Protein AF-A0AAD1XV86-F1 (afdb_monomer)

Nearest PDB structures (foldseek):
  5d2d-assembly1_A  TM=2.779E-01  e=3.987E-01  Homo sapiens
  8qdv-assembly2_E  TM=3.583E-01  e=7.492E-01  Homo sapiens
  8qdv-assembly1_A  TM=3.188E-01  e=6.256E-01  Homo sapiens
  2wh0-assembly2_D  TM=3.745E-01  e=2.896E+00  Homo sapiens
  2wh0-assembly1_A  TM=3.201E-01  e=2.768E+00  Homo sapiens

InterPro domains:
  IPR002035 von Willebrand factor, type A [PF00092] (269-422)
  IPR011990 Tetratricopeptide-like helical domain superfamily [SSF48452] (27-250)
  IPR036465 von Willebrand factor A-like domain superfamily [SSF53300] (264-425)

Organism: Euplotes crassus (NCBI:txid5936)

Foldseek 3Di:
DPPPVLVVLLVVLVVQLVVCPPVLQSVLVSLQVNLVSCVVVLVLVSSLVSLQSSLVSLVVQLPDPPHDPVCSLVSLLSSLVSLLSSLVSLLSCQVPDDDHRDLVSLVVSLVSLVVSLVSNVVNDDQLCLLSLLVSLLSNLVSCVSVVVLVSSVVSLVVSVVSLVVVVVVVVVDPDDDRPDPSLASVLSSLQSVLSSCVSVVVLVVSLVSLLVSLPPPDDYDLVSNLSSLVVNVCSQVPDPPDRVCVVDVSCVLSVVVSQLSPPPFAAAEEELFEQADDPCNVVSLVVVVVLLVLHDQQHFYWYWYWAVDIDTLDARHRCNVCVPVVNVSSVPRHRDNGPDTQVLVSLLVLLVSLVVVCPDPVNLRHAAEYEYEDEDRDDHPDDLVSLVVSLVSCVVSVYAYEYEYEEDDDCVVVVVVCVSRVDPPRYYYAYDYPVLVVVVVVVPDDDDDDDDDDDDDDDDDPNPCRVVVVVVVSVCNSPDDDDDDDDDDDDD

Structure (mmCIF, N/CA/C/O backbone):
data_AF-A0AAD1XV86-F1
#
_entry.id   AF-A0AAD1XV86-F1
#
loop_
_atom_site.group_PDB
_atom_site.id
_atom_site.type_symbol
_atom_site.label_atom_id
_atom_site.label_alt_id
_atom_site.label_comp_id
_atom_site.label_asym_id
_atom_site.label_entity_id
_atom_site.label_seq_id
_atom_site.pdbx_PDB_ins_code
_atom_site.Cartn_x
_atom_site.Cartn_y
_atom_site.Cartn_z
_atom_site.occupancy
_atom_site.B_iso_or_equiv
_atom_site.auth_seq_id
_atom_site.auth_comp_id
_atom_site.auth_asym_id
_atom_site.auth_atom_id
_atom_site.pdbx_PDB_model_num
ATOM 1 N N . MET A 1 1 ? -12.230 -11.981 -7.978 1.00 44.72 1 MET A N 1
ATOM 2 C CA . MET A 1 1 ? -12.146 -12.081 -9.452 1.00 44.72 1 MET A CA 1
ATOM 3 C C . MET A 1 1 ? -10.923 -11.302 -9.915 1.00 44.72 1 MET A C 1
ATOM 5 O O . MET A 1 1 ? -10.728 -10.194 -9.431 1.00 44.72 1 MET A O 1
ATOM 9 N N . LYS A 1 2 ? -10.055 -11.878 -10.761 1.00 52.34 2 LYS A N 1
ATOM 10 C CA . LYS A 1 2 ? -8.989 -11.109 -11.434 1.00 52.34 2 LYS A CA 1
ATOM 11 C C . LYS A 1 2 ? -9.678 -10.052 -12.309 1.00 52.34 2 LYS A C 1
ATOM 13 O O . LYS A 1 2 ? -10.632 -10.402 -12.995 1.00 52.34 2 LYS A O 1
ATOM 18 N N . ASN A 1 3 ? -9.249 -8.790 -12.250 1.00 66.44 3 ASN A N 1
ATOM 19 C CA . ASN A 1 3 ? -9.840 -7.718 -13.059 1.00 66.44 3 ASN A CA 1
ATOM 20 C C . ASN A 1 3 ? -9.735 -8.087 -14.544 1.00 66.44 3 ASN A C 1
ATOM 22 O O . ASN A 1 3 ? -8.631 -8.126 -15.087 1.00 66.44 3 ASN A O 1
ATOM 26 N N . THR A 1 4 ? -10.865 -8.337 -15.200 1.00 79.12 4 THR A N 1
ATOM 27 C CA . THR A 1 4 ? -10.937 -8.636 -16.640 1.00 79.12 4 THR A CA 1
ATOM 28 C C . THR A 1 4 ? -10.277 -7.535 -17.475 1.00 79.12 4 THR A C 1
ATOM 30 O O . THR A 1 4 ? -9.581 -7.829 -18.440 1.00 79.12 4 THR A O 1
ATOM 33 N N . THR A 1 5 ? -10.362 -6.281 -17.025 1.00 87.56 5 THR A N 1
ATOM 34 C CA . THR A 1 5 ? -9.712 -5.113 -17.640 1.00 87.56 5 THR A CA 1
ATOM 35 C C . THR A 1 5 ? -8.183 -5.203 -17.685 1.00 87.56 5 THR A C 1
ATOM 37 O O . THR A 1 5 ? -7.575 -4.807 -18.677 1.00 87.56 5 THR A O 1
ATOM 40 N N . ASP A 1 6 ? -7.545 -5.740 -16.637 1.00 86.25 6 ASP A N 1
ATOM 41 C CA . ASP A 1 6 ? -6.081 -5.853 -16.586 1.00 86.25 6 ASP A CA 1
ATOM 42 C C . ASP A 1 6 ? -5.588 -6.955 -17.552 1.00 86.25 6 ASP A C 1
ATOM 44 O O . ASP A 1 6 ? -4.532 -6.812 -18.162 1.00 86.25 6 ASP A O 1
ATOM 48 N N . ALA A 1 7 ? -6.364 -8.030 -17.741 1.00 88.75 7 ALA A N 1
ATOM 49 C CA . ALA A 1 7 ? -6.046 -9.091 -18.701 1.00 88.75 7 ALA A CA 1
ATOM 50 C C . ALA A 1 7 ? -6.192 -8.620 -20.157 1.00 88.75 7 ALA A C 1
ATOM 52 O O . ALA A 1 7 ? -5.298 -8.870 -20.963 1.00 88.75 7 ALA A O 1
ATOM 53 N N . VAL A 1 8 ? -7.270 -7.890 -20.469 1.00 91.12 8 VAL A N 1
ATOM 54 C CA . VAL A 1 8 ? -7.481 -7.286 -21.797 1.00 91.12 8 VAL A CA 1
ATOM 55 C C . VAL A 1 8 ? -6.343 -6.323 -22.135 1.00 91.12 8 VAL A C 1
ATOM 57 O O . VAL A 1 8 ? -5.738 -6.448 -23.193 1.00 91.12 8 VAL A O 1
ATOM 60 N N . SER A 1 9 ? -5.949 -5.461 -21.192 1.00 91.38 9 SER A N 1
ATOM 61 C CA . SER A 1 9 ? -4.830 -4.527 -21.397 1.00 91.38 9 SER A CA 1
ATOM 62 C C . SER A 1 9 ? -3.510 -5.246 -21.724 1.00 91.38 9 SER A C 1
ATOM 64 O O . SER A 1 9 ? -2.718 -4.758 -22.526 1.00 91.38 9 SER A O 1
ATOM 66 N N . ILE A 1 10 ? -3.237 -6.404 -21.104 1.00 91.31 10 ILE A N 1
ATOM 67 C CA . ILE A 1 10 ? -2.032 -7.194 -21.419 1.00 91.31 10 ILE A CA 1
ATOM 68 C C . ILE A 1 10 ? -2.080 -7.693 -22.865 1.00 91.31 10 ILE A C 1
ATOM 70 O O . ILE A 1 10 ? -1.059 -7.617 -23.548 1.00 91.31 10 ILE A O 1
ATOM 74 N N . LEU A 1 11 ? -3.235 -8.186 -23.322 1.00 92.69 11 LEU A N 1
ATOM 75 C CA . LEU A 1 11 ? -3.411 -8.667 -24.694 1.00 92.69 11 LEU A CA 1
ATOM 76 C C . LEU A 1 11 ? -3.223 -7.532 -25.706 1.00 92.69 11 LEU A C 1
ATOM 78 O O . LEU A 1 11 ? -2.450 -7.699 -26.642 1.00 92.69 11 LEU A O 1
ATOM 82 N N . GLU A 1 12 ? -3.814 -6.362 -25.459 1.00 92.31 12 GLU A N 1
ATOM 83 C CA . GLU A 1 12 ? -3.668 -5.180 -26.323 1.00 92.31 12 GLU A CA 1
ATOM 84 C C . GLU A 1 12 ? -2.200 -4.739 -26.459 1.00 92.31 12 GLU A C 1
ATOM 86 O O . GLU A 1 12 ? -1.707 -4.491 -27.561 1.00 92.31 12 GLU A O 1
ATOM 91 N N . TYR A 1 13 ? -1.448 -4.678 -25.351 1.00 92.44 13 TYR A N 1
ATOM 92 C CA . TYR A 1 13 ? -0.024 -4.333 -25.419 1.00 92.44 13 TYR A CA 1
ATOM 93 C C . TYR A 1 13 ? 0.827 -5.429 -26.069 1.00 92.44 13 TYR A C 1
ATOM 95 O O . TYR A 1 13 ? 1.839 -5.108 -26.700 1.00 92.44 13 TYR A O 1
ATOM 103 N N . ALA A 1 14 ? 0.459 -6.702 -25.908 1.00 91.69 14 ALA A N 1
ATOM 104 C CA . ALA A 1 14 ? 1.142 -7.817 -26.558 1.00 91.69 14 ALA A CA 1
ATOM 105 C C . ALA A 1 14 ? 0.909 -7.798 -28.076 1.00 91.69 14 ALA A C 1
ATOM 107 O O . ALA A 1 14 ? 1.861 -7.946 -28.841 1.00 91.69 14 ALA A O 1
ATOM 108 N N . GLU A 1 15 ? -0.315 -7.522 -28.517 1.00 93.06 15 GLU A N 1
ATOM 109 C CA . GLU A 1 15 ? -0.644 -7.328 -29.927 1.00 93.06 15 GLU A CA 1
ATOM 110 C C . GLU A 1 15 ? 0.125 -6.134 -30.505 1.00 93.06 15 GLU A C 1
ATOM 112 O O . GLU A 1 15 ? 0.859 -6.290 -31.483 1.00 93.06 15 GLU A O 1
ATOM 117 N N . ALA A 1 16 ? 0.103 -4.976 -29.836 1.00 90.81 16 ALA A N 1
ATOM 118 C CA . ALA A 1 16 ? 0.890 -3.814 -30.251 1.00 90.81 16 ALA A CA 1
ATOM 119 C C . ALA A 1 16 ? 2.396 -4.131 -30.344 1.00 90.81 16 ALA A C 1
ATOM 121 O O . ALA A 1 16 ? 3.070 -3.711 -31.284 1.00 90.81 16 ALA A O 1
ATOM 122 N N . TYR A 1 17 ? 2.942 -4.912 -29.407 1.00 93.06 17 TYR A N 1
ATOM 123 C CA . TYR A 1 17 ? 4.337 -5.360 -29.470 1.00 93.06 17 TYR A CA 1
ATOM 124 C C . TYR A 1 17 ? 4.643 -6.159 -30.750 1.00 93.06 17 TYR A C 1
ATOM 126 O O . TYR A 1 17 ? 5.732 -6.004 -31.314 1.00 93.06 17 TYR A O 1
ATOM 134 N N . THR A 1 18 ? 3.699 -6.985 -31.217 1.00 94.56 18 THR A N 1
ATOM 135 C CA . THR A 1 18 ? 3.842 -7.761 -32.461 1.00 94.56 18 THR A CA 1
ATOM 136 C C . THR A 1 18 ? 3.681 -6.909 -33.718 1.00 94.56 18 THR A C 1
ATOM 138 O O . THR A 1 18 ? 4.495 -7.041 -34.630 1.00 94.56 18 THR A O 1
ATOM 141 N N . VAL A 1 19 ? 2.710 -5.991 -33.745 1.00 95.06 19 VAL A N 1
ATOM 142 C CA . VAL A 1 19 ? 2.463 -5.083 -34.881 1.00 95.06 19 VAL A CA 1
ATOM 143 C C . VAL A 1 19 ? 3.667 -4.173 -35.125 1.00 95.06 19 VAL A C 1
ATOM 145 O O . VAL A 1 19 ? 4.092 -3.983 -36.260 1.00 95.06 19 VAL A O 1
ATOM 148 N N . PHE A 1 20 ? 4.280 -3.656 -34.058 1.00 93.06 20 PHE A N 1
ATOM 149 C CA . PHE A 1 20 ? 5.440 -2.765 -34.140 1.00 93.06 20 PHE A CA 1
ATOM 150 C C . PHE A 1 20 ? 6.786 -3.510 -34.096 1.00 93.06 20 PHE A C 1
ATOM 152 O O . PHE A 1 20 ? 7.785 -2.973 -33.600 1.00 93.06 20 PHE A O 1
ATOM 159 N N . LYS A 1 21 ? 6.846 -4.748 -34.605 1.00 92.56 21 LYS A N 1
ATOM 160 C CA . LYS A 1 21 ? 8.096 -5.515 -34.693 1.00 92.56 21 LYS A CA 1
ATOM 161 C C . LYS A 1 21 ? 9.140 -4.739 -35.507 1.00 92.56 21 LYS A C 1
ATOM 163 O O . LYS A 1 21 ? 8.876 -4.299 -36.616 1.00 92.56 21 LYS A O 1
ATOM 168 N N . GLY A 1 22 ? 10.327 -4.551 -34.928 1.00 91.12 22 GLY A N 1
ATOM 169 C CA . GLY A 1 22 ? 11.404 -3.730 -35.503 1.00 91.12 22 GLY A CA 1
ATOM 170 C C . GLY A 1 22 ? 11.465 -2.303 -34.946 1.00 91.12 22 GLY A C 1
ATOM 171 O O . GLY A 1 22 ? 12.538 -1.705 -34.918 1.00 91.12 22 GLY A O 1
ATOM 172 N N . ASN A 1 23 ? 10.373 -1.779 -34.378 1.00 95.50 23 ASN A N 1
ATOM 173 C CA . ASN A 1 23 ? 10.399 -0.509 -33.654 1.00 95.50 23 ASN A CA 1
ATOM 174 C C . ASN A 1 23 ? 10.750 -0.733 -32.173 1.00 95.50 23 ASN A C 1
ATOM 176 O O . ASN A 1 23 ? 9.885 -0.825 -31.297 1.00 95.50 23 ASN A O 1
ATOM 180 N N . ILE A 1 24 ? 12.053 -0.780 -31.886 1.00 96.00 24 ILE A N 1
ATOM 181 C CA . ILE A 1 24 ? 12.610 -1.075 -30.552 1.00 96.00 24 ILE A CA 1
ATOM 182 C C . ILE A 1 24 ? 12.055 -0.134 -29.465 1.00 96.00 24 ILE A C 1
ATOM 184 O O . ILE A 1 24 ? 11.845 -0.544 -28.317 1.00 96.00 24 ILE A O 1
ATOM 188 N N . LYS A 1 25 ? 11.789 1.133 -29.808 1.00 95.31 25 LYS A N 1
ATOM 189 C CA . LYS A 1 25 ? 11.239 2.124 -28.874 1.00 95.31 25 LYS A CA 1
ATOM 190 C C . LYS A 1 25 ? 9.826 1.755 -28.441 1.00 95.31 25 LYS A C 1
ATOM 192 O O . LYS A 1 25 ? 9.571 1.704 -27.234 1.00 95.31 25 LYS A O 1
ATOM 197 N N . VAL A 1 26 ? 8.940 1.478 -29.397 1.00 95.69 26 VAL A N 1
ATOM 198 C CA . VAL A 1 26 ? 7.548 1.094 -29.119 1.00 95.69 26 VAL A CA 1
ATOM 199 C C . VAL A 1 26 ? 7.502 -0.238 -28.376 1.00 95.69 26 VAL A C 1
ATOM 201 O O . VAL A 1 26 ? 6.862 -0.327 -27.330 1.00 95.69 26 VAL A O 1
ATOM 204 N N . GLN A 1 27 ? 8.289 -1.223 -28.813 1.00 96.69 27 GLN A N 1
ATOM 205 C CA . GLN A 1 27 ? 8.409 -2.514 -28.133 1.00 96.69 27 GLN A CA 1
ATOM 206 C C . GLN A 1 27 ? 8.806 -2.364 -26.659 1.00 96.69 27 GLN A C 1
ATOM 208 O O . GLN A 1 27 ? 8.177 -2.944 -25.772 1.00 96.69 27 GLN A O 1
ATOM 213 N N . GLY A 1 28 ? 9.801 -1.521 -26.367 1.00 96.75 28 GLY A N 1
ATOM 214 C CA . GLY A 1 28 ? 10.197 -1.240 -24.992 1.00 96.75 28 GLY A CA 1
ATOM 215 C C . GLY A 1 28 ? 9.086 -0.582 -24.162 1.00 96.75 28 GLY A C 1
ATOM 216 O O . GLY A 1 28 ? 9.021 -0.812 -22.954 1.00 96.75 28 GLY A O 1
ATOM 217 N N . ILE A 1 29 ? 8.240 0.263 -24.760 1.00 95.75 29 ILE A N 1
ATOM 218 C CA . ILE A 1 29 ? 7.097 0.890 -24.071 1.00 95.75 29 ILE A CA 1
ATOM 219 C C . ILE A 1 29 ? 6.040 -0.165 -23.731 1.00 95.75 29 ILE A C 1
ATOM 221 O O . ILE A 1 29 ? 5.641 -0.241 -22.567 1.00 95.75 29 ILE A O 1
ATOM 225 N N . CYS A 1 30 ? 5.656 -1.011 -24.692 1.00 94.81 30 CYS A N 1
ATOM 226 C CA . CYS A 1 30 ? 4.703 -2.101 -24.464 1.00 94.81 30 CYS A CA 1
ATOM 227 C C . CYS A 1 30 ? 5.172 -3.018 -23.329 1.00 94.81 30 CYS A C 1
ATOM 229 O O . CYS A 1 30 ? 4.435 -3.232 -22.368 1.00 94.81 30 CYS A O 1
ATOM 231 N N . LEU A 1 31 ? 6.434 -3.459 -23.365 1.00 97.50 31 LEU A N 1
ATOM 232 C CA . LEU A 1 31 ? 7.019 -4.304 -22.319 1.00 97.50 31 LEU A CA 1
ATOM 233 C C . LEU A 1 31 ? 7.013 -3.624 -20.939 1.00 97.50 31 LEU A C 1
ATOM 235 O O . LEU A 1 31 ? 6.686 -4.260 -19.938 1.00 97.50 31 LEU A O 1
ATOM 239 N N . THR A 1 32 ? 7.313 -2.320 -20.856 1.00 97.19 32 THR A N 1
ATOM 240 C CA . THR A 1 32 ? 7.184 -1.572 -19.590 1.00 97.19 32 THR A CA 1
ATOM 241 C C . THR A 1 32 ? 5.748 -1.629 -19.057 1.00 97.19 32 THR A C 1
ATOM 243 O O . THR A 1 32 ? 5.547 -1.839 -17.861 1.00 97.19 32 THR A O 1
ATOM 246 N N . ASN A 1 33 ? 4.752 -1.423 -19.920 1.00 95.81 33 ASN A N 1
ATOM 247 C CA . ASN A 1 33 ? 3.348 -1.367 -19.514 1.00 95.81 33 ASN A CA 1
ATOM 248 C C . ASN A 1 33 ? 2.826 -2.740 -19.084 1.00 95.81 33 ASN A C 1
ATOM 250 O O . ASN A 1 33 ? 2.214 -2.847 -18.022 1.00 95.81 33 ASN A O 1
ATOM 254 N N . ILE A 1 34 ? 3.159 -3.794 -19.831 1.00 95.62 34 ILE A N 1
ATOM 255 C CA . ILE A 1 34 ? 2.877 -5.184 -19.449 1.00 95.62 34 ILE A CA 1
ATOM 256 C C . ILE A 1 34 ? 3.519 -5.494 -18.087 1.00 95.62 34 ILE A C 1
ATOM 258 O O . ILE A 1 34 ? 2.867 -6.044 -17.195 1.00 95.62 34 ILE A O 1
ATOM 262 N N . GLY A 1 35 ? 4.768 -5.060 -17.874 1.00 96.56 35 GLY A N 1
ATOM 263 C CA . GLY A 1 35 ? 5.455 -5.168 -16.587 1.00 96.56 35 GLY A CA 1
ATOM 264 C C . GLY A 1 35 ? 4.712 -4.475 -15.436 1.00 96.56 35 GLY A C 1
ATOM 265 O O . GLY A 1 35 ? 4.594 -5.047 -14.349 1.00 96.56 35 GLY A O 1
ATOM 266 N N . HIS A 1 36 ? 4.163 -3.274 -15.658 1.00 94.44 36 HIS A N 1
ATOM 267 C CA . HIS A 1 36 ? 3.366 -2.562 -14.648 1.00 94.44 36 HIS A CA 1
ATOM 268 C C . HIS A 1 36 ? 2.069 -3.305 -14.310 1.00 94.44 36 HIS A C 1
ATOM 270 O O . HIS A 1 36 ? 1.718 -3.407 -13.131 1.00 94.44 36 HIS A O 1
ATOM 276 N N . ILE A 1 37 ? 1.375 -3.849 -15.313 1.00 91.94 37 ILE A N 1
ATOM 277 C CA . ILE A 1 37 ? 0.127 -4.589 -15.094 1.00 91.94 37 ILE A CA 1
ATOM 278 C C . ILE A 1 37 ? 0.409 -5.876 -14.311 1.00 91.94 37 ILE A C 1
ATOM 280 O O . ILE A 1 37 ? -0.235 -6.125 -13.292 1.00 91.94 37 ILE A O 1
ATOM 284 N N . HIS A 1 38 ? 1.428 -6.652 -14.696 1.00 95.81 38 HIS A N 1
ATOM 285 C CA . HIS A 1 38 ? 1.829 -7.837 -13.931 1.00 95.81 38 HIS A CA 1
ATOM 286 C C . HIS A 1 38 ? 2.228 -7.500 -12.491 1.00 95.81 38 HIS A C 1
ATOM 288 O O . HIS A 1 38 ? 1.824 -8.206 -11.567 1.00 95.81 38 HIS A O 1
ATOM 294 N N . TYR A 1 39 ? 2.946 -6.394 -12.274 1.00 94.00 39 TYR A N 1
ATOM 295 C CA . TYR A 1 39 ? 3.291 -5.935 -10.928 1.00 94.00 39 TYR A CA 1
ATOM 296 C C . TYR A 1 39 ? 2.040 -5.640 -10.084 1.00 94.00 39 TYR A C 1
ATOM 298 O O . TYR A 1 39 ? 1.964 -6.058 -8.927 1.00 94.00 39 TYR A O 1
ATOM 306 N N . LYS A 1 40 ? 1.034 -4.968 -10.662 1.00 90.12 40 LYS A N 1
ATOM 307 C CA . LYS A 1 40 ? -0.260 -4.691 -10.014 1.00 90.12 40 LYS A CA 1
ATOM 308 C C . LYS A 1 40 ? -1.013 -5.982 -9.673 1.00 90.12 40 LYS A C 1
ATOM 310 O O . LYS A 1 40 ? -1.583 -6.087 -8.589 1.00 90.12 40 LYS A O 1
ATOM 315 N N . LEU A 1 41 ? -0.956 -6.974 -10.561 1.00 91.50 41 LEU A N 1
ATOM 316 C CA . LEU A 1 41 ? -1.527 -8.310 -10.362 1.00 91.50 41 LEU A CA 1
ATOM 317 C C . LEU A 1 41 ? -0.705 -9.200 -9.410 1.00 91.50 41 LEU A C 1
ATOM 319 O O . LEU A 1 41 ? -1.089 -10.344 -9.178 1.00 91.50 41 LEU A O 1
ATOM 323 N N . LYS A 1 42 ? 0.400 -8.686 -8.848 1.00 94.12 42 LYS A N 1
ATOM 324 C CA . LYS A 1 42 ? 1.359 -9.413 -7.997 1.00 94.12 42 LYS A CA 1
ATOM 325 C C . LYS A 1 42 ? 2.045 -10.602 -8.686 1.00 94.12 42 LYS A C 1
ATOM 327 O O . LYS A 1 42 ? 2.656 -11.428 -8.017 1.00 94.12 42 LYS A O 1
ATOM 332 N N . ASP A 1 43 ? 2.012 -10.663 -10.018 1.00 95.25 43 ASP A N 1
ATOM 333 C CA . ASP A 1 43 ? 2.790 -11.618 -10.815 1.00 95.25 43 ASP A CA 1
ATOM 334 C C . ASP A 1 43 ? 4.206 -11.056 -11.022 1.00 95.25 43 ASP A C 1
ATOM 336 O O . ASP A 1 43 ? 4.602 -10.592 -12.096 1.00 95.25 43 ASP A O 1
ATOM 340 N N . TYR A 1 44 ? 4.955 -10.996 -9.920 1.00 95.81 44 TYR A N 1
ATOM 341 C CA . TYR A 1 44 ? 6.240 -10.306 -9.870 1.00 95.81 44 TYR A CA 1
ATOM 342 C C . TYR A 1 44 ? 7.304 -10.955 -10.763 1.00 95.81 44 TYR A C 1
ATOM 344 O O . TYR A 1 44 ? 8.176 -10.255 -11.278 1.00 95.81 44 TYR A O 1
ATOM 352 N N . GLN A 1 45 ? 7.219 -12.265 -10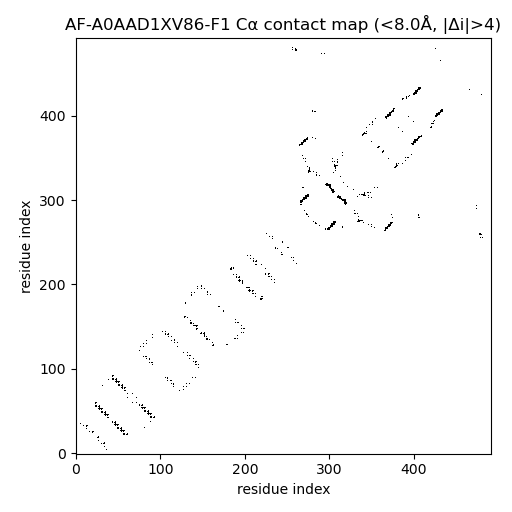.998 1.00 95.81 45 GLN A N 1
ATOM 353 C CA . GLN A 1 45 ? 8.146 -12.973 -11.877 1.00 95.81 45 GLN A CA 1
ATOM 354 C C . GLN A 1 45 ? 7.974 -12.526 -13.336 1.00 95.81 45 GLN A C 1
ATOM 356 O O . GLN A 1 45 ? 8.952 -12.132 -13.979 1.00 95.81 45 GLN A O 1
ATOM 361 N N . LYS A 1 46 ? 6.735 -12.492 -13.851 1.00 96.44 46 LYS A N 1
ATOM 362 C CA . LYS A 1 46 ? 6.476 -11.981 -15.209 1.00 96.44 46 LYS A CA 1
ATOM 363 C C . LYS A 1 46 ? 6.751 -10.492 -15.324 1.00 96.44 46 LYS A C 1
ATOM 365 O O . LYS A 1 46 ? 7.280 -10.055 -16.346 1.00 96.44 46 LYS A O 1
ATOM 370 N N . ALA A 1 47 ? 6.446 -9.714 -14.285 1.00 96.81 47 ALA A N 1
ATOM 371 C CA . ALA A 1 47 ? 6.786 -8.295 -14.255 1.00 96.81 47 ALA A CA 1
ATOM 372 C C . ALA A 1 47 ? 8.300 -8.085 -14.417 1.00 96.81 47 ALA A C 1
ATOM 374 O O . ALA A 1 47 ? 8.723 -7.311 -15.276 1.00 96.81 47 ALA A O 1
ATOM 375 N N . ALA A 1 48 ? 9.117 -8.824 -13.653 1.00 96.31 48 ALA A N 1
ATOM 376 C CA . ALA A 1 48 ? 10.573 -8.759 -13.741 1.00 96.31 48 ALA A CA 1
ATOM 377 C C . ALA A 1 48 ? 11.072 -9.062 -15.160 1.00 96.31 48 ALA A C 1
ATOM 379 O O . ALA A 1 48 ? 11.815 -8.252 -15.714 1.00 96.31 48 ALA A O 1
ATOM 380 N N . LYS A 1 49 ? 10.607 -10.163 -15.768 1.00 97.25 49 LYS A N 1
ATOM 381 C CA . LYS A 1 49 ? 10.989 -10.561 -17.133 1.00 97.25 49 LYS A CA 1
ATOM 382 C C . LYS A 1 49 ? 10.689 -9.461 -18.159 1.00 97.25 49 LYS A C 1
ATOM 384 O O . LYS A 1 49 ? 11.563 -9.084 -18.935 1.00 97.25 49 LYS A O 1
ATOM 389 N N . ASN A 1 50 ? 9.487 -8.885 -18.108 1.00 97.94 50 ASN A N 1
ATOM 390 C CA . ASN A 1 50 ? 9.090 -7.801 -19.010 1.00 97.94 50 ASN A CA 1
ATOM 391 C C . ASN A 1 50 ? 9.967 -6.549 -18.842 1.00 97.94 50 ASN A C 1
ATOM 393 O O . ASN A 1 50 ? 10.394 -5.951 -19.829 1.00 97.94 50 ASN A O 1
ATOM 397 N N . TYR A 1 51 ? 10.300 -6.157 -17.607 1.00 97.31 51 TYR A N 1
ATOM 398 C CA . TYR A 1 51 ? 11.206 -5.025 -17.387 1.00 97.31 51 TYR A CA 1
ATOM 399 C C . TYR A 1 51 ? 12.634 -5.299 -17.861 1.00 97.31 51 TYR A C 1
ATOM 401 O O . TYR A 1 51 ? 13.300 -4.379 -18.345 1.00 97.31 51 TYR A O 1
ATOM 409 N N . GLU A 1 52 ? 13.119 -6.535 -17.745 1.00 96.12 52 GLU A N 1
ATOM 410 C CA . GLU A 1 52 ? 14.431 -6.924 -18.263 1.00 96.12 52 GLU A CA 1
ATOM 411 C C . GLU A 1 52 ? 14.481 -6.816 -19.781 1.00 96.12 52 GLU A C 1
ATOM 413 O O . GLU A 1 52 ? 15.395 -6.179 -20.311 1.00 96.12 52 GLU A O 1
ATOM 418 N N . GLU A 1 53 ? 13.485 -7.356 -20.478 1.00 97.00 53 GLU A N 1
ATOM 419 C CA . GLU A 1 53 ? 13.360 -7.229 -21.931 1.00 97.00 53 GLU A CA 1
ATOM 420 C C . GLU A 1 53 ? 13.230 -5.759 -22.347 1.00 97.00 53 GLU A C 1
ATOM 422 O O . GLU A 1 53 ? 13.984 -5.286 -23.200 1.00 97.00 53 GLU A O 1
ATOM 427 N N . ALA A 1 54 ? 12.400 -4.977 -21.653 1.00 96.88 54 ALA A N 1
ATOM 428 C CA . ALA A 1 54 ? 12.285 -3.543 -21.899 1.00 96.88 54 ALA A CA 1
ATOM 429 C C . ALA A 1 54 ? 13.629 -2.815 -21.692 1.00 96.88 54 ALA A C 1
ATOM 431 O O . ALA A 1 54 ? 13.933 -1.827 -22.374 1.00 96.88 54 ALA A O 1
ATOM 432 N N . SER A 1 55 ? 14.441 -3.254 -20.723 1.00 95.25 55 SER A N 1
ATOM 433 C CA . SER A 1 55 ? 15.763 -2.673 -20.465 1.00 95.25 55 SER A CA 1
ATOM 434 C C . SER A 1 55 ? 16.748 -2.979 -21.593 1.00 95.25 55 SER A C 1
ATOM 436 O O . SER A 1 55 ? 17.548 -2.106 -21.933 1.00 95.25 55 SER A O 1
ATOM 438 N N . LYS A 1 56 ? 16.643 -4.157 -22.227 1.00 95.88 56 LYS A N 1
ATOM 439 C CA . LYS A 1 56 ? 17.413 -4.514 -23.429 1.00 95.88 56 LYS A CA 1
ATOM 440 C C . LYS A 1 56 ? 17.030 -3.616 -24.607 1.00 95.88 56 LYS A C 1
ATOM 442 O O . LYS A 1 56 ? 17.925 -3.111 -25.273 1.00 95.88 56 LYS A O 1
ATOM 447 N N . CYS A 1 57 ? 15.742 -3.311 -24.795 1.00 96.31 57 CYS A N 1
ATOM 448 C CA . CYS A 1 57 ? 15.304 -2.345 -25.812 1.00 96.31 57 CYS A CA 1
ATOM 449 C C . CYS A 1 57 ? 15.909 -0.950 -25.579 1.00 96.31 57 CYS A C 1
ATOM 451 O O . CYS A 1 57 ? 16.452 -0.347 -26.497 1.00 96.31 57 CYS A O 1
ATOM 453 N N . ALA A 1 58 ? 15.872 -0.442 -24.339 1.00 94.69 58 ALA A N 1
ATOM 454 C CA . ALA A 1 58 ? 16.517 0.837 -24.015 1.00 94.69 58 ALA A CA 1
ATOM 455 C C . ALA A 1 58 ? 18.035 0.788 -24.236 1.00 94.69 58 ALA A C 1
ATOM 457 O O . ALA A 1 58 ? 18.617 1.781 -24.662 1.00 94.69 58 ALA A O 1
ATOM 458 N N . TYR A 1 59 ? 18.661 -0.360 -23.956 1.00 93.56 59 TYR A N 1
ATOM 459 C CA . TYR A 1 59 ? 20.084 -0.570 -24.190 1.00 93.56 59 TYR A CA 1
ATOM 460 C C . TYR A 1 59 ? 20.451 -0.487 -25.671 1.00 93.56 59 TYR A C 1
ATOM 462 O O . TYR A 1 59 ? 21.383 0.226 -26.030 1.00 93.56 59 TYR A O 1
ATOM 470 N N . ALA A 1 60 ? 19.689 -1.174 -26.521 1.00 95.25 60 ALA A N 1
ATOM 471 C CA . ALA A 1 60 ? 19.876 -1.133 -27.965 1.00 95.25 60 ALA A CA 1
ATOM 472 C C . ALA A 1 60 ? 19.716 0.292 -28.517 1.00 95.25 60 ALA A C 1
ATOM 474 O O . ALA A 1 60 ? 20.539 0.725 -29.313 1.00 95.25 60 ALA A O 1
ATOM 475 N N . LEU A 1 61 ? 18.725 1.052 -28.030 1.00 94.56 61 LEU A N 1
ATOM 476 C CA . LEU A 1 61 ? 18.514 2.438 -28.462 1.00 94.56 61 LEU A CA 1
ATOM 477 C C . LEU A 1 61 ? 19.712 3.333 -28.148 1.00 94.56 61 LEU A C 1
ATOM 479 O O . LEU A 1 61 ? 20.181 4.030 -29.034 1.00 94.56 61 LEU A O 1
ATOM 483 N N . PHE A 1 62 ? 20.251 3.306 -26.926 1.00 91.31 62 PHE A N 1
ATOM 484 C CA . PHE A 1 62 ? 21.375 4.197 -26.608 1.00 91.31 62 PHE A CA 1
ATOM 485 C C . PHE A 1 62 ? 22.696 3.777 -27.271 1.00 91.31 62 PHE A C 1
ATOM 487 O O . PHE A 1 62 ? 23.626 4.575 -27.321 1.00 91.31 62 PHE A O 1
ATOM 494 N N . ARG A 1 63 ? 22.806 2.525 -27.735 1.00 92.31 63 ARG A N 1
ATOM 495 C CA . ARG A 1 63 ? 23.952 2.021 -28.507 1.00 92.31 63 ARG A CA 1
ATOM 496 C C . ARG A 1 63 ? 23.810 2.240 -30.010 1.00 92.31 63 ARG A C 1
ATOM 498 O O . ARG A 1 63 ? 24.785 2.012 -30.719 1.00 92.31 63 ARG A O 1
ATOM 505 N N . SER A 1 64 ? 22.626 2.623 -30.481 1.00 93.62 64 SER A N 1
ATOM 506 C CA . SER A 1 64 ? 22.389 2.850 -31.900 1.00 93.62 64 SER A CA 1
ATOM 507 C C . SER A 1 64 ? 23.139 4.102 -32.365 1.00 93.62 64 SER A C 1
ATOM 509 O O . SER A 1 64 ? 23.000 5.139 -31.711 1.00 93.62 64 SER A O 1
ATOM 511 N N . PRO A 1 65 ? 23.892 4.041 -33.478 1.00 94.88 65 PRO A N 1
ATOM 512 C CA . PRO A 1 65 ? 24.561 5.215 -34.039 1.00 94.88 65 PRO A CA 1
ATOM 513 C C . PRO A 1 65 ? 23.565 6.283 -34.518 1.00 94.88 65 PRO A C 1
ATOM 515 O O . PRO A 1 65 ? 23.902 7.461 -34.537 1.00 94.88 65 PRO A O 1
ATOM 518 N N . ASP A 1 66 ? 22.326 5.890 -34.832 1.00 94.56 66 ASP A N 1
ATOM 519 C CA . ASP A 1 66 ? 21.286 6.788 -35.353 1.00 94.56 66 ASP A CA 1
ATOM 520 C C . ASP A 1 66 ? 20.610 7.639 -34.268 1.00 94.56 66 ASP A C 1
ATOM 522 O O . ASP A 1 66 ? 19.773 8.494 -34.563 1.00 94.56 66 ASP A O 1
ATOM 526 N N . VAL A 1 67 ? 20.900 7.379 -32.989 1.00 92.38 67 VAL A N 1
ATOM 527 C CA . VAL A 1 67 ? 20.292 8.123 -31.887 1.00 92.38 67 VAL A CA 1
ATOM 528 C C . VAL A 1 67 ? 21.099 9.392 -31.607 1.00 92.38 67 VAL A C 1
ATOM 530 O O . VAL A 1 67 ? 22.279 9.296 -31.273 1.00 92.38 67 VAL A O 1
ATOM 533 N N . PRO A 1 68 ? 20.463 10.580 -31.646 1.00 93.88 68 PRO A N 1
ATOM 534 C CA . PRO A 1 68 ? 21.119 11.835 -31.303 1.00 93.88 68 PRO A CA 1
ATOM 535 C C . PRO A 1 68 ? 21.792 11.794 -29.924 1.00 93.88 68 PRO A C 1
ATOM 537 O O . PRO A 1 68 ? 21.227 11.278 -28.953 1.00 93.88 68 PRO A O 1
A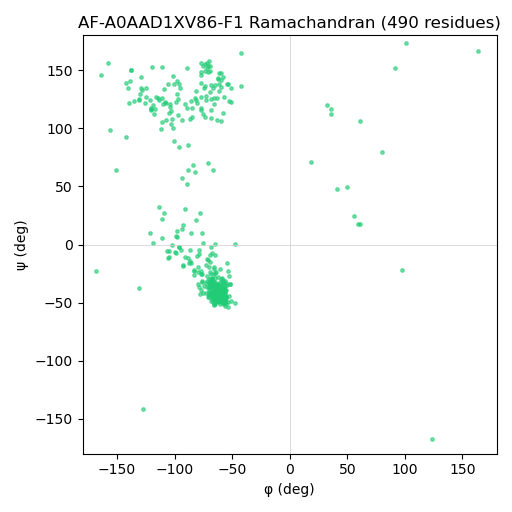TOM 540 N N . GLN A 1 69 ? 22.997 12.361 -29.823 1.00 88.62 69 GLN A N 1
ATOM 541 C CA . GLN A 1 69 ? 23.826 12.297 -28.613 1.00 88.62 69 GLN A CA 1
ATOM 542 C C . GLN A 1 69 ? 23.142 12.913 -27.376 1.00 88.62 69 GLN A C 1
ATOM 544 O O . GLN A 1 69 ? 23.353 12.459 -26.250 1.00 88.62 69 GLN A O 1
ATOM 549 N N . ASP A 1 70 ? 22.276 13.907 -27.571 1.00 87.38 70 ASP A N 1
ATOM 550 C CA . ASP A 1 70 ? 21.455 14.529 -26.525 1.00 87.38 70 ASP A CA 1
ATOM 551 C C . ASP A 1 70 ? 20.365 13.581 -25.982 1.00 87.38 70 ASP A C 1
ATOM 553 O O . ASP A 1 70 ? 20.033 13.620 -24.794 1.00 87.38 70 ASP A O 1
ATOM 557 N N . ARG A 1 71 ? 19.862 12.656 -26.812 1.00 90.50 71 ARG A N 1
ATOM 558 C CA . ARG A 1 71 ? 18.867 11.631 -26.441 1.00 90.50 71 ARG A CA 1
ATOM 559 C C . ARG A 1 71 ? 19.475 10.402 -25.776 1.00 90.50 71 ARG A C 1
ATOM 561 O O . ARG A 1 71 ? 18.773 9.702 -25.040 1.00 90.50 71 ARG A O 1
ATOM 568 N N . VAL A 1 72 ? 20.766 10.135 -25.978 1.00 88.56 72 VAL A N 1
ATOM 569 C CA . VAL A 1 72 ? 21.471 8.991 -25.368 1.00 88.56 72 VAL A CA 1
ATOM 570 C C . VAL A 1 72 ? 21.269 8.975 -23.850 1.00 88.56 72 VAL A C 1
ATOM 572 O O . VAL A 1 72 ? 20.908 7.942 -23.282 1.00 88.56 72 VAL A O 1
ATOM 575 N N . GLN A 1 73 ? 21.390 10.128 -23.186 1.00 84.44 73 GLN A N 1
ATOM 576 C CA . GLN A 1 73 ? 21.204 10.241 -21.734 1.00 84.44 73 GLN A CA 1
ATOM 577 C C . GLN A 1 73 ? 19.786 9.859 -21.274 1.00 84.44 73 GLN A C 1
ATOM 579 O O . GLN A 1 73 ? 19.619 9.228 -20.223 1.00 84.44 73 GLN A O 1
ATOM 584 N N . GLU A 1 74 ? 18.757 10.171 -22.067 1.00 87.75 74 GLU A N 1
ATOM 585 C CA . GLU A 1 74 ? 17.373 9.778 -21.776 1.00 87.75 74 GLU A CA 1
ATOM 586 C C . GLU A 1 74 ? 17.201 8.255 -21.827 1.00 87.75 74 GLU A C 1
ATOM 588 O O . GLU A 1 74 ? 16.579 7.663 -20.937 1.00 87.75 74 GLU A O 1
ATOM 593 N N . TYR A 1 75 ? 17.784 7.599 -22.832 1.00 90.50 75 TYR A N 1
ATOM 594 C CA . TYR A 1 75 ? 17.693 6.147 -22.985 1.00 90.50 75 TYR A CA 1
ATOM 595 C C . TYR A 1 75 ? 18.509 5.390 -21.946 1.00 90.50 75 TYR A C 1
ATOM 597 O O . TYR A 1 75 ? 18.035 4.372 -21.428 1.00 90.50 75 TYR A O 1
ATOM 605 N N . ILE A 1 76 ? 19.678 5.904 -21.558 1.00 84.75 76 ILE A N 1
ATOM 606 C CA . ILE A 1 76 ? 20.412 5.355 -20.417 1.00 84.75 76 ILE A CA 1
ATOM 607 C C . ILE A 1 76 ? 19.521 5.476 -19.170 1.00 84.75 76 ILE A C 1
ATOM 609 O O . ILE A 1 76 ? 19.328 4.478 -18.465 1.00 84.75 76 ILE A O 1
ATOM 613 N N . LYS A 1 77 ? 18.911 6.646 -18.895 1.00 84.00 77 LYS A N 1
ATOM 614 C CA . LYS A 1 77 ? 18.013 6.844 -17.731 1.00 84.00 77 LYS A CA 1
ATOM 615 C C . LYS A 1 77 ? 16.863 5.840 -17.736 1.00 84.00 77 LYS A C 1
ATOM 617 O O . LYS A 1 77 ? 16.552 5.234 -16.706 1.00 84.00 77 LYS A O 1
ATOM 622 N N . LEU A 1 78 ? 16.246 5.643 -18.897 1.00 89.94 78 LEU A N 1
ATOM 623 C CA . LEU A 1 78 ? 15.161 4.689 -19.092 1.00 89.94 78 LEU A CA 1
ATOM 624 C C . LEU A 1 78 ? 15.619 3.243 -18.841 1.00 89.94 78 LEU A C 1
ATOM 626 O O . LEU A 1 78 ? 14.922 2.498 -18.149 1.00 89.94 78 LEU A O 1
ATOM 630 N N . CYS A 1 79 ? 16.798 2.861 -19.339 1.00 89.75 79 CYS A N 1
ATOM 631 C CA . CYS A 1 79 ? 17.410 1.553 -19.097 1.00 89.75 79 CYS A CA 1
ATOM 632 C C . CYS A 1 79 ? 17.604 1.303 -17.594 1.00 89.75 79 CYS A C 1
ATOM 634 O O . CYS A 1 79 ? 17.165 0.278 -17.070 1.00 89.75 79 CYS A O 1
ATOM 636 N N . SER A 1 80 ? 18.169 2.273 -16.875 1.00 83.38 80 SER A N 1
ATOM 637 C CA . SER A 1 80 ? 18.388 2.202 -15.424 1.00 83.38 80 SER A CA 1
ATOM 638 C C . SER A 1 80 ? 17.093 2.077 -14.636 1.00 83.38 80 SER A C 1
ATOM 640 O O . SER A 1 80 ? 16.998 1.251 -13.729 1.00 83.38 80 SER A O 1
ATOM 642 N N . LYS A 1 81 ? 16.068 2.849 -15.012 1.00 86.69 81 LYS A N 1
ATOM 643 C CA . LYS A 1 81 ? 14.738 2.781 -14.398 1.00 86.69 81 LYS A CA 1
ATOM 644 C C . LYS A 1 81 ? 14.105 1.397 -14.579 1.00 86.69 81 LYS A C 1
ATOM 646 O O . LYS A 1 81 ? 13.560 0.844 -13.628 1.00 86.69 81 LYS A O 1
ATOM 651 N N . ARG A 1 82 ? 14.216 0.812 -15.773 1.00 92.62 82 ARG A N 1
ATOM 652 C CA . ARG A 1 82 ? 13.696 -0.533 -16.068 1.00 92.62 82 ARG A CA 1
ATOM 653 C C . ARG A 1 82 ? 14.457 -1.624 -15.312 1.00 92.62 82 ARG A C 1
ATOM 655 O O . ARG A 1 82 ? 13.825 -2.485 -14.711 1.00 92.62 82 ARG A O 1
ATOM 662 N N . LYS A 1 83 ? 15.791 -1.544 -15.234 1.00 88.25 83 LYS A N 1
ATOM 663 C CA . LYS A 1 83 ? 16.596 -2.462 -14.402 1.00 88.25 83 LYS A CA 1
ATOM 664 C C . LYS A 1 83 ? 16.253 -2.361 -12.920 1.00 88.25 83 LYS A C 1
ATOM 666 O O . LYS A 1 83 ? 16.184 -3.374 -12.233 1.00 88.25 83 LYS A O 1
ATOM 671 N N . TYR A 1 84 ? 16.000 -1.150 -12.431 1.00 88.06 84 TYR A N 1
ATOM 672 C CA . TYR A 1 84 ? 15.494 -0.947 -11.081 1.00 88.06 84 TYR A CA 1
ATOM 673 C C . TYR A 1 84 ? 14.158 -1.663 -10.862 1.00 88.06 84 TYR A C 1
ATOM 675 O O . TYR A 1 84 ? 14.037 -2.422 -9.903 1.00 88.06 84 TYR A O 1
ATOM 683 N N . TYR A 1 85 ? 13.183 -1.487 -11.758 1.00 91.38 85 TYR A N 1
ATOM 684 C CA . TYR A 1 85 ? 11.899 -2.178 -11.639 1.00 91.38 85 TYR A CA 1
ATOM 685 C C . TYR A 1 85 ? 12.033 -3.698 -11.700 1.00 91.38 85 TYR A C 1
ATOM 687 O O . TYR A 1 85 ? 11.398 -4.379 -10.896 1.00 91.38 85 TYR A O 1
ATOM 695 N N . ALA A 1 86 ? 12.892 -4.230 -12.571 1.00 92.50 86 ALA A N 1
ATOM 696 C CA . ALA A 1 86 ? 13.194 -5.658 -12.603 1.00 92.50 86 ALA A CA 1
ATOM 697 C C . ALA A 1 86 ? 13.717 -6.152 -11.243 1.00 92.50 86 ALA A C 1
ATOM 699 O O . ALA A 1 86 ? 13.164 -7.094 -10.677 1.00 92.50 86 ALA A O 1
ATOM 700 N N . SER A 1 87 ? 14.709 -5.464 -10.671 1.00 88.06 87 SER A N 1
ATOM 701 C CA . SER A 1 87 ? 15.273 -5.788 -9.354 1.00 88.06 87 SER A CA 1
ATOM 702 C C . SER A 1 87 ? 14.240 -5.716 -8.223 1.00 88.06 87 SER A C 1
ATOM 704 O O . SER A 1 87 ? 14.188 -6.607 -7.377 1.00 88.06 87 SER A O 1
ATOM 706 N N . VAL A 1 88 ? 13.377 -4.692 -8.224 1.00 88.25 88 VAL A N 1
ATOM 707 C CA . VAL A 1 88 ? 12.261 -4.577 -7.267 1.00 88.25 88 VAL A CA 1
ATOM 708 C C . VAL A 1 88 ? 11.322 -5.769 -7.399 1.00 88.25 88 VAL A C 1
ATOM 710 O O . VAL A 1 88 ? 10.945 -6.356 -6.390 1.00 88.25 88 VAL A O 1
ATOM 713 N N . CYS A 1 89 ? 10.950 -6.145 -8.623 1.00 92.75 89 CYS A N 1
ATOM 714 C CA . CYS A 1 89 ? 10.045 -7.264 -8.860 1.00 92.75 89 CYS A CA 1
ATOM 715 C C . CYS A 1 89 ? 10.644 -8.587 -8.378 1.00 92.75 89 CYS A C 1
ATOM 717 O O . CYS A 1 89 ? 9.954 -9.342 -7.704 1.00 92.75 89 CYS A O 1
ATOM 719 N N . LYS A 1 90 ? 11.933 -8.840 -8.625 1.00 92.31 90 LYS A N 1
ATOM 720 C CA . LYS A 1 90 ? 12.611 -10.042 -8.112 1.00 92.31 90 LYS A CA 1
ATOM 721 C C . LYS A 1 90 ? 12.614 -10.100 -6.586 1.00 92.31 90 LYS A C 1
ATOM 723 O O . LYS A 1 90 ? 12.262 -11.125 -6.013 1.00 92.31 90 LYS A O 1
ATOM 728 N N . TYR A 1 91 ? 12.916 -8.982 -5.927 1.00 90.00 91 TYR A N 1
ATOM 729 C CA . TYR A 1 91 ? 12.817 -8.884 -4.470 1.00 90.00 91 TYR A CA 1
ATOM 730 C C . TYR A 1 91 ? 11.380 -9.103 -3.961 1.00 90.00 91 TYR A C 1
ATOM 732 O O . TYR A 1 91 ? 11.162 -9.811 -2.980 1.00 90.00 91 TYR A O 1
ATOM 740 N N . MET A 1 92 ? 10.380 -8.524 -4.628 1.00 90.50 92 MET A N 1
ATOM 741 C CA . MET A 1 92 ? 8.976 -8.692 -4.241 1.00 90.50 92 MET A CA 1
ATOM 742 C C . MET A 1 92 ? 8.489 -10.128 -4.450 1.00 90.50 92 MET A C 1
ATOM 744 O O . MET A 1 92 ? 7.772 -10.637 -3.594 1.00 90.50 92 MET A O 1
ATOM 748 N N . HIS A 1 93 ? 8.919 -10.791 -5.528 1.00 93.50 93 HIS A N 1
ATOM 749 C CA . HIS A 1 93 ? 8.657 -12.207 -5.775 1.00 93.50 93 HIS A CA 1
ATOM 750 C C . HIS A 1 93 ? 9.183 -13.066 -4.622 1.00 93.50 93 HIS A C 1
ATOM 752 O O . HIS A 1 93 ? 8.415 -13.814 -4.019 1.00 93.50 93 HIS A O 1
ATOM 758 N N . LEU A 1 94 ? 10.448 -12.856 -4.248 1.00 91.38 94 LEU A N 1
ATOM 759 C CA . LEU A 1 94 ? 11.106 -13.521 -3.126 1.00 91.38 94 LEU A CA 1
ATOM 760 C C . LEU A 1 94 ? 10.349 -13.320 -1.804 1.00 91.38 94 LEU A C 1
ATOM 762 O O . LEU A 1 94 ? 10.125 -14.270 -1.063 1.00 91.38 94 LEU A O 1
ATOM 766 N N . LYS A 1 95 ? 9.906 -12.086 -1.529 1.00 87.94 95 LYS A N 1
ATOM 767 C CA . LYS A 1 95 ? 9.125 -11.744 -0.329 1.00 87.94 95 LYS A CA 1
ATOM 768 C C . LYS A 1 95 ? 7.724 -12.371 -0.326 1.00 87.94 95 LYS A C 1
ATOM 770 O O . LYS A 1 95 ? 7.158 -12.567 0.745 1.00 87.94 95 LYS A O 1
ATOM 775 N N . SER A 1 96 ? 7.145 -12.614 -1.502 1.00 89.62 96 SER A N 1
ATOM 776 C CA . SER A 1 96 ? 5.788 -13.154 -1.660 1.00 89.62 96 SER A CA 1
ATOM 777 C C . SER A 1 96 ? 5.712 -14.677 -1.745 1.00 89.62 96 SER A C 1
ATOM 779 O O . SER A 1 96 ? 4.606 -15.209 -1.720 1.00 89.62 96 SER A O 1
ATOM 781 N N . LYS A 1 97 ? 6.854 -15.360 -1.892 1.00 89.12 97 LYS A N 1
ATOM 782 C CA . LYS A 1 97 ? 6.918 -16.816 -2.020 1.00 89.12 97 LYS A CA 1
ATOM 783 C C . LYS A 1 97 ? 6.312 -17.467 -0.772 1.00 89.12 97 LYS A C 1
ATOM 785 O O . LYS A 1 97 ? 6.568 -17.020 0.344 1.00 89.12 97 LYS A O 1
ATOM 790 N N . GLU A 1 98 ? 5.490 -18.496 -0.961 1.00 84.62 98 GLU A N 1
ATOM 791 C CA . GLU A 1 98 ? 4.993 -19.299 0.156 1.00 84.62 98 GLU A CA 1
ATOM 792 C C . GLU A 1 98 ? 6.179 -20.044 0.786 1.00 84.62 98 GLU A C 1
ATOM 794 O O . GLU A 1 98 ? 6.908 -20.764 0.105 1.00 84.62 98 GLU A O 1
ATOM 799 N N . GLY A 1 99 ? 6.418 -19.803 2.077 1.00 83.81 99 GLY A N 1
ATOM 800 C CA . GLY A 1 99 ? 7.613 -20.270 2.784 1.00 83.81 99 GLY A CA 1
ATOM 801 C C . GLY A 1 99 ? 8.688 -19.192 2.960 1.00 83.81 99 GLY A C 1
ATOM 802 O O . GLY A 1 99 ? 8.572 -18.061 2.490 1.00 83.81 99 GLY A O 1
ATOM 803 N N . LYS A 1 100 ? 9.744 -19.522 3.711 1.00 84.12 100 LYS A N 1
ATOM 804 C CA . LYS A 1 100 ? 10.899 -18.627 3.861 1.00 84.12 100 LYS A CA 1
ATOM 805 C C . LYS A 1 100 ? 11.817 -18.817 2.646 1.00 84.12 100 LYS A C 1
ATOM 807 O O . LYS A 1 100 ? 12.195 -19.959 2.393 1.00 84.12 100 LYS A O 1
ATOM 812 N N . PRO A 1 101 ? 12.180 -17.753 1.909 1.00 88.00 101 PRO A N 1
ATOM 813 C CA . PRO A 1 101 ? 13.149 -17.863 0.822 1.00 88.00 101 PRO A CA 1
ATOM 814 C C . PRO A 1 101 ? 14.490 -18.383 1.343 1.00 88.00 101 PRO A C 1
ATOM 816 O O . PRO A 1 101 ? 14.864 -18.091 2.486 1.00 88.00 101 PRO A O 1
ATOM 819 N N . THR A 1 102 ? 15.211 -19.139 0.517 1.00 90.38 102 THR A N 1
ATOM 820 C CA . THR A 1 102 ? 16.530 -19.654 0.909 1.00 90.38 102 THR A CA 1
ATOM 821 C C . THR A 1 102 ? 17.559 -18.521 0.931 1.00 90.38 102 THR A C 1
ATOM 823 O O . THR A 1 102 ? 17.398 -17.494 0.263 1.00 90.38 102 THR A O 1
ATOM 826 N N . GLU A 1 103 ? 18.638 -18.683 1.705 1.00 88.19 103 GLU A N 1
ATOM 827 C CA . GLU A 1 103 ? 19.726 -17.695 1.719 1.00 88.19 103 GLU A CA 1
ATOM 828 C C . GLU A 1 103 ? 20.317 -17.496 0.314 1.00 88.19 103 GLU A C 1
ATOM 830 O O . GLU A 1 103 ? 20.572 -16.362 -0.091 1.00 88.19 103 GLU A O 1
ATOM 835 N N . GLU A 1 104 ? 20.469 -18.573 -0.457 1.00 91.38 104 GLU A N 1
ATOM 836 C CA . GLU A 1 104 ? 20.996 -18.537 -1.824 1.00 91.38 104 GLU A CA 1
ATOM 837 C C . GLU A 1 104 ? 20.131 -17.691 -2.765 1.00 91.38 104 GLU A C 1
ATOM 839 O O . GLU A 1 104 ? 20.663 -16.831 -3.471 1.00 91.38 104 GLU A O 1
ATOM 844 N N . GLU A 1 105 ? 18.804 -17.857 -2.715 1.00 89.19 105 GLU A N 1
ATOM 845 C CA . GLU A 1 105 ? 17.860 -17.059 -3.507 1.00 89.19 105 GLU A CA 1
ATOM 846 C C . GLU A 1 105 ? 17.966 -15.565 -3.159 1.00 89.19 105 GLU A C 1
ATOM 848 O O . GLU A 1 105 ? 17.988 -14.701 -4.042 1.00 89.19 105 GLU A O 1
ATOM 853 N N . ILE A 1 106 ? 18.082 -15.241 -1.864 1.00 87.88 106 ILE A N 1
ATOM 854 C CA . ILE A 1 106 ? 18.254 -13.855 -1.406 1.00 87.88 106 ILE A CA 1
ATOM 855 C C . ILE A 1 106 ? 19.580 -13.275 -1.917 1.00 87.88 106 ILE A C 1
ATOM 857 O O . ILE A 1 106 ? 19.618 -12.133 -2.397 1.00 87.88 106 ILE A O 1
ATOM 861 N N . LEU A 1 107 ? 20.667 -14.047 -1.844 1.00 85.62 107 LEU A N 1
ATOM 862 C CA . LEU A 1 107 ? 21.992 -13.622 -2.296 1.00 85.62 107 LEU A CA 1
ATOM 863 C C . LEU A 1 107 ? 22.071 -13.456 -3.813 1.00 85.62 107 LEU A C 1
ATOM 865 O O . LEU A 1 107 ? 22.792 -12.574 -4.287 1.00 85.62 107 LEU A O 1
ATOM 869 N N . GLU A 1 108 ? 21.339 -14.253 -4.585 1.00 90.38 108 GLU A N 1
ATOM 870 C CA . GLU A 1 108 ? 21.261 -14.081 -6.033 1.00 90.38 108 GLU A CA 1
ATOM 871 C C . GLU A 1 108 ? 20.610 -12.739 -6.392 1.00 90.38 108 GLU A C 1
ATOM 873 O O . GLU A 1 108 ? 21.184 -11.945 -7.149 1.00 90.38 108 GLU A O 1
ATOM 878 N N . VAL A 1 109 ? 19.458 -12.432 -5.786 1.00 87.12 109 VAL A N 1
ATOM 879 C CA . VAL A 1 109 ? 18.769 -11.146 -5.978 1.00 87.12 109 VAL A CA 1
ATOM 880 C C . VAL A 1 109 ? 19.669 -9.984 -5.545 1.00 87.12 109 VAL A C 1
ATOM 882 O O . VAL A 1 109 ? 19.783 -8.988 -6.266 1.00 87.12 109 VAL A O 1
ATOM 885 N N . TYR A 1 110 ? 20.371 -10.124 -4.418 1.00 84.81 110 TYR A N 1
ATOM 886 C CA . TYR A 1 110 ? 21.359 -9.149 -3.950 1.00 84.81 110 TYR A CA 1
ATOM 887 C C . TYR A 1 110 ? 22.476 -8.902 -4.979 1.00 84.81 110 TYR A C 1
ATOM 889 O O . TYR A 1 110 ? 22.723 -7.753 -5.353 1.00 84.81 110 TYR A O 1
ATOM 897 N N . LYS A 1 111 ? 23.114 -9.958 -5.505 1.00 88.62 111 LYS A N 1
ATOM 898 C CA . LYS A 1 111 ? 24.189 -9.845 -6.513 1.00 88.62 111 LYS A CA 1
ATOM 899 C C . LYS A 1 111 ? 23.709 -9.127 -7.777 1.00 88.62 111 LYS A C 1
ATOM 901 O O . LYS A 1 111 ? 24.433 -8.308 -8.352 1.00 88.62 111 LYS A O 1
ATOM 906 N N . GLN A 1 112 ? 22.480 -9.397 -8.212 1.00 86.44 112 GLN A N 1
ATOM 907 C CA . GLN A 1 112 ? 21.881 -8.731 -9.372 1.00 86.44 112 GLN A CA 1
ATOM 908 C C . GLN A 1 112 ? 21.606 -7.240 -9.110 1.00 86.44 112 GLN A C 1
ATOM 910 O O . GLN A 1 112 ? 21.877 -6.396 -9.977 1.00 86.44 112 GLN A O 1
ATOM 915 N N . ILE A 1 113 ? 21.126 -6.896 -7.910 1.00 81.94 113 ILE A N 1
ATOM 916 C CA . ILE A 1 113 ? 20.965 -5.505 -7.460 1.00 81.94 113 ILE A CA 1
ATOM 917 C C . ILE A 1 113 ? 22.316 -4.793 -7.452 1.00 81.94 113 ILE A C 1
ATOM 919 O O . ILE A 1 113 ? 22.433 -3.704 -8.014 1.00 81.94 113 ILE A O 1
ATOM 923 N N . GLU A 1 114 ? 23.352 -5.414 -6.895 1.00 83.75 114 GLU A N 1
ATOM 924 C CA . GLU A 1 114 ? 24.690 -4.831 -6.814 1.00 83.75 114 GLU A CA 1
ATOM 925 C C . GLU A 1 114 ? 25.282 -4.576 -8.209 1.00 83.75 114 GLU A C 1
ATOM 927 O O . GLU A 1 114 ? 25.777 -3.480 -8.495 1.00 83.75 114 GLU A O 1
ATOM 932 N N . LYS A 1 115 ? 25.152 -5.544 -9.126 1.00 88.12 115 LYS A N 1
ATOM 933 C CA . LYS A 1 115 ? 25.530 -5.373 -10.538 1.00 88.12 115 LYS A CA 1
ATOM 934 C C . LYS A 1 115 ? 24.799 -4.184 -11.162 1.00 88.12 115 LYS A C 1
ATOM 936 O O . LYS A 1 115 ? 25.414 -3.386 -11.871 1.00 88.12 115 LYS A O 1
ATOM 941 N N . THR A 1 116 ? 23.510 -4.029 -10.869 1.00 81.81 116 THR A N 1
ATOM 942 C CA . THR A 1 116 ? 22.700 -2.901 -11.347 1.00 81.81 116 THR A CA 1
ATOM 943 C C . THR A 1 116 ? 23.184 -1.571 -10.766 1.00 81.81 116 THR A C 1
ATOM 945 O O . THR A 1 116 ? 23.369 -0.622 -11.524 1.00 81.81 116 THR A O 1
ATOM 948 N N . ILE A 1 117 ? 23.474 -1.504 -9.463 1.00 82.44 117 ILE A N 1
ATOM 949 C CA . ILE A 1 117 ? 24.037 -0.315 -8.801 1.00 82.44 117 ILE A CA 1
ATOM 950 C C . ILE A 1 117 ? 25.353 0.099 -9.466 1.00 82.44 117 ILE A C 1
ATOM 952 O O . ILE A 1 117 ? 25.520 1.272 -9.796 1.00 82.44 117 ILE A O 1
ATOM 956 N N . ARG A 1 118 ? 26.279 -0.844 -9.688 1.00 86.75 118 ARG A N 1
ATOM 957 C CA . ARG A 1 118 ? 27.583 -0.562 -10.318 1.00 86.75 118 ARG A CA 1
ATOM 958 C C . ARG A 1 118 ? 27.420 -0.010 -11.733 1.00 86.75 118 ARG A C 1
ATOM 960 O O . ARG A 1 118 ? 28.095 0.951 -12.087 1.00 86.75 118 ARG A O 1
ATOM 967 N N . LEU A 1 119 ? 26.515 -0.592 -12.522 1.00 82.31 119 LEU A N 1
ATOM 968 C CA . LEU A 1 119 ? 26.215 -0.110 -13.872 1.00 82.31 119 LEU A CA 1
ATOM 969 C C . LEU A 1 119 ? 25.644 1.309 -13.846 1.00 82.31 119 LEU A C 1
ATOM 971 O O . LEU A 1 119 ? 26.107 2.160 -14.592 1.00 82.31 119 LEU A O 1
ATOM 975 N N . ILE A 1 120 ? 24.690 1.579 -12.955 1.00 79.06 120 ILE A N 1
ATOM 976 C CA . ILE A 1 120 ? 24.081 2.905 -12.825 1.00 79.06 120 ILE A CA 1
ATOM 977 C C . ILE A 1 120 ? 25.122 3.934 -12.367 1.00 79.06 120 ILE A C 1
ATOM 979 O O . ILE A 1 120 ? 25.238 4.986 -12.980 1.00 79.06 120 ILE A O 1
ATOM 983 N N . LYS A 1 121 ? 25.942 3.634 -11.354 1.00 83.50 121 LYS A N 1
ATOM 984 C CA . LYS A 1 121 ? 26.989 4.560 -10.884 1.00 83.50 121 LYS A CA 1
ATOM 985 C C . LYS A 1 121 ? 27.970 4.966 -11.986 1.00 83.50 121 LYS A C 1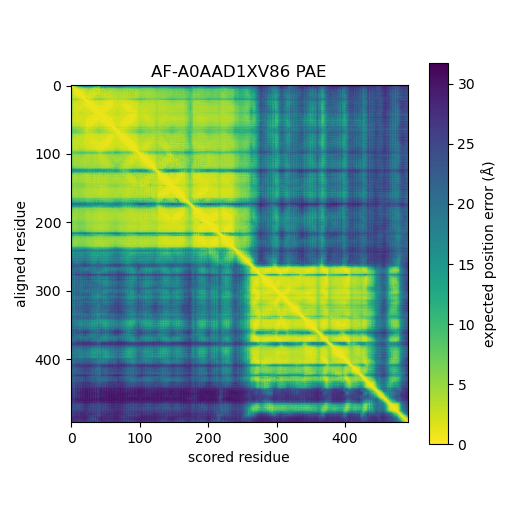
ATOM 987 O O . LYS A 1 121 ? 28.379 6.116 -12.024 1.00 83.50 121 LYS A O 1
ATOM 992 N N . LYS A 1 122 ? 28.331 4.044 -12.884 1.00 83.56 122 LYS A N 1
ATOM 993 C CA . LYS A 1 122 ? 29.225 4.342 -14.016 1.00 83.56 122 LYS A CA 1
ATOM 994 C C . LYS A 1 122 ? 28.587 5.245 -15.072 1.00 83.56 122 LYS A C 1
ATOM 996 O O . LYS A 1 122 ? 29.309 5.871 -15.835 1.00 83.56 122 LYS A O 1
ATOM 1001 N N . SER A 1 123 ? 27.259 5.273 -15.155 1.00 75.56 123 SER A N 1
ATOM 1002 C CA . SER A 1 123 ? 26.543 5.913 -16.261 1.00 75.56 123 SER A CA 1
ATOM 1003 C C . SER A 1 123 ? 25.907 7.262 -15.916 1.00 75.56 123 SER A C 1
ATOM 1005 O O . SER A 1 123 ? 25.467 7.940 -16.839 1.00 75.56 123 SER A O 1
ATOM 1007 N N . PHE A 1 124 ? 25.832 7.675 -14.642 1.00 71.06 124 PHE A N 1
ATOM 1008 C CA . PHE A 1 124 ? 25.162 8.930 -14.263 1.00 71.06 124 PHE A CA 1
ATOM 1009 C C . PHE A 1 124 ? 25.887 9.690 -13.167 1.00 71.06 124 PHE A C 1
ATOM 1011 O O . PHE A 1 124 ? 26.183 9.132 -12.114 1.00 71.06 124 PHE A O 1
ATOM 1018 N N . ASN A 1 125 ? 26.014 11.003 -13.367 1.00 64.00 125 ASN A N 1
ATOM 1019 C CA . ASN A 1 125 ? 26.654 11.880 -12.395 1.00 64.00 125 ASN A CA 1
ATOM 1020 C C . ASN A 1 125 ? 25.720 12.425 -11.305 1.00 64.00 125 ASN A C 1
ATOM 1022 O O . ASN A 1 125 ? 26.272 12.919 -10.344 1.00 64.00 125 ASN A O 1
ATOM 1026 N N . ASN A 1 126 ? 24.377 12.338 -11.415 1.00 65.12 126 ASN A N 1
ATOM 1027 C CA . ASN A 1 126 ? 23.400 12.750 -10.362 1.00 65.12 126 ASN A CA 1
ATOM 1028 C C . ASN A 1 126 ? 21.943 12.281 -10.622 1.00 65.12 126 ASN A C 1
ATOM 1030 O O . ASN A 1 126 ? 21.119 12.174 -9.716 1.00 65.12 126 ASN A O 1
ATOM 1034 N N . LEU A 1 127 ? 21.574 12.003 -11.881 1.00 61.47 127 LEU A N 1
ATOM 1035 C CA . LEU A 1 127 ? 20.175 11.751 -12.283 1.00 61.47 127 LEU A CA 1
ATOM 1036 C C . LEU A 1 127 ? 19.584 10.430 -11.747 1.00 61.47 127 LEU A C 1
ATOM 1038 O O . LEU A 1 127 ? 18.386 10.172 -11.889 1.00 61.47 127 LEU A O 1
ATOM 1042 N N . ALA A 1 128 ? 20.427 9.583 -11.161 1.00 76.44 128 ALA A N 1
ATOM 1043 C CA . ALA A 1 128 ? 20.070 8.253 -10.697 1.00 76.44 128 ALA A CA 1
ATOM 1044 C C . ALA A 1 128 ? 20.069 8.111 -9.170 1.00 76.44 128 ALA A C 1
ATOM 1046 O O . ALA A 1 128 ? 19.838 7.006 -8.685 1.00 76.44 128 ALA A O 1
ATOM 1047 N N . ASP A 1 129 ? 20.273 9.192 -8.414 1.00 87.44 129 ASP A N 1
ATOM 1048 C CA . ASP A 1 129 ? 20.375 9.137 -6.952 1.00 87.44 129 ASP A CA 1
ATOM 1049 C C . ASP A 1 129 ? 19.145 8.500 -6.301 1.00 87.44 129 ASP A C 1
ATOM 1051 O O . ASP A 1 129 ? 19.288 7.647 -5.432 1.00 87.44 129 ASP A O 1
ATOM 1055 N N . ASP A 1 130 ? 17.937 8.806 -6.786 1.00 85.25 130 ASP A N 1
ATOM 1056 C CA . ASP A 1 130 ? 16.690 8.193 -6.295 1.00 85.25 130 ASP A CA 1
ATOM 1057 C C . ASP A 1 130 ? 16.682 6.676 -6.472 1.00 85.25 130 ASP A C 1
ATOM 1059 O O . ASP A 1 130 ? 16.279 5.924 -5.581 1.00 85.25 130 ASP A O 1
ATOM 1063 N N . ILE A 1 131 ? 17.151 6.227 -7.636 1.00 85.25 131 ILE A N 1
ATOM 1064 C CA . ILE A 1 131 ? 17.231 4.811 -7.979 1.00 85.25 131 ILE A CA 1
ATOM 1065 C C . ILE A 1 131 ? 18.320 4.142 -7.139 1.00 85.25 131 ILE A C 1
ATOM 1067 O O . ILE A 1 131 ? 18.100 3.057 -6.608 1.00 85.25 131 ILE A O 1
ATOM 1071 N N . LEU A 1 132 ? 19.474 4.791 -6.976 1.00 88.38 132 LEU A N 1
ATOM 1072 C CA . LEU A 1 132 ? 20.574 4.288 -6.162 1.00 88.38 132 LEU A CA 1
ATOM 1073 C C . LEU A 1 132 ? 20.173 4.179 -4.691 1.00 88.38 132 LEU A C 1
ATOM 1075 O O . LEU A 1 132 ? 20.441 3.145 -4.084 1.00 88.38 132 LEU A O 1
ATOM 1079 N N . ILE A 1 133 ? 19.495 5.182 -4.128 1.00 91.31 133 ILE A N 1
ATOM 1080 C CA . ILE A 1 133 ? 18.947 5.134 -2.767 1.00 91.31 133 ILE A CA 1
ATOM 1081 C C . ILE A 1 133 ? 18.030 3.919 -2.644 1.00 91.31 133 ILE A C 1
ATOM 1083 O O . ILE A 1 133 ? 18.248 3.076 -1.778 1.00 91.31 133 ILE A O 1
ATOM 1087 N N . MET A 1 134 ? 17.051 3.774 -3.540 1.00 91.12 134 MET A N 1
ATOM 1088 C CA . MET A 1 134 ? 16.104 2.662 -3.483 1.00 91.12 134 MET A CA 1
ATOM 1089 C C . MET A 1 134 ? 16.770 1.289 -3.636 1.00 91.12 134 MET A C 1
ATOM 1091 O O . MET A 1 134 ? 16.425 0.372 -2.894 1.00 91.12 134 MET A O 1
ATOM 1095 N N . LEU A 1 135 ? 17.736 1.138 -4.545 1.00 88.88 135 LEU A N 1
ATOM 1096 C CA . LEU A 1 135 ? 18.479 -0.114 -4.709 1.00 88.88 135 LEU A CA 1
ATOM 1097 C C . LEU A 1 135 ? 19.298 -0.451 -3.459 1.00 88.88 135 LEU A C 1
ATOM 1099 O O . LEU A 1 135 ? 19.257 -1.594 -3.022 1.00 88.88 135 LEU A O 1
ATOM 1103 N N . ASN A 1 136 ? 19.975 0.524 -2.844 1.00 92.56 136 ASN A N 1
ATOM 1104 C CA . ASN A 1 136 ? 20.708 0.305 -1.592 1.00 92.56 136 ASN A CA 1
ATOM 1105 C C . ASN A 1 136 ? 19.763 -0.033 -0.422 1.00 92.56 136 ASN A C 1
ATOM 1107 O O . ASN A 1 136 ? 20.104 -0.861 0.419 1.00 92.56 136 ASN A O 1
ATOM 1111 N N . LEU A 1 137 ? 18.552 0.537 -0.378 1.00 92.81 137 LEU A N 1
ATOM 1112 C CA . LEU A 1 137 ? 17.543 0.158 0.619 1.00 92.81 137 LEU A CA 1
ATOM 1113 C C . LEU A 1 137 ? 17.062 -1.289 0.432 1.00 92.81 137 LEU A C 1
ATOM 1115 O O . LEU A 1 137 ? 16.937 -2.013 1.416 1.00 92.81 137 LEU A O 1
ATOM 1119 N N . ILE A 1 138 ? 16.821 -1.730 -0.808 1.00 90.62 138 ILE A N 1
ATOM 1120 C CA . ILE A 1 138 ? 16.445 -3.126 -1.098 1.00 90.62 138 ILE A CA 1
ATOM 1121 C C . ILE A 1 138 ? 17.610 -4.064 -0.769 1.00 90.62 138 ILE A C 1
ATOM 1123 O O . ILE A 1 138 ? 17.408 -5.082 -0.116 1.00 90.62 138 ILE A O 1
ATOM 1127 N N . SER A 1 139 ? 18.828 -3.682 -1.154 1.00 91.19 139 SER A N 1
ATOM 1128 C CA . SER A 1 139 ? 20.076 -4.382 -0.838 1.00 91.19 139 SER A CA 1
ATOM 1129 C C . SER A 1 139 ? 20.226 -4.606 0.673 1.00 91.19 139 SER A C 1
ATOM 1131 O O . SER A 1 139 ? 20.394 -5.738 1.128 1.00 91.19 139 SER A O 1
ATOM 1133 N N . SER A 1 140 ? 20.032 -3.544 1.463 1.00 94.94 140 SER A N 1
ATOM 1134 C CA . SER A 1 140 ? 20.006 -3.595 2.927 1.00 94.94 140 SER A CA 1
ATOM 1135 C C . SER A 1 140 ? 18.927 -4.551 3.452 1.00 94.94 140 SER A C 1
ATOM 1137 O O . SER A 1 140 ? 19.221 -5.366 4.323 1.00 94.94 140 SER A O 1
ATOM 1139 N N . LYS A 1 141 ? 17.700 -4.530 2.899 1.00 92.75 141 LYS A N 1
ATOM 1140 C CA . LYS A 1 141 ? 16.634 -5.479 3.283 1.00 92.75 141 LYS A CA 1
ATOM 1141 C C . LYS A 1 141 ? 17.018 -6.934 3.005 1.00 92.75 141 LYS A C 1
ATOM 1143 O O . LYS A 1 141 ? 16.841 -7.762 3.894 1.00 92.75 141 LYS A O 1
ATOM 1148 N N . CYS A 1 142 ? 17.572 -7.242 1.831 1.00 89.38 142 CYS A N 1
ATOM 1149 C CA . CYS A 1 142 ? 18.050 -8.592 1.511 1.00 89.38 142 CYS A CA 1
ATOM 1150 C C . CYS A 1 142 ? 19.105 -9.064 2.523 1.00 89.38 142 CYS A C 1
ATOM 1152 O O . CYS A 1 142 ? 19.008 -10.165 3.053 1.00 89.38 142 CYS A O 1
ATOM 1154 N N . LEU A 1 143 ? 20.076 -8.208 2.849 1.00 91.75 143 LEU A N 1
ATOM 1155 C CA . LEU A 1 143 ? 21.143 -8.541 3.795 1.00 91.75 143 LEU A CA 1
ATOM 1156 C C . LEU A 1 143 ? 20.639 -8.735 5.233 1.00 91.75 143 LEU A C 1
ATOM 1158 O O . LEU A 1 143 ? 21.178 -9.576 5.951 1.00 91.75 143 LEU A O 1
ATOM 1162 N N . LEU A 1 144 ? 19.598 -8.008 5.657 1.00 92.38 144 LEU A N 1
ATOM 1163 C CA . LEU A 1 144 ? 18.937 -8.267 6.942 1.00 92.38 144 LEU A CA 1
ATOM 1164 C C . LEU A 1 144 ? 18.264 -9.644 6.963 1.00 92.38 144 LEU A C 1
ATOM 1166 O O . LEU A 1 144 ? 18.396 -10.368 7.948 1.00 92.38 144 LEU A O 1
ATOM 1170 N N . MET A 1 145 ? 17.611 -10.048 5.867 1.00 89.62 145 MET A N 1
ATOM 1171 C CA . MET A 1 145 ? 16.986 -11.375 5.767 1.00 89.62 145 MET A CA 1
ATOM 1172 C C . MET A 1 145 ? 18.010 -12.510 5.913 1.00 89.62 145 MET A C 1
ATOM 1174 O O . MET A 1 145 ? 17.688 -13.540 6.499 1.00 89.62 145 MET A O 1
ATOM 1178 N N . THR A 1 146 ? 19.251 -12.301 5.462 1.00 91.12 146 THR A N 1
ATOM 1179 C CA . THR A 1 146 ? 20.370 -13.250 5.619 1.00 91.12 146 THR A CA 1
ATOM 1180 C C . THR A 1 146 ? 21.223 -12.985 6.868 1.00 91.12 146 THR A C 1
ATOM 1182 O O . THR A 1 146 ? 22.347 -13.469 6.951 1.00 91.12 146 THR A O 1
ATOM 1185 N N . ARG A 1 147 ? 20.762 -12.155 7.818 1.00 93.44 147 ARG A N 1
ATOM 1186 C CA . ARG A 1 147 ? 21.483 -11.776 9.057 1.00 93.44 147 ARG A CA 1
ATOM 1187 C C . ARG A 1 147 ? 22.883 -11.163 8.858 1.00 93.44 147 ARG A C 1
ATOM 1189 O O . ARG A 1 147 ? 23.704 -11.163 9.773 1.00 93.44 147 ARG A O 1
ATOM 1196 N N . ARG A 1 148 ? 23.167 -10.559 7.700 1.00 94.38 148 ARG A N 1
ATOM 1197 C CA . ARG A 1 148 ? 24.440 -9.870 7.397 1.00 94.38 148 ARG A CA 1
ATOM 1198 C C . ARG A 1 148 ? 24.384 -8.403 7.831 1.00 94.38 148 ARG A C 1
ATOM 1200 O O . ARG A 1 148 ? 24.446 -7.491 7.005 1.00 94.38 148 ARG A O 1
ATOM 1207 N N . LEU A 1 149 ? 24.261 -8.177 9.140 1.00 95.62 149 LEU A N 1
ATOM 1208 C CA . LEU A 1 149 ? 23.900 -6.875 9.728 1.00 95.62 149 LEU A CA 1
ATOM 1209 C C . LEU A 1 149 ? 24.858 -5.731 9.360 1.00 95.62 149 LEU A C 1
ATOM 1211 O O . LEU A 1 149 ? 24.405 -4.662 8.960 1.00 95.62 149 LEU A O 1
ATOM 1215 N N . ILE A 1 150 ? 26.173 -5.966 9.416 1.00 95.81 150 ILE A N 1
ATOM 1216 C CA . ILE A 1 150 ? 27.191 -4.947 9.094 1.00 95.81 150 ILE A CA 1
ATOM 1217 C C . ILE A 1 150 ? 27.082 -4.508 7.627 1.00 95.81 150 ILE A C 1
ATOM 1219 O O . ILE A 1 150 ? 27.132 -3.321 7.310 1.00 95.81 150 ILE A O 1
ATOM 1223 N N . SER A 1 151 ? 26.884 -5.466 6.716 1.00 94.38 151 SER A N 1
ATOM 1224 C CA . SER A 1 151 ? 26.704 -5.158 5.293 1.00 94.38 151 SER A CA 1
ATOM 1225 C C . SER A 1 151 ? 25.390 -4.410 5.057 1.00 94.38 151 SER A C 1
ATOM 1227 O O . SER A 1 151 ? 25.354 -3.461 4.275 1.00 94.38 151 SER A O 1
ATOM 1229 N N . ALA A 1 152 ? 24.318 -4.797 5.758 1.00 95.50 152 ALA A N 1
ATOM 1230 C CA . ALA A 1 152 ? 23.026 -4.127 5.660 1.00 95.50 152 ALA A CA 1
ATOM 1231 C C . ALA A 1 152 ? 23.096 -2.668 6.139 1.00 95.50 152 ALA A C 1
ATOM 1233 O O . ALA A 1 152 ? 22.504 -1.785 5.510 1.00 95.50 152 ALA A O 1
ATOM 1234 N N . GLU A 1 153 ? 23.829 -2.408 7.225 1.00 96.50 153 GLU A N 1
ATOM 1235 C CA . GLU A 1 153 ? 24.078 -1.064 7.748 1.00 96.50 153 GLU A CA 1
ATOM 1236 C C . GLU A 1 153 ? 24.938 -0.234 6.791 1.00 96.50 153 GLU A C 1
ATOM 1238 O O . GLU A 1 153 ? 24.613 0.926 6.535 1.00 96.50 153 GLU A O 1
ATOM 1243 N N . ARG A 1 154 ? 25.981 -0.827 6.198 1.00 96.75 154 ARG A N 1
ATOM 1244 C CA . ARG A 1 154 ? 26.822 -0.168 5.189 1.00 96.75 154 ARG A CA 1
ATOM 1245 C C . ARG A 1 154 ? 25.999 0.300 3.988 1.00 96.75 154 ARG A C 1
ATOM 1247 O O . ARG A 1 154 ? 26.103 1.460 3.591 1.00 96.75 154 ARG A O 1
ATOM 1254 N N . ASP A 1 155 ? 25.163 -0.571 3.428 1.00 94.06 155 ASP A N 1
ATOM 1255 C CA . ASP A 1 155 ? 24.335 -0.232 2.266 1.00 94.06 155 ASP A CA 1
ATOM 1256 C C . ASP A 1 155 ? 23.299 0.855 2.624 1.00 94.06 155 ASP A C 1
ATOM 1258 O O . ASP A 1 155 ? 23.100 1.813 1.870 1.00 94.06 155 ASP A O 1
ATOM 1262 N N . LEU A 1 156 ? 22.710 0.796 3.825 1.00 96.31 156 LEU A N 1
ATOM 1263 C CA . LEU A 1 156 ? 21.857 1.869 4.347 1.00 96.31 156 LEU A CA 1
ATOM 1264 C C . LEU A 1 156 ? 22.626 3.192 4.515 1.00 96.31 156 LEU A C 1
ATOM 1266 O O . LEU A 1 156 ? 22.105 4.253 4.168 1.00 96.31 156 LEU A O 1
ATOM 1270 N N . HIS A 1 157 ? 23.857 3.154 5.026 1.00 96.25 157 HIS A N 1
ATOM 1271 C CA . HIS A 1 157 ? 24.698 4.338 5.190 1.00 96.25 157 HIS A CA 1
ATOM 1272 C C . HIS A 1 157 ? 24.994 5.004 3.841 1.00 96.25 157 HIS A C 1
ATOM 1274 O O . HIS A 1 157 ? 24.879 6.225 3.719 1.00 96.25 157 HIS A O 1
ATOM 1280 N N . ILE A 1 158 ? 25.285 4.210 2.804 1.00 94.38 158 ILE A N 1
ATOM 1281 C CA . ILE A 1 158 ? 25.453 4.704 1.430 1.00 94.38 158 ILE A CA 1
ATOM 1282 C C . ILE A 1 158 ? 24.172 5.404 0.952 1.00 94.38 158 ILE A C 1
ATOM 1284 O O . ILE A 1 158 ? 24.252 6.518 0.434 1.00 94.38 158 ILE A O 1
ATOM 1288 N N . ALA A 1 159 ? 22.994 4.809 1.173 1.00 94.44 159 ALA A N 1
ATOM 1289 C CA . ALA A 1 159 ? 21.715 5.427 0.812 1.00 94.44 159 ALA A CA 1
ATOM 1290 C C . ALA A 1 159 ? 21.490 6.775 1.528 1.00 94.44 159 ALA A C 1
ATOM 1292 O O . ALA A 1 159 ? 21.084 7.753 0.900 1.00 94.44 159 ALA A O 1
ATOM 1293 N N . VAL A 1 160 ? 21.798 6.853 2.828 1.00 95.06 160 VAL A N 1
ATOM 1294 C CA . VAL A 1 160 ? 21.700 8.093 3.621 1.00 95.06 160 VAL A CA 1
ATOM 1295 C C . VAL A 1 160 ? 22.663 9.162 3.102 1.00 95.06 160 VAL A C 1
ATOM 1297 O O . VAL A 1 160 ? 22.267 10.322 2.989 1.00 95.06 160 VAL A O 1
ATOM 1300 N N . LYS A 1 161 ? 23.905 8.786 2.774 1.00 94.94 161 LYS A N 1
ATOM 1301 C CA . LYS A 1 161 ? 24.916 9.705 2.234 1.00 94.94 161 LYS A CA 1
ATOM 1302 C C . LYS A 1 161 ? 24.458 10.311 0.906 1.00 94.94 161 LYS A C 1
ATOM 1304 O O . LYS A 1 161 ? 24.460 11.529 0.773 1.00 94.94 161 LYS A O 1
ATOM 1309 N N . ILE A 1 162 ? 23.984 9.481 -0.029 1.00 91.88 162 ILE A N 1
ATOM 1310 C CA . ILE A 1 162 ? 23.444 9.950 -1.318 1.00 91.88 162 ILE A CA 1
ATOM 1311 C C . ILE A 1 162 ? 22.254 10.898 -1.090 1.00 91.88 162 ILE A C 1
ATOM 1313 O O . ILE A 1 162 ? 22.201 11.976 -1.675 1.00 91.88 162 ILE A O 1
ATOM 1317 N N . PHE A 1 163 ? 21.325 10.546 -0.193 1.00 92.19 163 PHE A N 1
ATOM 1318 C CA . PHE A 1 163 ? 20.157 11.383 0.103 1.00 92.19 163 PHE A CA 1
ATOM 1319 C C . PHE A 1 163 ? 20.522 12.764 0.674 1.00 92.19 163 PHE A C 1
ATOM 1321 O O . PHE A 1 163 ? 19.876 13.754 0.327 1.00 92.19 163 PHE A O 1
ATOM 1328 N N . ARG A 1 164 ? 21.547 12.847 1.533 1.00 91.44 164 ARG A N 1
ATOM 1329 C CA . ARG A 1 164 ? 22.038 14.121 2.090 1.00 91.44 164 ARG A CA 1
ATOM 1330 C C . ARG A 1 164 ? 22.639 15.012 1.005 1.00 91.44 164 ARG A C 1
ATOM 1332 O O . ARG A 1 164 ? 22.154 16.126 0.830 1.00 91.44 164 ARG A O 1
ATOM 1339 N N . ASN A 1 165 ? 23.567 14.473 0.213 1.00 89.38 165 ASN A N 1
ATOM 1340 C CA . ASN A 1 165 ? 24.201 15.200 -0.891 1.00 89.38 165 ASN A CA 1
ATOM 1341 C C . ASN A 1 165 ? 23.157 15.708 -1.905 1.00 89.38 165 ASN A C 1
ATOM 1343 O O . ASN A 1 165 ? 23.219 16.841 -2.376 1.00 89.38 165 ASN A O 1
ATOM 1347 N N . LYS A 1 166 ? 22.131 14.895 -2.196 1.00 85.69 166 LYS A N 1
ATOM 1348 C CA . LYS A 1 166 ? 21.021 15.295 -3.069 1.00 85.69 166 LYS A CA 1
ATOM 1349 C C . LYS A 1 166 ? 20.235 16.489 -2.512 1.00 85.69 166 LYS A C 1
ATOM 1351 O O . LYS A 1 166 ? 19.803 17.348 -3.280 1.00 85.69 166 LYS A O 1
ATOM 1356 N N . LYS A 1 167 ? 20.003 16.546 -1.195 1.00 77.50 167 LYS A N 1
ATOM 1357 C CA . LYS A 1 167 ? 19.264 17.648 -0.552 1.00 77.50 167 LYS A CA 1
ATOM 1358 C C . LYS A 1 167 ? 20.013 18.974 -0.703 1.00 77.50 167 LYS A C 1
ATOM 1360 O O . LYS A 1 167 ? 19.377 19.978 -1.007 1.00 77.50 167 LYS A O 1
ATOM 1365 N N . GLU A 1 168 ? 21.332 18.947 -0.546 1.00 78.06 168 GLU A N 1
ATOM 1366 C CA . GLU A 1 168 ? 22.209 20.110 -0.730 1.00 78.06 168 GLU A CA 1
ATOM 1367 C C . GLU A 1 168 ? 22.152 20.612 -2.182 1.00 78.06 168 GLU A C 1
ATOM 1369 O O . GLU A 1 168 ? 21.909 21.793 -2.426 1.00 78.06 168 GLU A O 1
ATOM 1374 N N . LEU A 1 169 ? 22.231 19.703 -3.161 1.00 73.56 169 LEU A N 1
ATOM 1375 C CA . LEU A 1 169 ? 22.116 20.043 -4.586 1.00 73.56 169 LEU A CA 1
ATOM 1376 C C . LEU A 1 169 ? 20.740 20.613 -4.967 1.00 73.56 169 LEU A C 1
ATOM 1378 O O . LEU A 1 169 ? 20.652 21.533 -5.781 1.00 73.56 169 LEU A O 1
ATOM 1382 N N . ALA A 1 170 ? 19.659 20.082 -4.388 1.00 71.31 170 ALA A N 1
ATOM 1383 C CA . ALA A 1 170 ? 18.297 20.553 -4.648 1.00 71.31 170 ALA A CA 1
ATOM 1384 C C . ALA A 1 170 ? 18.036 21.965 -4.098 1.00 71.31 170 ALA A C 1
ATOM 1386 O O . ALA A 1 170 ? 17.175 22.667 -4.621 1.00 71.31 170 ALA A O 1
ATOM 1387 N N . GLN A 1 171 ? 18.768 22.387 -3.065 1.00 70.31 171 GLN A N 1
ATOM 1388 C CA . GLN A 1 171 ? 18.715 23.760 -2.553 1.00 70.31 171 GLN A CA 1
ATOM 1389 C C . GLN A 1 171 ? 19.486 24.741 -3.451 1.00 70.31 171 GLN A C 1
ATOM 1391 O O . GLN A 1 171 ? 19.155 25.921 -3.482 1.00 70.31 171 GLN A O 1
ATOM 1396 N N . GLN A 1 172 ? 20.474 24.256 -4.209 1.00 63.47 172 GLN A N 1
ATOM 1397 C CA . GLN A 1 172 ? 21.362 25.085 -5.033 1.00 63.47 172 GLN A CA 1
AT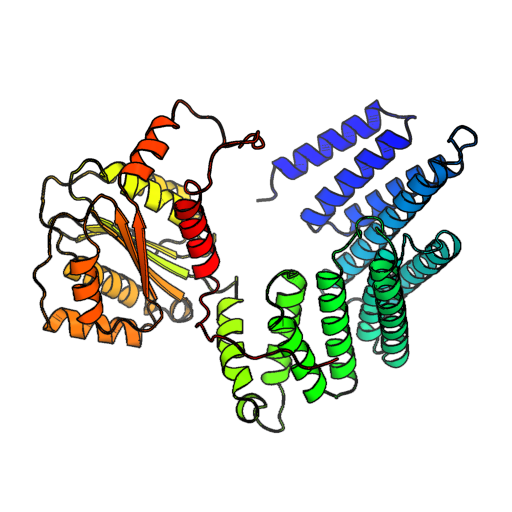OM 1398 C C . GLN A 1 172 ? 20.896 25.264 -6.488 1.00 63.47 172 GLN A C 1
ATOM 1400 O O . GLN A 1 172 ? 21.362 26.175 -7.170 1.00 63.47 172 GLN A O 1
ATOM 1405 N N . LYS A 1 173 ? 20.004 24.409 -7.009 1.00 57.44 173 LYS A N 1
ATOM 1406 C CA . LYS A 1 173 ? 19.550 24.455 -8.414 1.00 57.44 173 LYS A CA 1
ATOM 1407 C C . LYS A 1 173 ? 18.041 24.229 -8.524 1.00 57.44 173 LYS A C 1
ATOM 1409 O O . LYS A 1 173 ? 17.479 23.447 -7.764 1.00 57.44 173 LYS A O 1
ATOM 1414 N N . ARG A 1 174 ? 17.397 24.821 -9.547 1.00 48.06 174 ARG A N 1
ATOM 1415 C CA . ARG A 1 174 ? 16.055 24.427 -10.047 1.00 48.06 174 ARG A CA 1
ATOM 1416 C C . ARG A 1 174 ? 16.131 23.020 -10.669 1.00 48.06 174 ARG A C 1
ATOM 1418 O O . ARG A 1 174 ? 16.046 22.851 -11.882 1.00 48.06 174 ARG A O 1
ATOM 1425 N N . ALA A 1 175 ? 16.431 22.023 -9.843 1.00 49.91 175 ALA A N 1
ATOM 1426 C CA . ALA A 1 175 ? 16.765 20.678 -10.271 1.00 49.91 175 ALA A CA 1
ATOM 1427 C C . ALA A 1 175 ? 15.538 19.941 -10.823 1.00 49.91 175 ALA A C 1
ATOM 1429 O O . ALA A 1 175 ? 14.406 20.142 -10.381 1.00 49.91 175 ALA A O 1
ATOM 1430 N N . LEU A 1 176 ? 15.807 19.060 -11.788 1.00 57.34 176 LEU A N 1
ATOM 1431 C CA . LEU A 1 176 ? 14.865 18.111 -12.377 1.00 57.34 176 LEU A CA 1
ATOM 1432 C C . LEU A 1 176 ? 13.979 17.459 -11.306 1.00 57.34 176 LEU A C 1
ATOM 1434 O O . LEU A 1 176 ? 14.470 17.030 -10.260 1.00 57.34 176 LEU A O 1
ATOM 1438 N N . ILE A 1 177 ? 12.679 17.364 -11.603 1.00 57.19 177 ILE A N 1
ATOM 1439 C CA . ILE A 1 177 ? 11.670 16.773 -10.717 1.00 57.19 177 ILE A CA 1
ATOM 1440 C C . ILE A 1 177 ? 12.161 15.384 -10.266 1.00 57.19 177 ILE A C 1
ATOM 1442 O O . ILE A 1 177 ? 12.455 14.540 -11.124 1.00 57.19 177 ILE A O 1
ATOM 1446 N N . PRO A 1 178 ? 12.286 15.135 -8.948 1.00 62.56 178 PRO A N 1
ATOM 1447 C CA . PRO A 1 178 ? 12.770 13.858 -8.449 1.00 62.56 178 PRO A CA 1
ATOM 1448 C C . PRO A 1 178 ? 11.815 12.739 -8.871 1.00 62.56 178 PRO A C 1
ATOM 1450 O O . PRO A 1 178 ? 10.598 12.923 -8.891 1.00 62.56 178 PRO A O 1
ATOM 1453 N N . ILE A 1 179 ? 12.361 11.564 -9.196 1.00 74.06 179 ILE A N 1
ATOM 1454 C CA . ILE A 1 179 ? 11.548 10.402 -9.592 1.00 74.06 179 ILE A CA 1
ATOM 1455 C C . ILE A 1 179 ? 10.674 9.972 -8.411 1.00 74.06 179 ILE A C 1
ATOM 1457 O O . ILE A 1 179 ? 9.538 9.537 -8.600 1.00 74.06 179 ILE A O 1
ATOM 1461 N N . ILE A 1 180 ? 11.211 10.100 -7.194 1.00 80.44 180 ILE A N 1
ATOM 1462 C CA . ILE A 1 180 ? 10.506 9.827 -5.945 1.00 80.44 180 ILE A CA 1
ATOM 1463 C C . ILE A 1 180 ? 10.594 11.076 -5.061 1.00 80.44 180 ILE A C 1
ATOM 1465 O O . ILE A 1 180 ? 11.702 11.548 -4.797 1.00 80.44 180 ILE A O 1
ATOM 1469 N N . PRO A 1 181 ? 9.465 11.604 -4.553 1.00 85.00 181 PRO A N 1
ATOM 1470 C CA . PRO A 1 181 ? 9.473 12.728 -3.623 1.00 85.00 181 PRO A CA 1
ATOM 1471 C C . PRO A 1 181 ? 10.425 12.509 -2.437 1.00 85.00 181 PRO A C 1
ATOM 1473 O O . PRO A 1 181 ? 10.421 11.450 -1.804 1.00 85.00 181 PRO A O 1
ATOM 1476 N N . ASN A 1 182 ? 11.217 13.530 -2.089 1.00 87.94 182 ASN A N 1
ATOM 1477 C CA . ASN A 1 182 ? 12.230 13.434 -1.027 1.00 87.94 182 ASN A CA 1
ATOM 1478 C C . ASN A 1 182 ? 11.635 13.042 0.338 1.00 87.94 182 ASN A C 1
ATOM 1480 O O . ASN A 1 182 ? 12.285 12.346 1.116 1.00 87.94 182 ASN A O 1
ATOM 1484 N N . CYS A 1 183 ? 10.397 13.452 0.629 1.00 87.31 183 CYS A N 1
ATOM 1485 C CA . CYS A 1 183 ? 9.671 13.054 1.837 1.00 87.31 183 CYS A CA 1
ATOM 1486 C C . CYS A 1 183 ? 9.434 11.535 1.903 1.00 87.31 183 CYS A C 1
ATOM 1488 O O . CYS A 1 183 ? 9.652 10.932 2.953 1.00 87.31 183 CYS A O 1
ATOM 1490 N N . ILE A 1 184 ? 9.077 10.906 0.778 1.00 88.31 184 ILE A N 1
ATOM 1491 C CA . ILE A 1 184 ? 8.867 9.456 0.676 1.00 88.31 184 ILE A CA 1
ATOM 1492 C C . ILE A 1 184 ? 10.198 8.713 0.838 1.00 88.31 184 ILE A C 1
ATOM 1494 O O . ILE A 1 184 ? 10.274 7.744 1.594 1.00 88.31 184 ILE A O 1
ATOM 1498 N N . LEU A 1 185 ? 11.272 9.188 0.196 1.00 91.12 185 LEU A N 1
ATOM 1499 C CA . LEU A 1 185 ? 12.611 8.608 0.375 1.00 91.12 185 LEU A CA 1
ATOM 1500 C C . LEU A 1 185 ? 13.074 8.691 1.835 1.00 91.12 185 LEU A C 1
ATOM 1502 O O . LEU A 1 185 ? 13.544 7.694 2.382 1.00 91.12 185 LEU A O 1
ATOM 1506 N N . LYS A 1 186 ? 12.874 9.842 2.492 1.00 93.25 186 LYS A N 1
ATOM 1507 C CA . LYS A 1 186 ? 13.187 10.026 3.917 1.00 93.25 186 LYS A CA 1
ATOM 1508 C C . LYS A 1 186 ? 12.434 9.019 4.790 1.00 93.25 186 LYS A C 1
ATOM 1510 O O . LYS A 1 186 ? 13.056 8.392 5.642 1.00 93.25 186 LYS A O 1
ATOM 1515 N N . GLN A 1 187 ? 11.132 8.825 4.565 1.00 93.50 187 GLN A N 1
ATOM 1516 C CA . GLN A 1 187 ? 10.334 7.842 5.313 1.00 93.50 187 GLN A CA 1
ATOM 1517 C C . GLN A 1 187 ? 10.876 6.419 5.131 1.00 93.50 187 GLN A C 1
ATOM 1519 O O . GLN A 1 187 ? 11.083 5.713 6.116 1.00 93.50 187 GLN A O 1
ATOM 1524 N N . ARG A 1 188 ? 11.193 6.012 3.897 1.00 94.69 188 ARG A N 1
ATOM 1525 C CA . ARG A 1 188 ? 11.757 4.679 3.618 1.00 94.69 188 ARG A CA 1
ATOM 1526 C C . ARG A 1 188 ? 13.126 4.464 4.263 1.00 94.69 188 ARG A C 1
ATOM 1528 O O . ARG A 1 188 ? 13.377 3.388 4.799 1.00 94.69 188 ARG A O 1
ATOM 1535 N N . ILE A 1 189 ? 13.982 5.487 4.265 1.00 96.12 189 ILE A N 1
ATOM 1536 C CA . ILE A 1 189 ? 15.275 5.467 4.964 1.00 96.12 189 ILE A CA 1
ATOM 1537 C C . ILE A 1 189 ? 15.074 5.309 6.476 1.00 96.12 189 ILE A C 1
ATOM 1539 O O . ILE A 1 189 ? 15.756 4.495 7.095 1.00 96.12 189 ILE A O 1
ATOM 1543 N N . ILE A 1 190 ? 14.145 6.063 7.077 1.00 95.88 190 ILE A N 1
ATOM 1544 C CA . ILE A 1 190 ? 13.861 5.982 8.519 1.00 95.88 190 ILE A CA 1
ATOM 1545 C C . ILE A 1 190 ? 13.346 4.588 8.887 1.00 95.88 190 ILE A C 1
ATOM 1547 O O . ILE A 1 190 ? 13.858 3.996 9.837 1.00 95.88 190 ILE A O 1
ATOM 1551 N N . LEU A 1 191 ? 12.402 4.039 8.113 1.00 96.06 191 LEU A N 1
ATOM 1552 C CA . LEU A 1 191 ? 11.905 2.678 8.313 1.00 96.06 191 LEU A CA 1
ATOM 1553 C C . LEU A 1 191 ? 13.045 1.658 8.236 1.00 96.06 191 LEU A C 1
ATOM 1555 O O . LEU A 1 191 ? 13.198 0.841 9.140 1.00 96.06 191 LEU A O 1
ATOM 1559 N N . GLN A 1 192 ? 13.882 1.728 7.197 1.00 97.00 192 GLN A N 1
ATOM 1560 C CA . GLN A 1 192 ? 14.997 0.794 7.039 1.00 97.00 192 GLN A CA 1
ATOM 1561 C C . GLN A 1 192 ? 16.011 0.906 8.181 1.00 97.00 192 GLN A C 1
ATOM 1563 O O . GLN A 1 192 ? 16.493 -0.105 8.684 1.00 97.00 192 GLN A O 1
ATOM 1568 N N . LYS A 1 193 ? 16.298 2.126 8.640 1.00 97.38 193 LYS A N 1
ATOM 1569 C CA . LYS A 1 193 ? 17.157 2.361 9.803 1.00 97.38 193 LYS A CA 1
ATOM 1570 C C . LYS A 1 193 ? 16.572 1.769 11.078 1.00 97.38 193 LYS A C 1
ATOM 1572 O O . LYS A 1 193 ? 17.319 1.193 11.863 1.00 97.38 193 LYS A O 1
ATOM 1577 N N . ALA A 1 194 ? 15.263 1.895 11.284 1.00 97.12 194 ALA A N 1
ATOM 1578 C CA . ALA A 1 194 ? 14.596 1.260 12.410 1.00 97.12 194 ALA A CA 1
ATOM 1579 C C . ALA A 1 194 ? 14.742 -0.266 12.342 1.00 97.12 194 ALA A C 1
ATOM 1581 O O . ALA A 1 194 ? 15.155 -0.852 13.333 1.00 97.12 194 ALA A O 1
ATOM 1582 N N . LEU A 1 195 ? 14.516 -0.889 11.178 1.00 96.50 195 LEU A N 1
ATOM 1583 C CA . LEU A 1 195 ? 14.694 -2.337 10.988 1.00 96.50 195 LEU A CA 1
ATOM 1584 C C . LEU A 1 195 ? 16.115 -2.802 11.344 1.00 96.50 195 LEU A C 1
ATOM 1586 O O . LEU A 1 195 ? 16.268 -3.705 12.159 1.00 96.50 195 LEU A O 1
ATOM 1590 N N . VAL A 1 196 ? 17.147 -2.124 10.830 1.00 96.44 196 VAL A N 1
ATOM 1591 C CA . VAL A 1 196 ? 18.552 -2.422 11.171 1.00 96.44 196 VAL A CA 1
ATOM 1592 C C . VAL A 1 196 ? 18.793 -2.310 12.686 1.00 96.44 196 VAL A C 1
ATOM 1594 O O . VAL A 1 196 ? 19.421 -3.178 13.286 1.00 96.44 196 VAL A O 1
ATOM 1597 N N . LEU A 1 197 ? 18.269 -1.266 13.340 1.00 96.00 197 LEU A N 1
ATOM 1598 C CA . LEU A 1 197 ? 18.422 -1.077 14.788 1.00 96.00 197 LEU A CA 1
ATOM 1599 C C . LEU A 1 197 ? 17.739 -2.172 15.617 1.00 96.00 197 LEU A C 1
ATOM 1601 O O . LEU A 1 197 ? 18.239 -2.495 16.694 1.00 96.00 197 LEU A O 1
ATOM 1605 N N . ILE A 1 198 ? 16.623 -2.729 15.141 1.00 95.06 198 ILE A N 1
ATOM 1606 C CA . ILE A 1 198 ? 15.936 -3.846 15.805 1.00 95.06 198 ILE A CA 1
ATOM 1607 C C . ILE A 1 198 ? 16.848 -5.070 15.848 1.00 95.06 198 ILE A C 1
ATOM 1609 O O . ILE A 1 198 ? 17.017 -5.646 16.922 1.00 95.06 198 ILE A O 1
ATOM 1613 N N . ASP A 1 199 ? 17.485 -5.412 14.727 1.00 94.94 199 ASP A N 1
ATOM 1614 C CA . ASP A 1 199 ? 18.405 -6.553 14.654 1.00 94.94 199 ASP A CA 1
ATOM 1615 C C . ASP A 1 199 ? 19.681 -6.335 15.486 1.00 94.94 199 ASP A C 1
ATOM 1617 O O . ASP A 1 199 ? 20.201 -7.274 16.088 1.00 94.94 199 ASP A O 1
ATOM 1621 N N . PHE A 1 200 ? 20.129 -5.084 15.646 1.00 95.12 200 PHE A N 1
ATOM 1622 C CA . PHE A 1 200 ? 21.175 -4.707 16.611 1.00 95.12 200 PHE A CA 1
ATOM 1623 C C . PHE A 1 200 ? 20.698 -4.652 18.075 1.00 95.12 200 PHE A C 1
ATOM 1625 O O . PHE A 1 200 ? 21.415 -4.138 18.934 1.00 95.12 200 PHE A O 1
ATOM 1632 N N . LYS A 1 201 ? 19.486 -5.131 18.381 1.00 94.75 201 LYS A N 1
ATOM 1633 C CA . LYS A 1 201 ? 18.861 -5.096 19.717 1.00 94.75 201 LYS A CA 1
ATOM 1634 C C . LYS A 1 201 ? 18.677 -3.681 20.296 1.00 94.75 201 LYS A C 1
ATOM 1636 O O . LYS A 1 201 ? 18.395 -3.521 21.479 1.00 94.75 201 LYS A O 1
ATOM 1641 N N . LYS A 1 202 ? 18.734 -2.626 19.475 1.00 94.25 202 LYS A N 1
ATOM 1642 C CA . LYS A 1 202 ? 18.526 -1.216 19.871 1.00 94.25 202 LYS A CA 1
ATOM 1643 C C . LYS A 1 202 ? 17.046 -0.817 19.767 1.00 94.25 202 LYS A C 1
ATOM 1645 O O . LYS A 1 202 ? 16.701 0.195 19.147 1.00 94.25 202 LYS A O 1
ATOM 1650 N N . LYS A 1 203 ? 16.163 -1.607 20.392 1.00 91.88 203 LYS A N 1
ATOM 1651 C CA . LYS A 1 203 ? 14.691 -1.514 20.265 1.00 91.88 203 LYS A CA 1
ATOM 1652 C C . LYS A 1 203 ? 14.130 -0.125 20.595 1.00 91.88 203 LYS A C 1
ATOM 1654 O O . LYS A 1 203 ? 13.354 0.408 19.810 1.00 91.88 203 LYS A O 1
ATOM 1659 N N . LYS A 1 204 ? 14.587 0.505 21.686 1.00 88.88 204 LYS A N 1
ATOM 1660 C CA . LYS A 1 204 ? 14.148 1.852 22.115 1.00 88.88 204 LYS A CA 1
ATOM 1661 C C . LYS A 1 204 ? 14.346 2.906 21.018 1.00 88.88 204 LYS A C 1
ATOM 1663 O O . LYS A 1 204 ? 13.441 3.669 20.693 1.00 88.88 204 LYS A O 1
ATOM 1668 N N . ARG A 1 205 ? 15.528 2.911 20.394 1.00 93.00 205 ARG A N 1
ATOM 1669 C CA . ARG A 1 205 ? 15.857 3.851 19.312 1.00 93.00 205 ARG A CA 1
ATOM 1670 C C . ARG A 1 205 ? 15.068 3.547 18.038 1.00 93.00 205 ARG A C 1
ATOM 1672 O O . ARG A 1 205 ? 14.680 4.478 17.337 1.00 93.00 205 ARG A O 1
ATOM 1679 N N . ALA A 1 206 ? 14.832 2.269 17.740 1.00 94.81 206 ALA A N 1
ATOM 1680 C CA . ALA A 1 206 ? 13.992 1.869 16.617 1.00 94.81 206 ALA A CA 1
ATOM 1681 C C . ALA A 1 206 ? 12.540 2.337 16.800 1.00 94.81 206 ALA A C 1
ATOM 1683 O O . ALA A 1 206 ? 11.989 2.938 15.882 1.00 94.81 206 ALA A O 1
ATOM 1684 N N . ALA A 1 207 ? 11.960 2.139 17.989 1.00 91.31 207 ALA A N 1
ATOM 1685 C CA . ALA A 1 207 ? 10.607 2.585 18.313 1.00 91.31 207 ALA A CA 1
ATOM 1686 C C . ALA A 1 207 ? 10.456 4.103 18.135 1.00 91.31 207 ALA A C 1
ATOM 1688 O O . ALA A 1 207 ? 9.567 4.544 17.414 1.00 91.31 207 ALA A O 1
ATOM 1689 N N . TYR A 1 208 ? 11.396 4.891 18.669 1.00 91.88 208 TYR A N 1
ATOM 1690 C CA . TYR A 1 208 ? 11.417 6.345 18.476 1.00 91.88 208 TYR A CA 1
ATOM 1691 C C . TYR A 1 208 ? 11.427 6.750 16.991 1.00 91.88 208 TYR A C 1
ATOM 1693 O O . TYR A 1 208 ? 10.660 7.615 16.567 1.00 91.88 208 TYR A O 1
ATOM 1701 N N . LEU A 1 209 ? 12.262 6.099 16.169 1.00 94.31 209 LEU A N 1
ATOM 1702 C CA . LEU A 1 209 ? 12.299 6.369 14.730 1.00 94.31 209 LEU A CA 1
ATOM 1703 C C . LEU A 1 209 ? 10.971 6.030 14.044 1.00 94.31 209 LEU A C 1
ATOM 1705 O O . LEU A 1 209 ? 10.507 6.818 13.220 1.00 94.31 209 LEU A O 1
ATOM 1709 N N . LEU A 1 210 ? 10.346 4.903 14.388 1.00 93.88 210 LEU A N 1
ATOM 1710 C CA . LEU A 1 210 ? 9.055 4.497 13.825 1.00 93.88 210 LEU A CA 1
ATOM 1711 C C . LEU A 1 210 ? 7.941 5.469 14.228 1.00 93.88 210 LEU A C 1
ATOM 1713 O O . LEU A 1 210 ? 7.179 5.898 13.365 1.00 93.88 210 LEU A O 1
ATOM 1717 N N . THR A 1 211 ? 7.902 5.898 15.490 1.00 89.50 211 THR A N 1
ATOM 1718 C CA . THR A 1 211 ? 6.974 6.933 15.965 1.00 89.50 211 THR A CA 1
ATOM 1719 C C . THR A 1 211 ? 7.169 8.243 15.205 1.00 89.50 211 THR A C 1
ATOM 1721 O O . THR A 1 211 ? 6.210 8.796 14.669 1.00 89.50 211 THR A O 1
ATOM 1724 N N . SER A 1 212 ? 8.414 8.715 15.074 1.00 90.81 212 SER A N 1
ATOM 1725 C CA . SER A 1 212 ? 8.703 9.949 14.331 1.00 90.81 212 SER A CA 1
ATOM 1726 C C . SER A 1 212 ? 8.312 9.853 12.853 1.00 90.81 212 SER A C 1
ATOM 1728 O O . SER A 1 212 ? 7.838 10.833 12.287 1.00 90.81 212 SER A O 1
ATOM 1730 N N . LEU A 1 213 ? 8.454 8.674 12.230 1.00 92.44 213 LEU A N 1
ATOM 1731 C CA . LEU A 1 213 ? 8.011 8.417 10.858 1.00 92.44 213 LEU A CA 1
ATOM 1732 C C . LEU A 1 213 ? 6.492 8.555 10.734 1.00 92.44 213 LEU A C 1
ATOM 1734 O O . LEU A 1 213 ? 6.020 9.173 9.779 1.00 92.44 213 LEU A O 1
ATOM 1738 N N . LEU A 1 214 ? 5.740 7.996 11.685 1.00 88.81 214 LEU A N 1
ATOM 1739 C CA . LEU A 1 214 ? 4.276 8.031 11.688 1.00 88.81 214 LEU A CA 1
ATOM 1740 C C . LEU A 1 214 ? 3.724 9.447 11.932 1.00 88.81 214 LEU A C 1
ATOM 1742 O O . LEU A 1 214 ? 2.688 9.781 11.362 1.00 88.81 214 LEU A O 1
ATOM 1746 N N . LYS A 1 215 ? 4.446 10.299 12.673 1.00 85.06 215 LYS A N 1
ATOM 1747 C CA . LYS A 1 215 ? 4.079 11.708 12.923 1.00 85.06 215 LYS A CA 1
ATOM 1748 C C . LYS A 1 215 ? 4.233 12.637 11.695 1.00 85.06 215 LYS A C 1
ATOM 1750 O O . LYS A 1 215 ? 3.747 13.762 11.716 1.00 85.06 215 LYS A O 1
ATOM 1755 N N . VAL A 1 216 ? 4.895 12.229 10.600 1.00 79.62 216 VAL A N 1
ATOM 1756 C CA . VAL A 1 216 ? 5.131 13.123 9.437 1.00 79.62 216 VAL A CA 1
ATOM 1757 C C . VAL A 1 216 ? 3.839 13.356 8.623 1.00 79.62 216 VAL A C 1
ATOM 1759 O O . VAL A 1 216 ? 3.374 12.461 7.917 1.00 79.62 216 VAL A O 1
ATOM 1762 N N . GLY A 1 217 ? 3.290 14.581 8.679 1.00 61.47 217 GLY A N 1
ATOM 1763 C CA . GLY A 1 217 ? 1.870 14.869 8.390 1.00 61.47 217 GLY A CA 1
ATOM 1764 C C . GLY A 1 217 ? 1.464 15.625 7.108 1.00 61.47 217 GLY A C 1
ATOM 1765 O O . GLY A 1 217 ? 0.421 16.262 7.121 1.00 61.47 217 GLY A O 1
ATOM 1766 N N . LYS A 1 218 ? 2.200 15.589 5.983 1.00 67.19 218 LYS A N 1
ATOM 1767 C CA . LYS A 1 218 ? 1.689 16.200 4.714 1.00 67.19 218 LYS A CA 1
ATOM 1768 C C . LYS A 1 218 ? 1.778 15.319 3.470 1.00 67.19 218 LYS A C 1
ATOM 1770 O O . LYS A 1 218 ? 0.873 15.317 2.647 1.00 67.19 218 LYS A O 1
ATOM 1775 N N . PHE A 1 219 ? 2.842 14.535 3.342 1.00 71.06 219 PHE A N 1
ATOM 1776 C CA . PHE A 1 219 ? 3.034 13.597 2.237 1.00 71.06 219 PHE A CA 1
ATOM 1777 C C . PHE A 1 219 ? 3.516 12.280 2.819 1.00 71.06 219 PHE A C 1
ATOM 1779 O O . PHE A 1 219 ? 4.531 12.264 3.518 1.00 71.06 219 PHE A O 1
ATOM 1786 N N . TYR A 1 220 ? 2.807 11.186 2.560 1.00 75.69 220 TYR A N 1
ATOM 1787 C CA . TYR A 1 220 ? 3.170 9.885 3.109 1.00 75.69 220 TYR A CA 1
ATOM 1788 C C . TYR A 1 220 ? 3.042 8.763 2.087 1.00 75.69 220 TYR A C 1
ATOM 1790 O O . TYR A 1 220 ? 2.218 8.82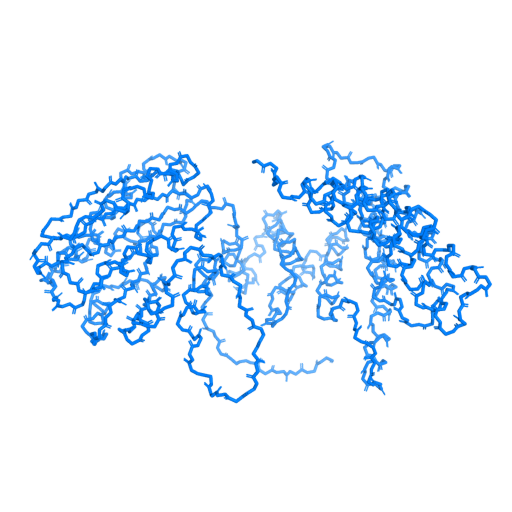0 1.178 1.00 75.69 220 TYR A O 1
ATOM 1798 N N . ASP A 1 221 ? 3.882 7.743 2.251 1.00 84.81 221 ASP A N 1
ATOM 1799 C CA . ASP A 1 221 ? 3.786 6.472 1.535 1.00 84.81 221 ASP A CA 1
ATOM 1800 C C . ASP A 1 221 ? 2.975 5.478 2.391 1.00 84.81 221 ASP A C 1
ATOM 1802 O O . ASP A 1 221 ? 3.492 5.003 3.413 1.00 84.81 221 ASP A O 1
ATOM 1806 N N . PRO A 1 222 ? 1.717 5.156 2.020 1.00 82.75 222 PRO A N 1
ATOM 1807 C CA . PRO A 1 222 ? 0.843 4.300 2.823 1.00 82.75 222 PRO A CA 1
ATOM 1808 C C . PRO A 1 222 ? 1.457 2.929 3.116 1.00 82.75 222 PRO A C 1
ATOM 1810 O O . PRO A 1 222 ? 1.295 2.399 4.214 1.00 82.75 222 PRO A O 1
ATOM 1813 N N . ALA A 1 223 ? 2.209 2.370 2.161 1.00 83.69 223 ALA A N 1
ATOM 1814 C CA . ALA A 1 223 ? 2.866 1.079 2.333 1.00 83.69 223 ALA A CA 1
ATOM 1815 C C . ALA A 1 223 ? 3.962 1.147 3.407 1.00 83.69 223 ALA A C 1
ATOM 1817 O O . ALA A 1 223 ? 4.031 0.277 4.274 1.00 83.69 223 ALA A O 1
ATOM 1818 N N . THR A 1 224 ? 4.772 2.210 3.385 1.00 90.19 224 THR A N 1
ATOM 1819 C CA . THR A 1 224 ? 5.831 2.445 4.379 1.00 90.19 224 THR A CA 1
ATOM 1820 C C . THR A 1 224 ? 5.243 2.682 5.771 1.00 90.19 224 THR A C 1
ATOM 1822 O O . THR A 1 224 ? 5.745 2.109 6.734 1.00 90.19 224 THR A O 1
ATOM 1825 N N . ARG A 1 225 ? 4.158 3.463 5.903 1.00 89.56 225 ARG A N 1
ATOM 1826 C CA . ARG A 1 225 ? 3.483 3.668 7.203 1.00 89.56 225 ARG A CA 1
ATOM 1827 C C . ARG A 1 225 ? 2.876 2.380 7.745 1.00 89.56 225 ARG A C 1
ATOM 1829 O O . ARG A 1 225 ? 3.070 2.085 8.918 1.00 89.56 225 ARG A O 1
ATOM 1836 N N . LYS A 1 226 ? 2.202 1.594 6.897 1.00 86.56 226 LYS A N 1
ATOM 1837 C CA . LYS A 1 226 ? 1.656 0.288 7.294 1.00 86.56 226 LYS A CA 1
ATOM 1838 C C . LYS A 1 226 ? 2.763 -0.640 7.802 1.00 86.56 226 LYS A C 1
ATOM 1840 O O . LYS A 1 226 ? 2.611 -1.226 8.867 1.00 86.56 226 LYS A O 1
ATOM 1845 N N . GLU A 1 227 ? 3.880 -0.747 7.077 1.00 91.88 227 GLU A N 1
ATOM 1846 C CA . GLU A 1 227 ? 5.032 -1.559 7.500 1.00 91.88 227 GLU A CA 1
ATOM 1847 C C . GLU A 1 227 ? 5.635 -1.022 8.811 1.00 91.88 227 GLU A C 1
ATOM 1849 O O . GLU A 1 227 ? 5.864 -1.798 9.735 1.00 91.88 227 GLU A O 1
ATOM 1854 N N . ALA A 1 228 ? 5.819 0.297 8.939 1.00 93.69 228 ALA A N 1
ATOM 1855 C CA . ALA A 1 228 ? 6.345 0.928 10.150 1.00 93.69 228 ALA A CA 1
ATOM 1856 C C . ALA A 1 228 ? 5.474 0.652 11.380 1.00 93.69 228 ALA A C 1
ATOM 1858 O O . ALA A 1 228 ? 5.990 0.277 12.431 1.00 93.69 228 ALA A O 1
ATOM 1859 N N . LEU A 1 229 ? 4.160 0.790 11.229 1.00 89.44 229 LEU A N 1
ATOM 1860 C CA . LEU A 1 229 ? 3.192 0.514 12.277 1.00 89.44 229 LEU A CA 1
ATOM 1861 C C . LEU A 1 229 ? 3.221 -0.958 12.690 1.00 89.44 229 LEU A C 1
ATOM 1863 O O . LEU A 1 229 ? 3.334 -1.250 13.871 1.00 89.44 229 LEU A O 1
ATOM 1867 N N . GLN A 1 230 ? 3.202 -1.889 11.731 1.00 89.44 230 GLN A N 1
ATOM 1868 C CA . GLN A 1 230 ? 3.283 -3.325 12.020 1.00 89.44 230 GLN A CA 1
ATOM 1869 C C . GLN A 1 230 ? 4.561 -3.690 12.785 1.00 89.44 230 GLN A C 1
ATOM 1871 O O . GLN A 1 230 ? 4.523 -4.496 13.714 1.00 89.44 230 GLN A O 1
ATOM 1876 N N . VAL A 1 231 ? 5.697 -3.107 12.394 1.00 92.94 231 VAL A N 1
ATOM 1877 C CA . VAL A 1 231 ? 6.985 -3.314 13.069 1.00 92.94 231 VAL A CA 1
ATOM 1878 C C . VAL A 1 231 ? 6.955 -2.731 14.480 1.00 92.94 231 VAL A C 1
ATOM 1880 O O . VAL A 1 231 ? 7.404 -3.391 15.416 1.00 92.94 231 VAL A O 1
ATOM 1883 N N . LEU A 1 232 ? 6.402 -1.529 14.644 1.00 92.44 232 LEU A N 1
ATOM 1884 C CA . LEU A 1 232 ? 6.277 -0.866 15.938 1.00 92.44 232 LEU A CA 1
ATOM 1885 C C . LEU A 1 232 ? 5.366 -1.654 16.884 1.00 92.44 232 LEU A C 1
ATOM 1887 O O . LEU A 1 232 ? 5.773 -1.940 18.003 1.00 92.44 232 LEU A O 1
ATOM 1891 N N . THR A 1 233 ? 4.195 -2.096 16.424 1.00 86.50 233 THR A N 1
ATOM 1892 C CA . THR A 1 233 ? 3.289 -2.938 17.215 1.00 86.50 233 THR A CA 1
ATOM 1893 C C . THR A 1 233 ? 3.997 -4.203 17.696 1.00 86.50 233 THR A C 1
ATOM 1895 O O . THR A 1 233 ? 3.974 -4.485 18.887 1.00 86.50 233 THR A O 1
ATOM 1898 N N . ARG A 1 234 ? 4.707 -4.926 16.814 1.00 89.25 234 ARG A N 1
ATOM 1899 C CA . ARG A 1 234 ? 5.477 -6.120 17.217 1.00 89.25 234 ARG A CA 1
ATOM 1900 C C . ARG A 1 234 ? 6.565 -5.798 18.239 1.00 89.25 234 ARG A C 1
ATOM 1902 O O . ARG A 1 234 ? 6.798 -6.585 19.148 1.00 89.25 234 ARG A O 1
ATOM 1909 N N . LEU A 1 235 ? 7.256 -4.670 18.082 1.00 89.56 235 LEU A N 1
ATOM 1910 C CA . LEU A 1 235 ? 8.275 -4.248 19.041 1.00 89.56 235 LEU A CA 1
ATOM 1911 C C . LEU A 1 235 ? 7.695 -4.026 20.436 1.00 89.56 235 LEU A C 1
ATOM 1913 O O . LEU A 1 235 ? 8.354 -4.378 21.408 1.00 89.56 235 LEU A O 1
ATOM 1917 N N . LEU A 1 236 ? 6.495 -3.453 20.515 1.00 83.94 236 LEU A N 1
ATOM 1918 C CA . LEU A 1 236 ? 5.837 -3.103 21.770 1.00 83.94 236 LEU A CA 1
ATOM 1919 C C . LEU A 1 236 ? 5.183 -4.316 22.441 1.00 83.94 236 LEU A C 1
ATOM 1921 O O . LEU A 1 236 ? 5.210 -4.414 23.661 1.00 83.94 236 LEU A O 1
ATOM 1925 N N . THR A 1 237 ? 4.661 -5.272 21.667 1.00 80.31 237 THR A N 1
ATOM 1926 C CA . THR A 1 237 ? 4.003 -6.468 22.222 1.00 80.31 237 THR A CA 1
ATOM 1927 C C . THR A 1 237 ? 4.974 -7.556 22.690 1.00 80.31 237 THR A C 1
ATOM 1929 O O . THR A 1 237 ? 4.592 -8.389 23.502 1.00 80.31 237 THR A O 1
ATOM 1932 N N . PHE A 1 238 ? 6.206 -7.605 22.168 1.00 75.81 238 PHE A N 1
ATOM 1933 C CA . PHE A 1 238 ? 7.149 -8.718 22.393 1.00 75.81 238 PHE A CA 1
ATOM 1934 C C . PHE A 1 238 ? 8.371 -8.357 23.259 1.00 75.81 238 PHE A C 1
ATOM 1936 O O . PHE A 1 238 ? 9.410 -9.020 23.175 1.00 75.81 238 PHE A O 1
ATOM 1943 N N . THR A 1 239 ? 8.312 -7.306 24.078 1.00 66.62 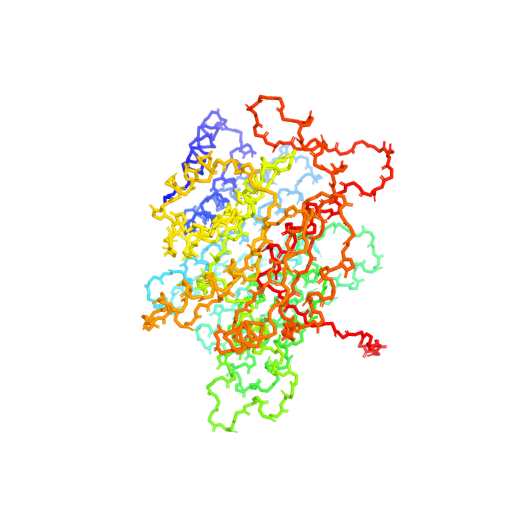239 THR A N 1
ATOM 1944 C CA . THR A 1 239 ? 9.395 -6.996 25.028 1.00 66.62 239 THR A CA 1
ATOM 1945 C C . THR A 1 239 ? 9.091 -7.543 26.424 1.00 66.62 239 THR A C 1
ATOM 1947 O O . THR A 1 239 ? 8.203 -7.012 27.081 1.00 66.62 239 THR A O 1
ATOM 1950 N N . PRO A 1 240 ? 9.836 -8.561 26.905 1.00 61.66 240 PRO A N 1
ATOM 1951 C CA . PRO A 1 240 ? 9.672 -9.102 28.259 1.00 61.66 240 PRO A CA 1
ATOM 1952 C C . PRO A 1 240 ? 10.172 -8.153 29.365 1.00 61.66 240 PRO A C 1
ATOM 1954 O O . PRO A 1 240 ? 9.855 -8.349 30.529 1.00 61.66 240 PRO A O 1
ATOM 1957 N N . GLU A 1 241 ? 10.919 -7.102 29.015 1.00 64.81 241 GLU A N 1
ATOM 1958 C CA . GLU A 1 241 ? 11.540 -6.128 29.934 1.00 64.81 241 GLU A CA 1
ATOM 1959 C C . GLU A 1 241 ? 10.551 -5.071 30.490 1.00 64.81 241 GLU A C 1
ATOM 1961 O O . GLU A 1 241 ? 10.941 -3.950 30.825 1.00 64.81 241 GLU A O 1
ATOM 1966 N N . GLY A 1 242 ? 9.265 -5.415 30.582 1.00 59.12 242 GLY A N 1
ATOM 1967 C CA . GLY A 1 242 ? 8.176 -4.495 30.914 1.00 59.12 242 GLY A CA 1
ATOM 1968 C C . GLY A 1 242 ? 7.545 -3.863 29.672 1.00 59.12 242 GLY A C 1
ATOM 1969 O O . GLY A 1 242 ? 8.174 -3.723 28.618 1.00 59.12 242 GLY A O 1
ATOM 1970 N N . ASN A 1 243 ? 6.265 -3.511 29.786 1.00 61.47 243 ASN A N 1
ATOM 1971 C CA . ASN A 1 243 ? 5.481 -2.942 28.701 1.00 61.47 243 ASN A CA 1
ATOM 1972 C C . ASN A 1 243 ? 6.101 -1.589 28.314 1.00 61.47 243 ASN A C 1
ATOM 1974 O O . ASN A 1 243 ? 6.008 -0.615 29.056 1.00 61.47 243 ASN A O 1
ATOM 1978 N N . LEU A 1 244 ? 6.778 -1.512 27.160 1.00 64.88 244 LEU A N 1
ATOM 1979 C CA . LEU A 1 244 ? 7.352 -0.254 26.651 1.00 64.88 244 LEU A CA 1
ATOM 1980 C C . LEU A 1 244 ? 6.294 0.859 26.565 1.00 64.88 244 LEU A C 1
ATOM 1982 O O . LEU A 1 244 ? 6.653 2.033 26.608 1.00 64.88 244 LEU A O 1
ATOM 1986 N N . MET A 1 245 ? 5.017 0.481 26.478 1.00 59.44 245 MET A N 1
ATOM 1987 C CA . MET A 1 245 ? 3.859 1.370 26.537 1.00 59.44 245 MET A CA 1
ATOM 1988 C C . MET A 1 245 ? 3.825 2.219 27.809 1.00 59.44 245 MET A C 1
ATOM 1990 O O . MET A 1 245 ? 3.577 3.416 27.720 1.00 59.44 245 MET A O 1
ATOM 1994 N N . ASP A 1 246 ? 4.174 1.649 28.964 1.00 60.69 246 ASP A N 1
ATOM 1995 C CA . ASP A 1 246 ? 4.063 2.334 30.260 1.00 60.69 246 ASP A CA 1
ATOM 1996 C C . ASP A 1 246 ? 5.094 3.466 30.405 1.00 60.69 246 ASP A C 1
ATOM 1998 O O . ASP A 1 246 ? 4.939 4.366 31.224 1.00 60.69 246 ASP A O 1
ATOM 2002 N N . LYS A 1 247 ? 6.163 3.446 29.597 1.00 57.91 247 LYS A N 1
ATOM 2003 C CA . LYS A 1 247 ? 7.228 4.465 29.616 1.00 57.91 247 LYS A CA 1
ATOM 2004 C C . LYS A 1 247 ? 7.023 5.591 28.609 1.00 57.91 247 LYS A C 1
ATOM 2006 O O . LYS A 1 247 ? 7.833 6.517 28.576 1.00 57.91 247 LYS A O 1
ATOM 2011 N N . TYR A 1 248 ? 6.001 5.511 27.765 1.00 62.50 248 TYR A N 1
ATOM 2012 C CA . TYR A 1 248 ? 5.780 6.487 26.710 1.00 62.50 248 TYR A CA 1
ATOM 2013 C C . TYR A 1 248 ? 4.286 6.750 26.540 1.00 62.50 248 TYR A C 1
ATOM 2015 O O . TYR A 1 248 ? 3.634 6.099 25.726 1.00 62.50 248 TYR A O 1
ATOM 2023 N N . GLU A 1 249 ? 3.762 7.762 27.235 1.00 63.25 249 GLU A N 1
ATOM 2024 C CA . GLU A 1 249 ? 2.377 8.232 27.058 1.00 63.25 249 GLU A CA 1
ATOM 2025 C C . GLU A 1 249 ? 2.046 8.523 25.585 1.00 63.25 249 GLU A C 1
ATOM 2027 O O . GLU A 1 249 ? 0.954 8.213 25.114 1.00 63.25 249 GLU A O 1
ATOM 2032 N N . GLU A 1 250 ? 3.023 9.001 24.803 1.00 58.28 250 GLU A N 1
ATOM 2033 C CA . GLU A 1 250 ? 2.863 9.224 23.361 1.00 58.28 250 GLU A CA 1
ATOM 2034 C C . GLU A 1 250 ? 2.527 7.948 22.558 1.00 58.28 250 GLU A C 1
ATOM 2036 O O . GLU A 1 250 ? 2.009 8.051 21.444 1.00 58.28 250 GLU A O 1
ATOM 2041 N N . LEU A 1 251 ? 2.825 6.746 23.075 1.00 56.97 251 LEU A N 1
ATOM 2042 C CA . LEU A 1 251 ? 2.511 5.466 22.424 1.00 56.97 251 LEU A CA 1
ATOM 2043 C C . LEU A 1 251 ? 1.046 5.047 22.607 1.00 56.97 251 LEU A C 1
ATOM 2045 O O . LEU A 1 251 ? 0.551 4.256 21.797 1.00 56.97 251 LEU A O 1
ATOM 2049 N N . ASN A 1 252 ? 0.325 5.584 23.595 1.00 58.59 252 ASN A N 1
ATOM 2050 C CA . ASN A 1 252 ? -1.107 5.306 23.756 1.00 58.59 252 ASN A CA 1
ATOM 2051 C C . ASN A 1 252 ? -1.892 5.803 22.532 1.00 58.59 252 ASN A C 1
ATOM 2053 O O . ASN A 1 252 ? -2.651 5.035 21.935 1.00 58.59 252 ASN A O 1
ATOM 2057 N N . ASN A 1 253 ? -1.544 6.991 22.029 1.00 58.62 253 ASN A N 1
ATOM 2058 C CA . ASN A 1 253 ? -2.067 7.536 20.770 1.00 58.62 253 ASN A CA 1
ATOM 2059 C C . ASN A 1 253 ? -1.688 6.665 19.553 1.00 58.62 253 ASN A C 1
ATOM 2061 O O . ASN A 1 253 ? -2.409 6.610 18.559 1.00 58.62 253 ASN A O 1
ATOM 2065 N N . ILE A 1 254 ? -0.566 5.934 19.612 1.00 52.75 254 ILE A N 1
ATOM 2066 C CA . ILE A 1 254 ? -0.155 5.008 18.544 1.00 52.75 254 ILE A CA 1
ATOM 2067 C C . ILE A 1 254 ? -0.972 3.719 18.571 1.00 52.75 254 ILE A C 1
ATOM 2069 O O . ILE A 1 254 ? -1.220 3.148 17.511 1.00 52.75 254 ILE A O 1
ATOM 2073 N N . THR A 1 255 ? -1.420 3.256 19.739 1.00 53.41 255 THR A N 1
ATOM 2074 C CA . THR A 1 255 ? -2.341 2.111 19.821 1.00 53.41 255 THR A CA 1
ATOM 2075 C C . THR A 1 255 ? -3.666 2.457 19.166 1.00 53.41 255 THR A C 1
ATOM 2077 O O . THR A 1 255 ? -4.159 1.671 18.356 1.00 53.41 255 THR A O 1
ATOM 2080 N N . GLU A 1 256 ? -4.183 3.658 19.417 1.00 55.34 256 GLU A N 1
ATOM 2081 C CA . GLU A 1 256 ? -5.359 4.190 18.727 1.00 55.34 256 GLU A CA 1
ATOM 2082 C C . GLU A 1 256 ? -5.108 4.319 17.218 1.00 55.34 256 GLU A C 1
ATOM 2084 O O . GLU A 1 256 ? -5.856 3.742 16.428 1.00 55.34 256 GLU A O 1
ATOM 2089 N N . MET A 1 257 ? -3.983 4.911 16.791 1.00 47.78 257 MET A N 1
ATOM 2090 C CA . MET A 1 257 ? -3.588 4.911 15.374 1.00 47.78 257 MET A CA 1
ATOM 2091 C C . MET A 1 257 ? -3.482 3.493 14.793 1.00 47.78 257 MET A C 1
ATOM 2093 O O . MET A 1 257 ? -3.881 3.260 13.657 1.00 47.78 257 MET A O 1
ATOM 2097 N N . SER A 1 258 ? -2.975 2.514 15.543 1.00 47.22 258 SER A N 1
ATOM 2098 C CA . SER A 1 258 ? -2.829 1.136 15.066 1.00 47.22 258 SER A CA 1
ATOM 2099 C C . SER A 1 258 ? -4.172 0.453 14.820 1.00 47.22 258 SER A C 1
ATOM 2101 O O . SER A 1 258 ? -4.297 -0.365 13.906 1.00 47.22 258 SER A O 1
ATOM 2103 N N . GLN A 1 259 ? -5.181 0.831 15.607 1.00 51.50 259 GLN A N 1
ATOM 2104 C CA . GLN A 1 259 ? -6.560 0.392 15.447 1.00 51.50 259 GLN A CA 1
ATOM 2105 C C . GLN A 1 259 ? -7.233 1.079 14.251 1.00 51.50 259 GLN A C 1
ATOM 2107 O O . GLN A 1 259 ? -7.985 0.414 13.538 1.00 51.50 259 GLN A O 1
ATOM 2112 N N . LEU A 1 260 ? -6.907 2.349 13.983 1.00 45.91 260 LEU A N 1
ATOM 2113 C CA . LEU A 1 260 ? -7.352 3.093 12.797 1.00 45.91 260 LEU A CA 1
ATOM 2114 C C . LEU A 1 260 ? -6.744 2.518 11.501 1.00 45.91 260 LEU A C 1
ATOM 2116 O O . LEU A 1 260 ? -7.437 2.213 10.535 1.00 45.91 260 LEU A O 1
ATOM 2120 N N . PHE A 1 261 ? -5.443 2.230 11.505 1.00 42.28 261 PHE A N 1
ATOM 2121 C CA . PHE A 1 261 ? -4.716 1.675 10.359 1.00 42.28 261 PHE A CA 1
ATOM 2122 C C . PHE A 1 261 ? -4.861 0.155 10.193 1.00 42.28 261 PHE A C 1
ATOM 2124 O O . PHE A 1 261 ? -4.025 -0.458 9.518 1.00 42.28 261 PHE A O 1
ATOM 2131 N N . ASN A 1 262 ? -5.893 -0.475 10.763 1.00 52.28 262 ASN A N 1
ATOM 2132 C CA . ASN A 1 262 ? -6.200 -1.875 10.489 1.00 52.28 262 ASN A CA 1
ATOM 2133 C C . ASN A 1 262 ? -7.275 -1.992 9.387 1.00 52.28 262 ASN A C 1
ATOM 2135 O O . ASN A 1 262 ? -8.453 -2.167 9.700 1.00 52.28 262 ASN A O 1
ATOM 2139 N N . PRO A 1 263 ? -6.901 -1.948 8.088 1.00 50.75 263 PRO A N 1
ATOM 2140 C CA . PRO A 1 263 ? -7.836 -2.093 6.969 1.00 50.75 263 PRO A CA 1
ATOM 2141 C C . PRO A 1 263 ? -8.495 -3.482 6.901 1.00 50.75 263 PRO A C 1
ATOM 2143 O O . PRO A 1 263 ? -9.246 -3.748 5.968 1.00 50.75 263 PRO A O 1
ATOM 2146 N N . GLU A 1 264 ? -8.183 -4.385 7.836 1.00 54.91 264 GLU A N 1
ATOM 2147 C CA . GLU A 1 264 ? -8.704 -5.750 7.885 1.00 54.91 264 GLU A CA 1
ATOM 2148 C C . GLU A 1 264 ? -9.769 -5.969 8.964 1.00 54.91 264 GLU A C 1
ATOM 2150 O O . GLU A 1 264 ? -10.366 -7.045 8.990 1.00 54.91 264 GLU A O 1
ATOM 2155 N N . LYS A 1 265 ? -10.052 -4.985 9.832 1.00 66.94 265 LYS A N 1
ATOM 2156 C CA . LYS A 1 265 ? -11.211 -5.099 10.725 1.00 66.94 265 LYS A CA 1
ATOM 2157 C C . LYS A 1 265 ? -12.483 -4.801 9.942 1.00 66.94 265 LYS A C 1
ATOM 2159 O O . LYS A 1 265 ? -12.668 -3.691 9.448 1.00 66.94 265 LYS A O 1
ATOM 2164 N N . ASN A 1 266 ? -13.348 -5.808 9.850 1.00 78.25 266 ASN A N 1
ATOM 2165 C CA . ASN A 1 266 ? -14.670 -5.661 9.257 1.00 78.25 266 ASN A CA 1
ATOM 2166 C C . ASN A 1 266 ? -15.456 -4.605 10.043 1.00 78.25 266 ASN A C 1
ATOM 2168 O O . ASN A 1 266 ? -15.369 -4.528 11.275 1.00 78.25 266 ASN A O 1
ATOM 2172 N N . LYS A 1 267 ? -16.227 -3.794 9.329 1.00 87.19 267 LYS A N 1
ATOM 2173 C CA . LYS A 1 267 ? -17.160 -2.838 9.921 1.00 87.19 267 LYS A CA 1
ATOM 2174 C C . LYS A 1 267 ? -18.558 -3.445 9.931 1.00 87.19 267 LYS A C 1
ATOM 2176 O O . LYS A 1 267 ? -18.952 -4.104 8.973 1.00 87.19 267 LYS A O 1
ATOM 2181 N N . ASN A 1 268 ? -19.297 -3.204 11.005 1.00 92.44 268 ASN A N 1
ATOM 2182 C CA . ASN A 1 268 ? -20.735 -3.426 11.074 1.00 92.44 268 ASN A CA 1
ATOM 2183 C C . ASN A 1 268 ? -21.392 -2.053 10.937 1.00 92.44 268 ASN A C 1
ATOM 2185 O O . ASN A 1 268 ? -21.286 -1.227 11.845 1.00 92.44 268 ASN A O 1
ATOM 2189 N N . VAL A 1 269 ? -22.012 -1.796 9.791 1.00 93.94 269 VAL A N 1
ATOM 2190 C CA . VAL A 1 269 ? -22.572 -0.489 9.440 1.00 93.94 269 VAL A CA 1
ATOM 2191 C C . VAL A 1 269 ? -24.086 -0.593 9.359 1.00 93.94 269 VAL A C 1
ATOM 2193 O O . VAL A 1 269 ? -24.615 -1.387 8.592 1.00 93.94 269 VAL A O 1
ATOM 2196 N N . ILE A 1 270 ? -24.797 0.230 10.118 1.00 96.31 270 ILE A N 1
ATOM 2197 C CA . ILE A 1 270 ? -26.249 0.362 9.998 1.00 96.31 270 ILE A CA 1
ATOM 2198 C C . ILE A 1 270 ? -26.560 1.663 9.280 1.00 96.31 270 ILE A C 1
ATOM 2200 O O . ILE A 1 270 ? -26.234 2.737 9.779 1.00 96.31 270 ILE A O 1
ATOM 2204 N N . LEU A 1 271 ? -27.209 1.562 8.125 1.00 95.94 271 LEU A N 1
ATOM 2205 C CA . LEU A 1 271 ? -27.800 2.695 7.429 1.00 95.94 271 LEU A CA 1
ATOM 2206 C C . LEU A 1 271 ? -29.212 2.898 7.982 1.00 95.94 271 LEU A C 1
ATOM 2208 O O . LEU A 1 271 ? -30.102 2.084 7.743 1.00 95.94 271 LEU A O 1
ATOM 2212 N N . LEU A 1 272 ? -29.407 3.958 8.757 1.00 96.12 272 LEU A N 1
ATOM 2213 C CA . LEU A 1 272 ? -30.695 4.336 9.326 1.00 96.12 272 LEU A CA 1
ATOM 2214 C C . LEU A 1 272 ? -31.251 5.514 8.524 1.00 96.12 272 LEU A C 1
ATOM 2216 O O . LEU A 1 272 ? -30.778 6.641 8.653 1.00 96.12 272 LEU A O 1
ATOM 2220 N N . VAL A 1 273 ? -32.227 5.248 7.665 1.00 95.06 273 VAL A N 1
ATOM 2221 C CA . VAL A 1 273 ? -32.652 6.177 6.613 1.00 95.06 273 VAL A CA 1
ATOM 2222 C C . VAL A 1 273 ? -34.069 6.636 6.873 1.00 95.06 273 VAL A C 1
ATOM 2224 O O . VAL A 1 273 ? -34.985 5.833 7.010 1.00 95.06 273 VAL A O 1
ATOM 2227 N N . ASP A 1 274 ? -34.260 7.941 6.915 1.00 93.75 274 ASP A N 1
ATOM 2228 C CA . ASP A 1 274 ? -35.576 8.553 6.910 1.00 93.75 274 ASP A CA 1
ATOM 2229 C C . ASP A 1 274 ? -36.270 8.346 5.558 1.00 93.75 274 ASP A C 1
ATOM 2231 O O . ASP A 1 274 ? -35.840 8.873 4.532 1.00 93.75 274 ASP A O 1
ATOM 2235 N N . SER A 1 275 ? -37.371 7.609 5.583 1.00 92.94 275 SER A N 1
ATOM 2236 C CA . SER A 1 275 ? -38.236 7.313 4.439 1.00 92.94 275 SER A CA 1
ATOM 2237 C C . SER A 1 275 ? -39.468 8.205 4.354 1.00 92.94 275 SER A C 1
ATOM 2239 O O . SER A 1 275 ? -40.334 7.938 3.531 1.00 92.94 275 SER A O 1
ATOM 2241 N N . THR A 1 276 ? -39.590 9.239 5.187 1.00 89.00 276 THR A N 1
ATOM 2242 C CA . THR A 1 276 ? -40.702 10.184 5.054 1.00 89.00 276 THR A CA 1
ATOM 2243 C C . THR A 1 276 ? -40.651 10.908 3.712 1.00 89.00 276 THR A C 1
ATOM 2245 O O . THR A 1 276 ? -39.569 11.179 3.163 1.00 89.00 276 THR A O 1
ATOM 2248 N N . ASP A 1 277 ? -41.847 11.125 3.172 1.00 68.69 277 ASP A N 1
ATOM 2249 C CA . ASP A 1 277 ? -42.076 11.662 1.841 1.00 68.69 277 ASP A CA 1
ATOM 2250 C C . ASP A 1 277 ? -41.646 13.132 1.754 1.00 68.69 277 ASP A C 1
ATOM 2252 O O . ASP A 1 277 ? -41.872 13.934 2.667 1.00 68.69 277 ASP A O 1
ATOM 2256 N N . GLY A 1 278 ? -40.980 13.473 0.656 1.00 76.50 278 GLY A N 1
ATOM 2257 C CA . GLY A 1 278 ? -40.458 14.810 0.407 1.00 76.50 278 GLY A CA 1
ATOM 2258 C C . GLY A 1 278 ? -39.406 14.845 -0.698 1.00 76.50 278 GLY A C 1
ATOM 2259 O O . GLY A 1 278 ? -38.820 13.823 -1.064 1.00 76.50 278 GLY A O 1
ATOM 2260 N N . ASP A 1 279 ? -39.101 16.056 -1.169 1.00 82.69 279 ASP A N 1
ATOM 2261 C CA . ASP A 1 279 ? -38.212 16.349 -2.312 1.00 82.69 279 ASP A CA 1
ATOM 2262 C C . ASP A 1 279 ? -36.803 15.727 -2.213 1.00 82.69 279 ASP A C 1
ATOM 2264 O O . ASP A 1 279 ? -36.058 15.644 -3.192 1.00 82.69 279 ASP A O 1
ATOM 2268 N N . TYR A 1 280 ? -36.416 15.279 -1.017 1.00 86.81 280 TYR A N 1
ATOM 2269 C CA . TYR A 1 280 ? -35.097 14.737 -0.717 1.00 86.81 280 TYR A CA 1
ATOM 2270 C C . TYR A 1 280 ? -35.044 13.210 -0.625 1.00 86.81 280 TYR A C 1
ATOM 2272 O O . TYR A 1 280 ? -33.956 12.680 -0.396 1.00 86.81 280 TYR A O 1
ATOM 2280 N N . PHE A 1 281 ? -36.157 12.489 -0.800 1.00 89.69 281 PHE A N 1
ATOM 2281 C CA . PHE A 1 281 ? -36.183 11.025 -0.682 1.00 89.69 281 PHE A CA 1
ATOM 2282 C C . PHE A 1 281 ? -35.136 10.350 -1.579 1.00 89.69 281 PHE A C 1
ATOM 2284 O O . PHE A 1 281 ? -34.239 9.665 -1.086 1.00 89.69 281 PHE A O 1
ATOM 2291 N N . MET A 1 282 ? -35.152 10.662 -2.879 1.00 89.31 282 MET A N 1
ATOM 2292 C CA . MET A 1 282 ? -34.178 10.126 -3.838 1.00 89.31 282 MET A CA 1
ATOM 2293 C C . MET A 1 282 ? -32.733 10.477 -3.479 1.00 89.31 282 MET A C 1
ATOM 2295 O O . MET A 1 282 ? -31.818 9.688 -3.705 1.00 89.31 282 MET A O 1
ATOM 2299 N N . THR A 1 283 ? -32.506 11.647 -2.885 1.00 88.81 283 THR A N 1
ATOM 2300 C CA . THR A 1 283 ? -31.171 12.064 -2.448 1.00 88.81 283 THR A CA 1
ATOM 2301 C C . THR A 1 283 ? -30.675 11.229 -1.277 1.00 88.81 283 THR A C 1
ATOM 2303 O O . THR A 1 283 ? -29.519 10.806 -1.287 1.00 88.81 283 THR A O 1
ATOM 2306 N N . LYS A 1 284 ? -31.537 10.949 -0.293 1.00 91.81 284 LYS A N 1
ATOM 2307 C CA . LYS A 1 284 ? -31.217 10.069 0.840 1.00 91.81 284 LYS A CA 1
ATOM 2308 C C . LYS A 1 284 ? -30.871 8.662 0.341 1.00 91.81 284 LYS A C 1
ATOM 2310 O O . LYS A 1 284 ? -29.845 8.113 0.740 1.00 91.81 284 LYS A O 1
ATOM 2315 N N . THR A 1 285 ? -31.649 8.123 -0.599 1.00 90.56 285 THR A N 1
ATOM 2316 C CA . THR A 1 285 ? -31.389 6.812 -1.219 1.00 90.56 285 THR A CA 1
ATOM 2317 C C . THR A 1 285 ? -30.070 6.789 -1.994 1.00 90.56 285 THR A C 1
ATOM 2319 O O . THR A 1 285 ? -29.252 5.891 -1.797 1.00 90.56 285 THR A O 1
ATOM 2322 N N . ASN A 1 286 ? -29.794 7.809 -2.811 1.00 88.31 286 ASN A N 1
ATOM 2323 C CA . ASN A 1 286 ? -28.528 7.920 -3.544 1.00 88.31 286 ASN A CA 1
ATOM 2324 C C . ASN A 1 286 ? -27.320 8.025 -2.605 1.00 88.31 286 ASN A C 1
ATOM 2326 O O . ASN A 1 286 ? -26.276 7.428 -2.869 1.00 88.31 286 ASN A O 1
ATOM 2330 N N . LEU A 1 287 ? -27.465 8.744 -1.492 1.00 86.94 287 LEU A N 1
ATOM 2331 C CA . LEU A 1 287 ? -26.431 8.838 -0.470 1.00 86.94 287 LEU A CA 1
ATOM 2332 C C . LEU A 1 287 ? -26.170 7.476 0.190 1.00 86.94 287 LEU A C 1
ATOM 2334 O O . LEU A 1 287 ? -25.013 7.120 0.402 1.00 86.94 287 LEU A O 1
ATOM 2338 N N . CYS A 1 288 ? -27.213 6.684 0.455 1.00 91.19 288 CYS A N 1
ATOM 2339 C CA . CYS A 1 288 ? -27.050 5.310 0.937 1.00 91.19 288 CYS A CA 1
ATOM 2340 C C . CYS A 1 288 ? -26.238 4.464 -0.042 1.00 91.19 288 CYS A C 1
ATOM 2342 O O . CYS A 1 288 ? -25.321 3.768 0.387 1.00 91.19 288 CYS A O 1
ATOM 2344 N N . CYS A 1 289 ? -26.538 4.559 -1.341 1.00 88.19 289 CYS A N 1
ATOM 2345 C CA . CYS A 1 289 ? -25.789 3.870 -2.389 1.00 88.19 289 CYS A CA 1
ATOM 2346 C C . CYS A 1 289 ? -24.312 4.296 -2.405 1.00 88.19 289 CYS A C 1
ATOM 2348 O O . CYS A 1 289 ? -23.442 3.430 -2.390 1.00 88.19 289 CYS A O 1
ATOM 2350 N N . GLU A 1 290 ? -24.007 5.600 -2.353 1.00 86.00 290 GLU A N 1
ATOM 2351 C CA . GLU A 1 290 ? -22.615 6.082 -2.341 1.00 86.00 290 GLU A CA 1
ATOM 2352 C C . GLU A 1 290 ? -21.864 5.615 -1.086 1.00 86.00 290 GLU A C 1
ATOM 2354 O O . GLU A 1 290 ? -20.712 5.181 -1.171 1.00 86.00 290 GLU A O 1
ATOM 2359 N N . ILE A 1 291 ? -22.501 5.663 0.085 1.00 87.44 291 ILE A N 1
ATOM 2360 C CA . ILE A 1 291 ? -21.903 5.159 1.326 1.00 87.44 291 ILE A CA 1
ATOM 2361 C C . ILE A 1 291 ? -21.643 3.661 1.200 1.00 87.44 291 ILE A C 1
ATOM 2363 O O . ILE A 1 291 ? -20.527 3.213 1.470 1.00 87.44 291 ILE A O 1
ATOM 2367 N N . PHE A 1 292 ? -22.640 2.905 0.741 1.00 88.19 292 PHE A N 1
ATOM 2368 C CA . PHE A 1 292 ? -22.547 1.468 0.548 1.00 88.19 292 PHE A CA 1
ATOM 2369 C C . PHE A 1 292 ? -21.415 1.095 -0.412 1.00 88.19 292 PHE A C 1
ATOM 2371 O O . PHE A 1 292 ? -20.606 0.234 -0.067 1.00 88.19 292 PHE A O 1
ATOM 2378 N N . ASP A 1 293 ? -21.277 1.778 -1.551 1.00 85.56 293 ASP A N 1
ATOM 2379 C CA . ASP A 1 293 ? -20.198 1.585 -2.528 1.00 85.56 293 ASP A CA 1
ATOM 2380 C C . ASP A 1 293 ? -18.804 1.715 -1.906 1.00 85.56 293 ASP A C 1
ATOM 2382 O O . ASP A 1 293 ? -17.914 0.911 -2.196 1.00 85.56 293 ASP A O 1
ATOM 2386 N N . ASN A 1 294 ? -18.634 2.668 -0.987 1.00 84.19 294 ASN A N 1
ATOM 2387 C CA . ASN A 1 294 ? -17.358 2.947 -0.329 1.00 84.19 294 ASN A CA 1
ATOM 2388 C C . ASN A 1 294 ? -17.015 1.990 0.829 1.00 84.19 294 ASN A C 1
ATOM 2390 O O . ASN A 1 294 ? -15.881 2.017 1.312 1.00 84.19 294 ASN A O 1
ATOM 2394 N N . LEU A 1 295 ? -17.942 1.136 1.276 1.00 85.62 295 LEU A N 1
ATOM 2395 C CA . LEU A 1 295 ? -17.646 0.108 2.284 1.00 85.62 295 LEU A CA 1
ATOM 2396 C C . LEU A 1 295 ? -16.725 -0.992 1.730 1.00 85.62 295 LEU A C 1
ATOM 2398 O O . LEU A 1 295 ? -16.724 -1.288 0.531 1.00 85.62 295 LEU A O 1
ATOM 2402 N N . ASN A 1 296 ? -15.962 -1.659 2.595 1.00 86.06 296 ASN A N 1
ATOM 2403 C CA . ASN A 1 296 ? -15.138 -2.792 2.181 1.00 86.06 296 ASN A CA 1
ATOM 2404 C C . ASN A 1 296 ? -16.011 -4.012 1.878 1.00 86.06 296 ASN A C 1
ATOM 2406 O O . ASN A 1 296 ? -17.063 -4.224 2.472 1.00 86.06 296 ASN A O 1
ATOM 2410 N N . SER A 1 297 ? -15.537 -4.881 0.988 1.00 84.88 297 SER A N 1
ATOM 2411 C CA . SER A 1 297 ? -16.262 -6.093 0.587 1.00 84.88 297 SER A CA 1
ATOM 2412 C C . SER A 1 297 ? -16.577 -7.036 1.765 1.00 84.88 297 SER A C 1
ATOM 2414 O O . SER A 1 297 ? -17.588 -7.736 1.749 1.00 84.88 297 SER A O 1
ATOM 2416 N N . LYS A 1 298 ? -15.745 -7.029 2.813 1.00 87.06 298 LYS A N 1
ATOM 2417 C CA . LYS A 1 298 ? -15.922 -7.850 4.020 1.00 87.06 298 LYS A CA 1
ATOM 2418 C C . LYS A 1 298 ? -16.820 -7.220 5.094 1.00 87.06 298 LYS A C 1
ATOM 2420 O O . LYS A 1 298 ? -17.068 -7.871 6.108 1.00 87.06 298 LYS A O 1
ATOM 2425 N N . ASP A 1 299 ? -17.270 -5.981 4.898 1.00 90.19 299 ASP A N 1
ATOM 2426 C CA . ASP A 1 299 ? -18.123 -5.290 5.864 1.00 90.19 299 ASP A CA 1
ATOM 2427 C C . ASP A 1 299 ? -19.534 -5.901 5.888 1.00 90.19 299 ASP A C 1
ATOM 2429 O O . ASP A 1 299 ? -20.011 -6.483 4.905 1.00 90.19 299 ASP A O 1
ATOM 2433 N N . TYR A 1 300 ? -20.195 -5.768 7.035 1.00 92.62 300 TYR A N 1
ATOM 2434 C CA . TYR A 1 300 ? -21.581 -6.167 7.254 1.00 92.62 300 TYR A CA 1
ATOM 2435 C C . TYR A 1 300 ? -22.459 -4.927 7.302 1.00 92.62 300 TYR A C 1
ATOM 2437 O O . TYR A 1 300 ? -22.081 -3.923 7.910 1.00 92.62 300 TYR A O 1
ATOM 2445 N N . VAL A 1 301 ? -23.624 -4.997 6.664 1.00 94.00 301 VAL A N 1
ATOM 2446 C CA . VAL A 1 301 ? -24.518 -3.848 6.515 1.00 94.00 301 VAL A CA 1
ATOM 2447 C C . VAL A 1 301 ? -25.936 -4.213 6.947 1.00 94.00 301 VAL A C 1
ATOM 2449 O O . VAL A 1 301 ? -26.447 -5.257 6.543 1.00 94.00 301 VAL A O 1
ATOM 2452 N N . SER A 1 302 ? -26.580 -3.345 7.728 1.00 95.62 302 SER A N 1
ATOM 2453 C CA . SER A 1 302 ? -28.041 -3.322 7.909 1.00 95.62 302 SER A CA 1
ATOM 2454 C C . SER A 1 302 ? -28.624 -2.070 7.260 1.00 95.62 302 SER A C 1
ATOM 2456 O O . SER A 1 302 ? -27.965 -1.028 7.213 1.00 95.62 302 SER A O 1
ATOM 2458 N N . LEU A 1 303 ? -29.881 -2.145 6.833 1.00 96.12 303 LEU A N 1
ATOM 2459 C CA . LEU A 1 303 ? -30.669 -0.990 6.408 1.00 96.12 303 LEU A CA 1
ATOM 2460 C C . LEU A 1 303 ? -31.973 -0.959 7.185 1.00 96.12 303 LEU A C 1
ATOM 2462 O O . LEU A 1 303 ? -32.776 -1.895 7.131 1.00 96.12 303 LEU A O 1
ATOM 2466 N N . LEU A 1 304 ? -32.186 0.142 7.888 1.00 97.12 304 LEU A N 1
ATOM 2467 C CA . LEU A 1 304 ? -33.406 0.427 8.618 1.00 97.12 304 LEU A CA 1
ATOM 2468 C C . LEU A 1 304 ? -34.065 1.652 7.992 1.00 97.12 304 LEU A C 1
ATOM 2470 O O . LEU A 1 304 ? -33.443 2.704 7.866 1.00 97.12 304 LEU A O 1
ATOM 2474 N N . SER A 1 305 ? -35.336 1.513 7.635 1.00 95.81 305 SER A N 1
ATOM 2475 C CA . SER A 1 305 ? -36.168 2.591 7.107 1.00 95.81 305 SER A CA 1
ATOM 2476 C C . SER A 1 305 ? -37.006 3.182 8.236 1.00 95.81 305 SER A C 1
ATOM 2478 O O . SER A 1 305 ? -37.723 2.455 8.929 1.00 95.81 305 SER A O 1
ATOM 2480 N N . MET A 1 306 ? -36.925 4.493 8.435 1.00 94.44 306 MET A N 1
ATOM 2481 C CA . MET A 1 306 ? -37.700 5.236 9.425 1.00 94.44 306 MET A CA 1
ATOM 2482 C C . MET A 1 306 ? -38.841 5.978 8.741 1.00 94.44 306 MET A C 1
ATOM 2484 O O . MET A 1 306 ? -38.620 6.886 7.947 1.00 94.44 306 MET A O 1
ATOM 2488 N N . SER A 1 307 ? -40.066 5.598 9.057 1.00 91.88 307 SER A N 1
ATOM 2489 C CA . SER A 1 307 ? -41.283 6.358 8.754 1.00 91.88 307 SER A CA 1
ATOM 2490 C C . SER A 1 307 ? -42.051 6.519 10.066 1.00 91.88 307 SER A C 1
ATOM 2492 O O . SER A 1 307 ? -41.420 6.610 11.110 1.00 91.88 307 SER A O 1
ATOM 2494 N N . GLU A 1 308 ? -43.381 6.430 10.083 1.00 90.25 308 GLU A N 1
ATOM 2495 C CA . GLU A 1 308 ? -44.138 6.302 11.337 1.00 90.25 308 GLU A CA 1
ATOM 2496 C C . GLU A 1 308 ? -43.683 5.092 12.182 1.00 90.25 308 GLU A C 1
ATOM 2498 O O . GLU A 1 308 ? -43.689 5.116 13.418 1.00 90.25 308 GLU A O 1
ATOM 2503 N N . LYS A 1 309 ? -43.234 4.028 11.508 1.00 92.44 309 LYS A N 1
ATOM 2504 C CA . LYS A 1 309 ? -42.624 2.845 12.119 1.00 92.44 309 LYS A CA 1
ATOM 2505 C C . LYS A 1 309 ? -41.202 2.675 11.597 1.00 92.44 309 LYS A C 1
ATOM 2507 O O . LYS A 1 309 ? -40.866 3.073 10.483 1.0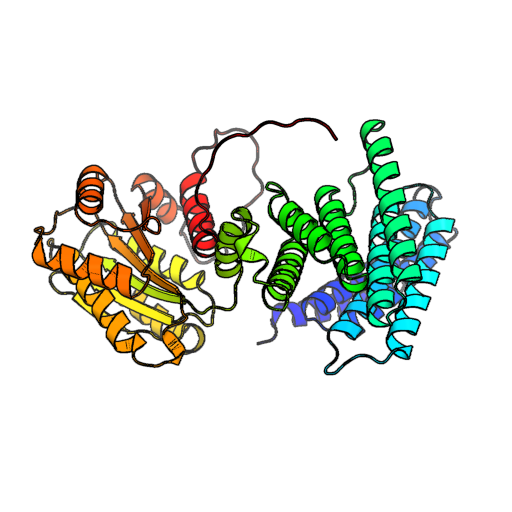0 92.44 309 LYS A O 1
ATOM 2512 N N . VAL A 1 310 ? -40.363 2.052 12.417 1.00 95.12 310 VAL A N 1
ATOM 2513 C CA . VAL A 1 310 ? -39.017 1.648 12.010 1.00 95.12 310 VAL A CA 1
ATOM 2514 C C . VAL A 1 310 ? -39.119 0.244 11.429 1.00 95.12 310 VAL A C 1
ATOM 2516 O O . VAL A 1 310 ? -39.505 -0.684 12.141 1.00 95.12 310 VAL A O 1
ATOM 2519 N N . LYS A 1 311 ? -38.791 0.095 10.149 1.00 96.12 311 LYS A N 1
ATOM 2520 C CA . LYS A 1 311 ? -38.776 -1.184 9.436 1.00 96.12 311 LYS A CA 1
ATOM 2521 C C . LYS A 1 311 ? -37.328 -1.593 9.194 1.00 96.12 311 LYS A C 1
ATOM 2523 O O . LYS A 1 311 ? -36.583 -0.863 8.546 1.00 96.12 311 LYS A O 1
ATOM 2528 N N . ILE A 1 312 ? -36.931 -2.760 9.693 1.00 96.12 312 ILE A N 1
ATOM 2529 C CA . ILE A 1 312 ? -35.658 -3.380 9.312 1.00 96.12 312 ILE A CA 1
ATOM 2530 C C . ILE A 1 312 ? -35.863 -3.952 7.908 1.00 96.12 312 ILE A C 1
ATOM 2532 O O . ILE A 1 312 ? -36.675 -4.856 7.724 1.00 96.12 312 ILE A O 1
ATOM 2536 N N . VAL A 1 313 ? -35.187 -3.385 6.911 1.00 94.81 313 VAL A N 1
ATOM 2537 C CA . VAL A 1 313 ? -35.266 -3.856 5.519 1.00 94.81 313 VAL A CA 1
ATOM 2538 C C . VAL A 1 313 ? -34.398 -5.101 5.356 1.00 94.81 313 VAL A C 1
ATOM 2540 O O . VAL A 1 313 ? -34.829 -6.086 4.762 1.00 94.81 313 VAL A O 1
ATOM 2543 N N . PHE A 1 314 ? -33.204 -5.074 5.952 1.00 93.31 314 PHE A N 1
ATOM 2544 C CA . PHE A 1 314 ? -32.336 -6.234 6.145 1.00 93.31 314 PHE A CA 1
ATOM 2545 C C . PHE A 1 314 ? -31.352 -5.978 7.294 1.00 93.31 314 PHE A C 1
ATOM 2547 O O . PHE A 1 314 ? -31.030 -4.829 7.606 1.00 93.31 314 PHE A O 1
ATOM 2554 N N . SER A 1 315 ? -30.863 -7.061 7.902 1.00 94.56 315 SER A N 1
ATOM 2555 C CA . SER A 1 315 ? -30.007 -7.035 9.093 1.00 94.56 315 SER A CA 1
ATOM 2556 C C . SER A 1 315 ? -28.660 -7.712 8.826 1.00 94.56 315 SER A C 1
ATOM 2558 O O . SER A 1 315 ? -28.619 -8.866 8.401 1.00 94.56 315 SER A O 1
ATOM 2560 N N . MET A 1 316 ? -27.568 -6.983 9.074 1.00 91.94 316 MET A N 1
ATOM 2561 C CA . MET A 1 316 ? -26.167 -7.424 9.112 1.00 91.94 316 MET A CA 1
ATOM 2562 C C . MET A 1 316 ? -25.770 -8.412 8.009 1.00 91.94 316 MET A C 1
ATOM 2564 O O . MET A 1 316 ? -25.107 -9.426 8.255 1.00 91.94 316 MET A O 1
ATOM 2568 N N . ALA A 1 317 ? -26.141 -8.092 6.773 1.00 91.88 317 ALA A N 1
ATOM 2569 C CA . ALA A 1 317 ? -25.794 -8.868 5.596 1.00 91.88 317 ALA A CA 1
ATOM 2570 C C . ALA A 1 317 ? -24.338 -8.603 5.186 1.00 91.88 317 ALA A C 1
ATOM 2572 O O . ALA A 1 317 ? -23.872 -7.463 5.192 1.00 91.88 317 ALA A O 1
ATOM 2573 N N . ASN A 1 318 ? -23.604 -9.649 4.794 1.00 90.62 318 ASN A N 1
ATOM 2574 C CA . ASN A 1 318 ? -22.262 -9.484 4.235 1.00 90.62 318 ASN A CA 1
ATOM 2575 C C . ASN A 1 318 ? -22.348 -8.742 2.891 1.00 90.62 318 ASN A C 1
ATOM 2577 O O . ASN A 1 318 ? -23.067 -9.201 1.993 1.00 90.62 318 ASN A O 1
ATOM 2581 N N . LYS A 1 319 ? -21.596 -7.641 2.733 1.00 90.25 319 LYS A N 1
ATOM 2582 C CA . LYS A 1 319 ? -21.633 -6.806 1.521 1.00 90.25 319 LYS A CA 1
ATOM 2583 C C . LYS A 1 319 ? -21.360 -7.617 0.255 1.00 90.25 319 LYS A C 1
ATOM 2585 O O . LYS A 1 319 ? -22.145 -7.537 -0.687 1.00 90.25 319 LYS A O 1
ATOM 2590 N N . THR A 1 320 ? -20.284 -8.410 0.220 1.00 87.12 320 THR A N 1
ATOM 2591 C CA . THR A 1 320 ? -19.886 -9.162 -0.991 1.00 87.12 320 THR A CA 1
ATOM 2592 C C . THR A 1 320 ? -20.976 -10.119 -1.451 1.00 87.12 320 THR A C 1
ATOM 2594 O O . THR A 1 320 ? -21.236 -10.226 -2.644 1.00 87.12 320 THR A O 1
ATOM 2597 N N . GLN A 1 321 ? -21.604 -10.820 -0.509 1.00 85.88 321 GLN A N 1
ATOM 2598 C CA . GLN A 1 321 ? -22.572 -11.869 -0.827 1.00 85.88 321 GLN A CA 1
ATOM 2599 C C . GLN A 1 321 ? -23.931 -11.306 -1.249 1.00 85.88 321 GLN A C 1
ATOM 2601 O O . GLN A 1 321 ? -24.645 -11.961 -1.996 1.00 85.88 321 GLN A O 1
ATOM 2606 N N . ASN A 1 322 ? -24.274 -10.093 -0.806 1.00 84.50 322 ASN A N 1
ATOM 2607 C CA . ASN A 1 322 ? -25.629 -9.563 -0.949 1.00 84.50 322 ASN A CA 1
ATOM 2608 C C . ASN A 1 322 ? -25.692 -8.255 -1.745 1.00 84.50 322 ASN A C 1
ATOM 2610 O O . ASN A 1 322 ? -26.744 -7.634 -1.789 1.00 84.50 322 ASN A O 1
ATOM 2614 N N . THR A 1 323 ? -24.605 -7.825 -2.399 1.00 86.12 323 THR A N 1
ATOM 2615 C CA . THR A 1 323 ? -24.525 -6.520 -3.093 1.00 86.12 323 THR A CA 1
ATOM 2616 C C . THR A 1 323 ? -25.746 -6.250 -3.983 1.00 86.12 323 THR A C 1
ATOM 2618 O O . THR A 1 323 ? -26.376 -5.209 -3.843 1.00 86.12 323 THR A O 1
ATOM 2621 N N . VAL A 1 324 ? -26.129 -7.197 -4.848 1.00 85.06 324 VAL A N 1
ATOM 2622 C CA . VAL A 1 324 ? -27.269 -7.029 -5.773 1.00 85.06 324 VAL A CA 1
ATOM 2623 C C . VAL A 1 324 ? -28.596 -6.894 -5.021 1.00 85.06 324 VAL A C 1
ATOM 2625 O O . VAL A 1 324 ? -29.374 -5.986 -5.299 1.00 85.06 324 VAL A O 1
ATOM 2628 N N . GLN A 1 325 ? -28.836 -7.757 -4.031 1.00 83.12 325 GLN A N 1
ATOM 2629 C CA . GLN A 1 325 ? -30.046 -7.706 -3.209 1.00 83.12 325 GLN A CA 1
ATOM 2630 C C . GLN A 1 325 ? -30.149 -6.381 -2.441 1.00 83.12 325 GLN A C 1
ATOM 2632 O O . GLN A 1 325 ? -31.228 -5.802 -2.361 1.00 83.12 325 GLN A O 1
ATOM 2637 N N . LEU A 1 326 ? -29.021 -5.884 -1.931 1.00 80.94 326 LEU A N 1
ATOM 2638 C CA . LEU A 1 326 ? -28.930 -4.635 -1.178 1.00 80.94 326 LEU A CA 1
ATOM 2639 C C . LEU A 1 326 ? -29.284 -3.426 -2.051 1.00 80.94 326 LEU A C 1
ATOM 2641 O O . LEU A 1 326 ? -30.073 -2.585 -1.625 1.00 80.94 326 LEU A O 1
ATOM 2645 N N . TYR A 1 327 ? -28.775 -3.367 -3.286 1.00 85.25 327 TYR A N 1
ATOM 2646 C CA . TYR A 1 327 ? -29.161 -2.322 -4.239 1.00 85.25 327 TYR A CA 1
ATOM 2647 C C . TYR A 1 327 ? -30.638 -2.385 -4.604 1.00 85.25 327 TYR A C 1
ATOM 2649 O O . TYR A 1 327 ? -31.300 -1.351 -4.591 1.00 85.25 327 TYR A O 1
ATOM 2657 N N . ASN A 1 328 ? -31.163 -3.581 -4.875 1.00 87.44 328 ASN A N 1
ATOM 2658 C CA . ASN A 1 328 ? -32.577 -3.744 -5.201 1.00 87.44 328 ASN A CA 1
ATOM 2659 C C . ASN A 1 328 ? -33.459 -3.271 -4.039 1.00 87.44 328 ASN A C 1
ATOM 2661 O O . ASN A 1 328 ? -34.412 -2.533 -4.249 1.00 87.44 328 ASN A O 1
ATOM 2665 N N . GLN A 1 329 ? -33.114 -3.623 -2.799 1.00 91.12 329 GLN A N 1
ATOM 2666 C CA . GLN A 1 329 ? -33.872 -3.190 -1.625 1.00 91.12 329 GLN A CA 1
ATOM 2667 C C . GLN A 1 329 ? -33.754 -1.686 -1.349 1.00 91.12 329 GLN A C 1
ATOM 2669 O O . GLN A 1 329 ? -34.742 -1.086 -0.939 1.00 91.12 329 GLN A O 1
ATOM 2674 N N . LEU A 1 330 ? -32.592 -1.071 -1.598 1.00 84.44 330 LEU A N 1
ATOM 2675 C CA . LEU A 1 330 ? -32.427 0.386 -1.526 1.00 84.44 330 LEU A CA 1
ATOM 2676 C C . LEU A 1 330 ? -33.269 1.108 -2.587 1.00 84.44 330 LEU A C 1
ATOM 2678 O O . LEU A 1 330 ? -33.873 2.133 -2.288 1.00 84.44 330 LEU A O 1
ATOM 2682 N N . GLN A 1 331 ? -33.326 0.573 -3.808 1.00 84.81 331 GLN A N 1
ATOM 2683 C CA . GLN A 1 331 ? -34.116 1.135 -4.908 1.00 84.81 331 GLN A CA 1
ATOM 2684 C C . GLN A 1 331 ? -35.624 0.942 -4.714 1.00 84.81 331 GLN A C 1
ATOM 2686 O O . GLN A 1 331 ? -36.394 1.801 -5.127 1.00 84.81 331 GLN A O 1
ATOM 2691 N N . CYS A 1 332 ? -36.033 -0.147 -4.060 1.00 89.25 332 CYS A N 1
ATOM 2692 C CA . CYS A 1 332 ? -37.425 -0.422 -3.704 1.00 89.25 332 CYS A CA 1
ATOM 2693 C C . CYS A 1 332 ? -37.853 0.219 -2.373 1.00 89.25 332 CYS A C 1
ATOM 2695 O O . CYS A 1 332 ? -38.913 -0.128 -1.851 1.00 89.25 332 CYS A O 1
ATOM 2697 N N . LEU A 1 333 ? -37.043 1.100 -1.773 1.00 89.56 333 LEU A N 1
ATOM 2698 C CA . LEU A 1 333 ? -37.537 1.915 -0.669 1.00 89.56 333 LEU A CA 1
ATOM 2699 C C . LEU A 1 333 ? -38.654 2.810 -1.207 1.00 89.56 333 LEU A C 1
ATOM 2701 O O . LEU A 1 333 ? -38.455 3.558 -2.162 1.00 89.56 333 LEU A O 1
ATOM 2705 N N . GLU A 1 334 ? -39.814 2.749 -0.567 1.00 90.88 334 GLU A N 1
ATOM 2706 C CA . GLU A 1 334 ? -40.955 3.590 -0.906 1.00 90.88 334 GLU A CA 1
ATOM 2707 C C . GLU A 1 334 ? -41.042 4.764 0.076 1.00 90.88 334 GLU A C 1
ATOM 2709 O O . GLU A 1 334 ? -40.836 4.569 1.284 1.00 90.88 334 GLU A O 1
ATOM 2714 N N . PRO A 1 335 ? -41.333 5.984 -0.408 1.00 92.00 335 PRO A N 1
ATOM 2715 C CA . PRO A 1 335 ? -41.594 7.106 0.473 1.00 92.00 335 PRO A CA 1
ATOM 2716 C C . PRO A 1 335 ? -42.871 6.844 1.279 1.00 92.00 335 PRO A C 1
ATOM 2718 O O . PRO A 1 335 ? -43.882 6.366 0.767 1.00 92.00 335 PRO A O 1
ATOM 2721 N N . SER A 1 336 ? -42.824 7.155 2.569 1.00 89.81 336 SER A N 1
ATOM 2722 C CA . SER A 1 336 ? -43.970 7.058 3.461 1.00 89.81 336 SER A CA 1
ATOM 2723 C C . SER A 1 336 ? -44.627 8.427 3.613 1.00 89.81 336 SER A C 1
ATOM 2725 O O . SER A 1 336 ? -43.935 9.371 3.996 1.00 89.81 336 SER A O 1
ATOM 2727 N N . PRO A 1 337 ? -45.956 8.546 3.438 1.00 87.31 337 PRO A N 1
ATOM 2728 C CA . PRO A 1 337 ? -46.660 9.829 3.526 1.00 87.31 337 PRO A CA 1
ATOM 2729 C C . PRO A 1 337 ? -46.677 10.431 4.943 1.00 87.31 337 PRO A C 1
ATOM 2731 O O . PRO A 1 337 ? -47.130 11.559 5.141 1.00 87.31 337 PRO A O 1
ATOM 2734 N N . SER A 1 338 ? -46.213 9.690 5.955 1.00 83.00 338 SER A N 1
ATOM 2735 C CA . SER A 1 338 ? -46.123 10.196 7.322 1.00 83.00 338 SER A CA 1
ATOM 2736 C C . SER A 1 338 ? -45.083 11.309 7.427 1.00 83.00 338 SER A C 1
ATOM 2738 O O . SER A 1 338 ? -43.962 11.167 6.951 1.00 83.00 338 SER A O 1
ATOM 2740 N N . ARG A 1 339 ? -45.434 12.400 8.115 1.00 79.38 339 ARG A N 1
ATOM 2741 C CA . ARG A 1 339 ? -44.509 13.511 8.402 1.00 79.38 339 ARG A CA 1
ATOM 2742 C C . ARG A 1 339 ? -43.692 13.306 9.681 1.00 79.38 339 ARG A C 1
ATOM 2744 O O . ARG A 1 339 ? -42.674 13.964 9.867 1.00 79.38 339 ARG A O 1
ATOM 2751 N N . LYS A 1 340 ? -44.108 12.365 10.539 1.00 83.81 340 LYS A N 1
ATOM 2752 C CA . LYS A 1 340 ? -43.487 12.132 11.848 1.00 83.81 340 LYS A CA 1
ATOM 2753 C C . LYS A 1 340 ? -42.376 11.095 11.751 1.00 83.81 340 LYS A C 1
ATOM 2755 O O . LYS A 1 340 ? -42.632 9.935 11.434 1.00 83.81 340 LYS A O 1
ATOM 2760 N N . ILE A 1 341 ? -41.164 11.497 12.134 1.00 81.38 341 ILE A N 1
ATOM 2761 C CA . ILE A 1 341 ? -39.988 10.620 12.193 1.00 81.38 341 ILE A CA 1
ATOM 2762 C C . ILE A 1 341 ? -39.687 10.275 13.661 1.00 81.38 341 ILE A C 1
ATOM 2764 O O . ILE A 1 341 ? -39.270 11.144 14.434 1.00 81.38 341 ILE A O 1
ATOM 2768 N N . PRO A 1 342 ? -39.833 9.012 14.094 1.00 88.75 342 PRO A N 1
ATOM 2769 C CA . PRO A 1 342 ? -39.510 8.575 15.442 1.00 88.75 342 PRO A CA 1
ATOM 2770 C C . PRO A 1 342 ? -38.001 8.305 15.554 1.00 88.75 342 PRO A C 1
ATOM 2772 O O . PRO A 1 342 ? -37.584 7.178 15.820 1.00 88.75 342 PRO A O 1
ATOM 2775 N N . LEU A 1 343 ? -37.173 9.337 15.353 1.00 90.25 343 LEU A N 1
ATOM 2776 C CA . LEU A 1 343 ? -35.712 9.224 15.246 1.00 90.25 343 LEU A CA 1
ATOM 2777 C C . LEU A 1 343 ? -35.086 8.434 16.403 1.00 90.25 343 LEU A C 1
ATOM 2779 O O . LEU A 1 343 ? -34.341 7.485 16.174 1.00 90.25 343 LEU A O 1
ATOM 2783 N N . MET A 1 344 ? -35.443 8.763 17.648 1.00 90.81 344 MET A N 1
ATOM 2784 C CA . MET A 1 344 ? -34.904 8.065 18.822 1.00 90.81 344 MET A CA 1
ATOM 2785 C C . MET A 1 344 ? -35.283 6.584 18.859 1.00 90.81 344 MET A C 1
ATOM 2787 O O . MET A 1 344 ? -34.476 5.753 19.268 1.00 90.81 344 MET A O 1
ATOM 2791 N N . LYS A 1 345 ? -36.480 6.232 18.378 1.00 92.44 345 LYS A N 1
ATOM 2792 C CA . LYS A 1 345 ? -36.894 4.832 18.224 1.00 92.44 345 LYS A CA 1
ATOM 2793 C C . LYS A 1 345 ? -36.111 4.146 17.103 1.00 92.44 345 LYS A C 1
ATOM 2795 O O . LYS A 1 345 ? -35.771 2.978 17.237 1.00 92.44 345 LYS A O 1
ATOM 2800 N N . GLY A 1 346 ? -35.802 4.868 16.025 1.00 93.81 346 GLY A N 1
ATOM 2801 C CA . GLY A 1 346 ? -34.935 4.402 14.941 1.00 93.81 346 GLY A CA 1
ATOM 2802 C C . GLY A 1 346 ? -33.529 4.063 15.423 1.00 93.81 346 GLY A C 1
ATOM 2803 O O . GLY A 1 346 ? -33.059 2.952 15.192 1.00 93.81 346 GLY A O 1
ATOM 2804 N N . ILE A 1 347 ? -32.896 4.985 16.153 1.00 94.00 347 ILE A N 1
ATOM 2805 C CA . ILE A 1 347 ? -31.562 4.789 16.740 1.00 94.00 347 ILE A CA 1
ATOM 2806 C C . ILE A 1 347 ? -31.583 3.620 17.723 1.00 94.00 347 ILE A C 1
ATOM 2808 O O . ILE A 1 347 ? -30.726 2.743 17.663 1.00 94.00 347 ILE A O 1
ATOM 2812 N N . PHE A 1 348 ? -32.593 3.572 18.592 1.00 94.81 348 PHE A N 1
ATOM 2813 C CA . PHE A 1 348 ? -32.767 2.476 19.535 1.00 94.81 348 PHE A CA 1
ATOM 2814 C C . PHE A 1 348 ? -32.873 1.114 18.826 1.00 94.81 348 PHE A C 1
ATOM 2816 O O . PHE A 1 348 ? -32.149 0.183 19.170 1.00 94.81 348 PHE A O 1
ATOM 2823 N N . ASN A 1 349 ? -33.704 1.009 17.787 1.00 95.88 349 ASN A N 1
ATOM 2824 C CA . ASN A 1 349 ? -33.849 -0.223 17.011 1.00 95.88 349 ASN A CA 1
ATOM 2825 C C . ASN A 1 349 ? -32.569 -0.602 16.252 1.00 95.88 349 ASN A C 1
ATOM 2827 O O . ASN A 1 349 ? -32.280 -1.787 16.129 1.00 95.88 349 ASN A O 1
ATOM 2831 N N . ALA A 1 350 ? -31.796 0.373 15.766 1.00 95.94 350 ALA A N 1
ATOM 2832 C CA . ALA A 1 350 ? -30.492 0.117 15.155 1.00 95.94 350 ALA A CA 1
ATOM 2833 C C . ALA A 1 350 ? -29.508 -0.491 16.168 1.00 95.94 350 ALA A C 1
ATOM 2835 O O . ALA A 1 350 ? -28.812 -1.456 15.863 1.00 95.94 350 ALA A O 1
ATOM 2836 N N . ILE A 1 351 ? -29.480 0.031 17.395 1.00 95.06 351 ILE A N 1
ATOM 2837 C CA . ILE A 1 351 ? -28.638 -0.510 18.467 1.00 95.06 351 ILE A CA 1
ATOM 2838 C C . ILE A 1 351 ? -29.075 -1.929 18.839 1.00 95.06 351 ILE A C 1
ATOM 2840 O O . ILE A 1 351 ? -28.226 -2.811 18.937 1.00 95.06 351 ILE A O 1
ATOM 2844 N N . GLU A 1 352 ? -30.375 -2.181 19.005 1.00 95.19 352 GLU A N 1
ATOM 2845 C CA . GLU A 1 352 ? -30.878 -3.526 19.314 1.00 95.19 352 GLU A CA 1
ATOM 2846 C C . GLU A 1 352 ? -30.580 -4.520 18.171 1.00 95.19 352 GLU A C 1
ATOM 2848 O O . GLU A 1 352 ? -30.095 -5.621 18.437 1.00 95.19 352 GLU A O 1
ATOM 2853 N N . ASP A 1 353 ? -30.749 -4.122 16.900 1.00 94.06 353 ASP A N 1
ATOM 2854 C CA . ASP A 1 353 ? -30.344 -4.929 15.732 1.00 94.06 353 ASP A CA 1
ATOM 2855 C C . ASP A 1 353 ? -28.854 -5.292 15.810 1.00 94.06 353 ASP A C 1
ATOM 2857 O O . ASP A 1 353 ? -28.474 -6.457 15.694 1.00 94.06 353 ASP A O 1
ATOM 2861 N N . MET A 1 354 ? -27.999 -4.321 16.132 1.00 91.94 354 MET A N 1
ATOM 2862 C CA . MET A 1 354 ? -26.572 -4.566 16.303 1.00 91.94 354 MET A CA 1
ATOM 2863 C C . MET A 1 354 ? -26.273 -5.522 17.467 1.00 91.94 354 MET A C 1
ATOM 2865 O O . MET A 1 354 ? -25.474 -6.448 17.309 1.00 91.94 354 MET A O 1
ATOM 2869 N N . LYS A 1 355 ? -26.930 -5.343 18.619 1.00 92.44 355 LYS A N 1
ATOM 2870 C CA . LYS A 1 355 ? -26.743 -6.170 19.822 1.00 92.44 355 LYS A CA 1
ATOM 2871 C C . LYS A 1 355 ? -27.100 -7.625 19.572 1.00 92.44 355 LYS A C 1
ATOM 2873 O O . LYS A 1 355 ? -26.298 -8.503 19.896 1.00 92.44 355 LYS A O 1
ATOM 2878 N N . THR A 1 356 ? -28.253 -7.883 18.953 1.00 90.06 356 THR A N 1
ATOM 2879 C CA . THR A 1 356 ? -28.684 -9.256 18.637 1.00 90.06 356 THR A CA 1
ATOM 2880 C C . THR A 1 356 ? -27.643 -9.987 17.787 1.00 90.06 356 THR A C 1
ATOM 2882 O O . THR A 1 356 ? -27.332 -11.152 18.038 1.00 90.06 356 THR A O 1
ATOM 2885 N N . GLN A 1 357 ? -27.009 -9.269 16.860 1.00 82.69 357 GLN A N 1
ATOM 2886 C CA . GLN A 1 357 ? -26.030 -9.806 15.921 1.00 82.69 357 GLN A CA 1
ATOM 2887 C C . GLN A 1 357 ? -24.608 -9.916 16.507 1.00 82.69 357 GLN A C 1
ATOM 2889 O O . GLN A 1 357 ? -23.820 -10.743 16.036 1.00 82.69 357 GLN A O 1
ATOM 2894 N N . CYS A 1 358 ? -24.275 -9.136 17.542 1.00 78.38 358 CYS A N 1
ATOM 2895 C CA . CYS A 1 358 ? -22.989 -9.151 18.257 1.00 78.38 358 CYS A CA 1
ATOM 2896 C C . CYS A 1 358 ? -22.831 -10.299 19.271 1.00 78.38 358 CYS A C 1
ATOM 2898 O O . CYS A 1 358 ? -21.752 -10.472 19.844 1.00 78.38 358 CYS A O 1
ATOM 2900 N N . THR A 1 359 ? -23.872 -11.102 19.494 1.00 74.69 359 THR A N 1
ATOM 2901 C CA . THR A 1 359 ? -23.823 -12.273 20.388 1.00 74.69 359 THR A CA 1
ATOM 2902 C C . THR A 1 359 ? -22.866 -13.365 19.894 1.00 74.69 359 THR A C 1
ATOM 2904 O O . THR A 1 359 ? -22.307 -14.104 20.703 1.00 74.69 359 THR A O 1
ATOM 2907 N N . SER A 1 360 ? -22.582 -13.422 18.588 1.00 72.00 360 SER A N 1
ATOM 2908 C CA . SER A 1 360 ? -21.553 -14.305 18.027 1.00 72.00 360 SER A CA 1
ATOM 2909 C C . SER A 1 360 ? -20.135 -13.748 18.256 1.00 72.00 360 SER A C 1
ATOM 2911 O O . SER A 1 360 ? -19.822 -12.616 17.882 1.00 72.00 360 SER A O 1
ATOM 2913 N N . ASN A 1 361 ? -19.235 -14.558 18.835 1.00 57.59 361 ASN A N 1
ATOM 2914 C CA . ASN A 1 361 ? -17.852 -14.163 19.176 1.00 57.59 361 ASN A CA 1
ATOM 2915 C C . ASN A 1 361 ? -17.059 -13.560 17.999 1.00 57.59 361 ASN A C 1
ATOM 2917 O O . ASN A 1 361 ? -16.180 -12.727 18.207 1.00 57.59 361 ASN A O 1
ATOM 2921 N N . LEU A 1 362 ? -17.395 -13.934 16.762 1.00 54.59 362 LEU A N 1
ATOM 2922 C CA . LEU A 1 362 ? -16.762 -13.426 15.541 1.00 54.59 362 LEU A CA 1
ATOM 2923 C C . LEU A 1 362 ? -17.007 -11.927 15.295 1.00 54.59 362 LEU A C 1
ATOM 2925 O O . LEU A 1 362 ? -16.239 -11.309 14.561 1.00 54.59 362 LEU A O 1
ATOM 2929 N N . ARG A 1 363 ? -18.050 -11.329 15.887 1.00 60.50 363 ARG A N 1
ATOM 2930 C CA . ARG A 1 363 ? -18.487 -9.954 15.580 1.00 60.50 363 ARG A CA 1
ATOM 2931 C C . ARG A 1 363 ? -18.152 -8.918 16.651 1.00 60.50 363 ARG A C 1
ATOM 2933 O O . ARG A 1 363 ? -18.211 -7.732 16.347 1.00 60.50 363 ARG A O 1
ATOM 2940 N N . ARG A 1 364 ? -17.728 -9.337 17.850 1.00 67.19 364 ARG A N 1
ATOM 2941 C CA . ARG A 1 364 ? -17.377 -8.430 18.967 1.00 67.19 364 ARG A CA 1
ATOM 2942 C C . ARG A 1 364 ? -16.151 -7.549 18.708 1.00 67.19 364 ARG A C 1
ATOM 2944 O O . ARG A 1 364 ? -15.963 -6.549 19.385 1.00 67.19 364 ARG A O 1
ATOM 2951 N N . ASN A 1 365 ? -15.309 -7.922 17.743 1.00 74.44 365 ASN A N 1
ATOM 2952 C CA . ASN A 1 365 ? -14.081 -7.192 17.419 1.00 74.44 365 ASN A CA 1
ATOM 2953 C C . ASN A 1 365 ? -14.231 -6.200 16.253 1.00 74.44 365 ASN A C 1
ATOM 2955 O O . ASN A 1 365 ? -13.245 -5.534 15.907 1.00 74.44 365 ASN A O 1
ATOM 2959 N N . ASN A 1 366 ? -15.419 -6.128 15.642 1.00 80.12 366 ASN A N 1
ATOM 2960 C CA . ASN A 1 366 ? -15.704 -5.236 14.522 1.00 80.12 366 ASN A CA 1
ATOM 2961 C C . ASN A 1 366 ? -15.902 -3.797 15.007 1.00 80.12 366 ASN A C 1
ATOM 2963 O O . ASN A 1 366 ? -16.256 -3.551 16.156 1.00 80.12 366 ASN A O 1
ATOM 2967 N N . PHE A 1 367 ? -15.683 -2.835 14.112 1.00 82.44 367 PHE A N 1
ATOM 2968 C CA . PHE A 1 367 ? -16.090 -1.458 14.380 1.00 82.44 367 PHE A CA 1
ATOM 2969 C C . PHE A 1 367 ? -17.570 -1.294 14.074 1.00 82.44 367 PHE A C 1
ATOM 2971 O O . PHE A 1 367 ? -18.038 -1.687 13.005 1.00 82.44 367 PHE A O 1
ATOM 2978 N N . HIS A 1 368 ? -18.283 -0.686 15.005 1.00 90.88 368 HIS A N 1
ATOM 2979 C CA . HIS A 1 368 ? -19.722 -0.527 14.961 1.00 90.88 368 HIS A CA 1
ATOM 2980 C C . HIS A 1 368 ? -20.059 0.906 14.568 1.00 90.88 368 HIS A C 1
ATOM 2982 O O . HIS A 1 368 ? -19.640 1.832 15.253 1.00 90.88 368 HIS A O 1
ATOM 2988 N N . TRP A 1 369 ? -20.787 1.095 13.470 1.00 93.06 369 TRP A N 1
ATOM 2989 C CA . TRP A 1 369 ? -21.209 2.415 13.008 1.00 93.06 369 TRP A CA 1
ATOM 2990 C C . TRP A 1 369 ? -22.707 2.445 12.750 1.00 93.06 369 TRP A C 1
ATOM 2992 O O . TRP A 1 369 ? -23.237 1.575 12.061 1.00 93.06 369 TRP A O 1
ATOM 3002 N N . ILE A 1 370 ? -23.376 3.482 13.244 1.00 94.69 370 ILE A N 1
ATOM 3003 C CA . ILE A 1 370 ? -24.731 3.832 12.815 1.00 94.69 370 ILE A CA 1
ATOM 3004 C C . ILE A 1 370 ? -24.631 5.129 12.022 1.00 94.69 370 ILE A C 1
ATOM 3006 O O . ILE A 1 370 ? -24.154 6.144 12.527 1.00 94.69 370 ILE A O 1
ATOM 3010 N N . ILE A 1 371 ? -25.060 5.076 10.766 1.00 94.25 371 ILE A N 1
ATOM 3011 C CA . ILE A 1 371 ? -25.116 6.219 9.865 1.00 94.25 371 ILE A CA 1
ATOM 3012 C C . ILE A 1 371 ? -26.581 6.592 9.693 1.00 94.25 371 ILE A C 1
ATOM 3014 O O . ILE A 1 371 ? -27.341 5.879 9.040 1.00 94.25 371 ILE A O 1
ATOM 3018 N N . CYS A 1 372 ? -26.975 7.703 10.297 1.00 94.00 372 CYS A N 1
ATOM 3019 C CA . CYS A 1 372 ? -28.341 8.188 10.282 1.00 94.00 372 CYS A CA 1
ATOM 3020 C C . CYS A 1 372 ? -28.502 9.281 9.225 1.00 94.00 372 CYS A C 1
ATOM 3022 O O . CYS A 1 372 ? -27.815 10.297 9.287 1.00 94.00 372 CYS A O 1
ATOM 3024 N N . ILE A 1 373 ? -29.414 9.086 8.274 1.00 93.44 373 ILE A N 1
ATOM 3025 C CA . ILE A 1 373 ? -29.670 10.005 7.162 1.00 93.44 373 ILE A CA 1
ATOM 3026 C C . ILE A 1 373 ? -31.106 10.507 7.277 1.00 93.44 373 ILE A C 1
ATOM 3028 O O . ILE A 1 373 ? -32.041 9.728 7.095 1.00 93.44 373 ILE A O 1
ATOM 3032 N N . VAL A 1 374 ? -31.290 11.793 7.574 1.00 91.69 374 VAL A N 1
ATOM 3033 C CA . VAL A 1 374 ? -32.616 12.374 7.850 1.00 91.69 374 VAL A CA 1
ATOM 3034 C C . VAL A 1 374 ? -32.901 13.627 7.030 1.00 91.69 374 VAL A C 1
ATOM 3036 O O . VAL A 1 374 ? -32.008 14.448 6.801 1.00 91.69 374 VAL A O 1
ATOM 3039 N N . SER A 1 375 ? -34.161 13.798 6.627 1.00 88.00 375 SER A N 1
ATOM 3040 C CA . SER A 1 375 ? -34.709 15.113 6.292 1.00 88.00 375 SER A CA 1
ATOM 3041 C C . SER A 1 375 ? -35.303 15.748 7.542 1.00 88.00 375 SER A C 1
ATOM 3043 O O . SER A 1 375 ? -35.653 15.095 8.519 1.00 88.00 375 SER A O 1
ATOM 3045 N N . THR A 1 376 ? -35.303 17.063 7.569 1.00 70.25 376 THR A N 1
ATOM 3046 C CA . THR A 1 376 ? -35.114 17.801 8.814 1.00 70.25 376 THR A CA 1
ATOM 3047 C C . THR A 1 376 ? -36.333 18.587 9.258 1.00 70.25 376 THR A C 1
ATOM 3049 O O . THR A 1 376 ? -36.226 19.647 9.877 1.00 70.25 376 THR A O 1
ATOM 3052 N N . SER A 1 377 ? -37.509 18.059 8.948 1.00 61.97 377 SER A N 1
ATOM 3053 C CA . SER A 1 377 ? -38.768 18.760 9.151 1.00 61.97 377 SER A CA 1
ATOM 3054 C C . SER A 1 377 ? -39.318 18.663 10.574 1.00 61.97 377 SER A C 1
ATOM 3056 O O . SER A 1 377 ? -39.994 19.601 10.983 1.00 61.97 377 SER A O 1
ATOM 3058 N N . GLU A 1 378 ? -39.025 17.628 11.374 1.00 59.97 378 GLU A N 1
ATOM 3059 C CA . GLU A 1 378 ? -39.702 17.475 12.675 1.00 59.97 378 GLU A CA 1
ATOM 3060 C C . GLU A 1 378 ? -38.821 16.948 13.817 1.00 59.97 378 GLU A C 1
ATOM 3062 O O . GLU A 1 378 ? -38.010 16.033 13.676 1.00 59.97 378 GLU A O 1
ATOM 3067 N N . THR A 1 379 ? -39.011 17.547 14.995 1.00 58.09 379 THR A N 1
ATOM 3068 C CA . THR A 1 379 ? -38.425 17.113 16.264 1.00 58.09 379 THR A CA 1
ATOM 3069 C C . THR A 1 379 ? -39.176 15.901 16.788 1.00 58.09 379 THR A C 1
ATOM 3071 O O . THR A 1 379 ? -40.345 16.008 17.157 1.00 58.09 379 THR A O 1
ATOM 3074 N N . SER A 1 380 ? -38.504 14.757 16.886 1.00 63.41 380 SER A N 1
ATOM 3075 C CA . SER A 1 380 ? -39.021 13.641 17.674 1.00 63.41 380 SER A CA 1
ATOM 3076 C C . SER A 1 380 ? -39.149 14.058 19.141 1.00 63.41 380 SER A C 1
ATOM 3078 O O . SER A 1 380 ? -38.224 14.669 19.679 1.00 63.41 380 SER A O 1
ATOM 3080 N N . ASN A 1 381 ? -40.246 13.677 19.799 1.00 75.06 381 ASN A N 1
ATOM 3081 C CA . ASN A 1 381 ? -40.383 13.814 21.249 1.00 75.06 381 ASN A CA 1
ATOM 3082 C C . ASN A 1 381 ? -39.178 13.168 21.947 1.00 75.06 381 ASN A C 1
ATOM 3084 O O . ASN A 1 381 ? -38.868 11.994 21.724 1.00 75.06 381 ASN A O 1
ATOM 3088 N N . PHE A 1 382 ? -38.482 13.950 22.769 1.00 76.06 382 PHE A N 1
ATOM 3089 C CA . PHE A 1 382 ? -37.322 13.481 23.509 1.00 76.06 382 PHE A CA 1
ATOM 3090 C C . PHE A 1 382 ? -37.791 12.713 24.744 1.00 76.06 382 PHE A C 1
ATOM 3092 O O . PHE A 1 382 ? -38.502 13.254 25.589 1.00 76.06 382 PHE A O 1
ATOM 3099 N N . TYR A 1 383 ? -37.390 11.448 24.862 1.00 85.19 383 TYR A N 1
ATOM 3100 C CA . TYR A 1 383 ? -37.709 10.614 26.019 1.00 85.19 383 TYR A CA 1
ATOM 3101 C C . TYR A 1 383 ? -36.419 10.341 26.801 1.00 85.19 383 TYR A C 1
ATOM 3103 O O . TYR A 1 383 ? -35.684 9.423 26.432 1.00 85.19 383 TYR A O 1
ATOM 3111 N N . PRO A 1 384 ? -36.135 11.069 27.901 1.00 85.31 384 PRO A N 1
ATOM 3112 C CA . PRO A 1 384 ? -34.866 10.964 28.630 1.00 85.31 384 PRO A CA 1
ATOM 3113 C C . PRO A 1 384 ? -34.474 9.531 29.021 1.00 85.31 384 PRO A C 1
ATOM 3115 O O . PRO A 1 384 ? -33.296 9.180 29.006 1.00 85.31 384 PRO A O 1
ATOM 3118 N N . LYS A 1 385 ? -35.460 8.673 29.326 1.00 89.62 385 LYS A N 1
ATOM 3119 C CA . LYS A 1 385 ? -35.233 7.250 29.635 1.00 89.62 385 LYS A CA 1
ATOM 3120 C C . LYS A 1 385 ? -34.622 6.478 28.456 1.00 89.62 385 LYS A C 1
ATOM 3122 O O . LYS A 1 385 ? -33.725 5.670 28.672 1.00 89.62 385 LYS A O 1
ATOM 3127 N N . ILE A 1 386 ? -35.081 6.734 27.228 1.00 88.00 386 ILE A N 1
ATOM 3128 C CA . ILE A 1 386 ? -34.557 6.088 26.012 1.00 88.00 386 ILE A CA 1
ATOM 3129 C C . ILE A 1 386 ? -33.145 6.600 25.723 1.00 88.00 386 ILE A C 1
ATOM 3131 O O . ILE A 1 386 ? -32.259 5.811 25.417 1.00 88.00 386 ILE A O 1
ATOM 3135 N N . CYS A 1 387 ? -32.916 7.899 25.897 1.00 86.38 387 CYS A N 1
ATOM 3136 C CA . CYS A 1 387 ? -31.631 8.549 25.646 1.00 86.38 387 CYS A CA 1
ATOM 3137 C C . CYS A 1 387 ? -30.520 7.999 26.545 1.00 86.38 387 CYS A C 1
ATOM 3139 O O . CYS A 1 387 ? -29.476 7.594 26.043 1.00 86.38 387 CYS A O 1
ATOM 3141 N N . ARG A 1 388 ? -30.789 7.857 27.851 1.00 89.12 388 ARG A N 1
ATOM 3142 C CA . ARG A 1 388 ? -29.851 7.221 28.796 1.00 89.12 388 ARG A CA 1
ATOM 3143 C C . ARG A 1 388 ? -29.547 5.768 28.428 1.00 89.12 388 ARG A C 1
ATOM 3145 O O . ARG A 1 388 ? -28.419 5.316 28.599 1.00 89.12 388 ARG A O 1
ATOM 3152 N N . LYS A 1 389 ? -30.545 5.028 27.927 1.00 92.81 389 LYS A N 1
ATOM 3153 C CA . LYS A 1 389 ? -30.342 3.646 27.471 1.00 92.81 389 LYS A CA 1
ATOM 3154 C C . LYS A 1 389 ? -29.462 3.597 26.216 1.00 92.81 389 LYS A C 1
ATOM 3156 O O . LYS A 1 389 ? -28.508 2.829 26.196 1.00 92.81 389 LYS A O 1
ATOM 3161 N N . ILE A 1 390 ? -29.748 4.441 25.221 1.00 90.75 390 ILE A N 1
ATOM 3162 C CA . ILE A 1 390 ? -28.948 4.580 23.993 1.00 90.75 390 ILE A CA 1
ATOM 3163 C C . ILE A 1 390 ? -27.498 4.914 24.337 1.00 90.75 390 ILE A C 1
ATOM 3165 O O . ILE A 1 390 ? -26.593 4.253 23.846 1.00 90.75 390 ILE A O 1
ATOM 3169 N N . GLU A 1 391 ? -27.274 5.892 25.213 1.00 88.44 391 GLU A N 1
ATOM 3170 C CA . GLU A 1 391 ? -25.931 6.304 25.622 1.00 88.44 391 GLU A CA 1
ATOM 3171 C C . GLU A 1 391 ? -25.156 5.154 26.281 1.00 88.44 391 GLU A C 1
ATOM 3173 O O . GLU A 1 391 ? -24.015 4.872 25.907 1.00 88.44 391 GLU A O 1
ATOM 3178 N N . LYS A 1 392 ? -25.802 4.443 27.217 1.00 92.31 392 LYS A N 1
ATOM 3179 C CA . LYS A 1 392 ? -25.224 3.264 27.869 1.00 92.31 392 LYS A CA 1
ATOM 3180 C C . LYS A 1 392 ? -24.840 2.195 26.845 1.00 92.31 392 LYS A C 1
ATOM 3182 O O . LYS A 1 392 ? -23.708 1.720 26.871 1.00 92.31 392 LYS A O 1
ATOM 3187 N N . ASP A 1 393 ? -25.756 1.844 25.944 1.00 91.06 393 ASP A N 1
ATOM 3188 C CA . ASP A 1 393 ? -25.509 0.821 24.927 1.00 91.06 393 ASP A CA 1
ATOM 3189 C C . ASP A 1 393 ? -24.402 1.273 23.947 1.00 91.06 393 ASP A C 1
ATOM 3191 O O . ASP A 1 393 ? -23.496 0.509 23.626 1.00 91.06 393 ASP A O 1
ATOM 3195 N N . MET A 1 394 ? -24.378 2.534 23.513 1.00 87.75 394 MET A N 1
ATOM 3196 C CA . MET A 1 394 ? -23.315 3.030 22.629 1.00 87.75 394 MET A CA 1
ATOM 3197 C C . MET A 1 394 ? -21.926 2.960 23.276 1.00 87.75 394 MET A C 1
ATOM 3199 O O . MET A 1 394 ? -20.964 2.588 22.597 1.00 87.75 394 MET A O 1
ATOM 3203 N N . LYS A 1 395 ? -21.823 3.266 24.578 1.00 86.25 395 LYS A N 1
ATOM 3204 C CA . LYS A 1 395 ? -20.584 3.137 25.363 1.00 86.25 395 LYS A CA 1
ATOM 3205 C C . LYS A 1 395 ? -20.174 1.666 25.521 1.00 86.25 395 LYS A C 1
ATOM 3207 O O . LYS A 1 395 ? -19.014 1.336 25.276 1.00 86.25 395 LYS A O 1
ATOM 3212 N N . GLU A 1 396 ? -21.116 0.785 25.859 1.00 88.31 396 GLU A N 1
ATOM 3213 C CA . GLU A 1 396 ? -20.883 -0.658 26.044 1.00 88.31 396 GLU A CA 1
ATOM 3214 C C . GLU A 1 396 ? -20.387 -1.340 24.757 1.00 88.31 396 GLU A C 1
ATOM 3216 O O . GLU A 1 396 ? -19.414 -2.095 24.787 1.00 88.31 396 GLU A O 1
ATOM 3221 N N . TYR A 1 397 ? -21.000 -1.022 23.612 1.00 86.50 397 TYR A N 1
ATOM 3222 C CA . TYR A 1 397 ? -20.706 -1.654 22.318 1.00 86.50 397 TYR A CA 1
ATOM 3223 C C . TYR A 1 397 ? -19.743 -0.846 21.432 1.00 86.50 397 TYR A C 1
ATOM 3225 O O . TYR A 1 397 ? -19.510 -1.229 20.287 1.00 86.50 397 TYR A O 1
ATOM 3233 N N . LYS A 1 398 ? -19.161 0.253 21.937 1.00 87.25 398 LYS A N 1
ATOM 3234 C CA . LYS A 1 398 ? -18.226 1.134 21.203 1.00 87.25 398 LYS A CA 1
ATOM 3235 C C . LYS A 1 398 ? -18.760 1.551 19.823 1.00 87.25 398 LYS A C 1
ATOM 3237 O O . LYS A 1 398 ? -18.073 1.421 18.808 1.00 87.25 398 LYS A O 1
ATOM 3242 N N . ILE A 1 399 ? -20.006 2.019 19.792 1.00 89.00 399 ILE A N 1
ATOM 3243 C CA . ILE A 1 399 ? -20.706 2.387 18.557 1.00 89.00 399 ILE A CA 1
ATOM 3244 C C . ILE A 1 399 ? -20.344 3.824 18.167 1.00 89.00 399 ILE A C 1
ATOM 3246 O O . ILE A 1 399 ? -20.662 4.764 18.892 1.00 89.00 399 ILE A O 1
ATOM 3250 N N . GLY A 1 400 ? -19.714 3.989 17.004 1.00 87.56 400 GLY A N 1
ATOM 3251 C CA . GLY A 1 400 ? -19.536 5.278 16.341 1.00 87.56 400 GLY A CA 1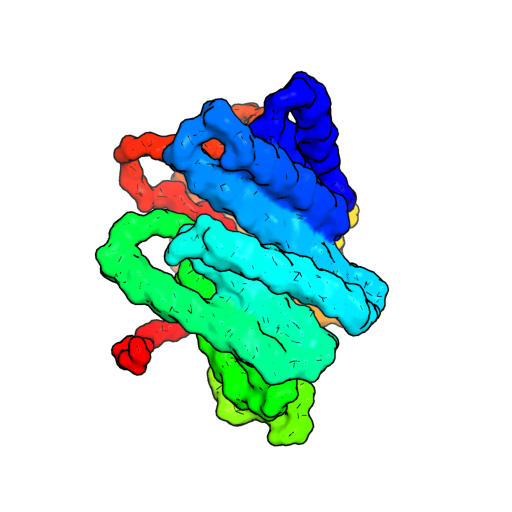
ATOM 3252 C C . GLY A 1 400 ? -20.821 5.729 15.649 1.00 87.56 400 GLY A C 1
ATOM 3253 O O . GLY A 1 400 ? -21.615 4.913 15.169 1.00 87.56 400 GLY A O 1
ATOM 3254 N N . PHE A 1 401 ? -21.033 7.039 15.577 1.00 86.88 401 PHE A N 1
ATOM 3255 C CA . PHE A 1 401 ? -22.287 7.600 15.082 1.00 86.88 401 PHE A CA 1
ATOM 3256 C C . PHE A 1 401 ? -22.020 8.686 14.042 1.00 86.88 401 PHE A C 1
ATOM 3258 O O . PHE A 1 401 ? -21.275 9.631 14.284 1.00 86.88 401 PHE A O 1
ATOM 3265 N N . LEU A 1 402 ? -22.611 8.554 12.858 1.00 88.56 402 LEU A N 1
ATOM 3266 C CA . LEU A 1 402 ? -22.527 9.558 11.801 1.00 88.56 402 LEU A CA 1
ATOM 3267 C C . LEU A 1 402 ? -23.930 10.055 11.493 1.00 88.56 402 LEU A C 1
ATOM 3269 O O . LEU A 1 402 ? -24.793 9.286 11.078 1.00 88.56 402 LEU A O 1
ATOM 3273 N N . PHE A 1 403 ? -24.144 11.350 11.665 1.00 87.50 403 PHE A N 1
ATOM 3274 C CA . PHE A 1 403 ? -25.426 11.979 11.405 1.00 87.50 403 PHE A CA 1
ATOM 3275 C C . PHE A 1 403 ? -25.346 12.836 10.148 1.00 87.50 403 PHE A C 1
ATOM 3277 O O . PHE A 1 403 ? -24.521 13.748 10.072 1.00 87.50 403 PHE A O 1
ATOM 3284 N N . ILE A 1 404 ? -26.199 12.548 9.167 1.00 88.81 404 ILE A N 1
ATOM 3285 C CA . ILE A 1 404 ? -26.258 13.263 7.895 1.00 88.81 404 ILE A CA 1
ATOM 3286 C C . ILE A 1 404 ? -27.647 13.867 7.717 1.00 88.81 404 ILE A C 1
ATOM 3288 O O . ILE A 1 404 ? -28.646 13.156 7.599 1.00 88.81 404 ILE A O 1
ATOM 3292 N N . THR A 1 405 ? -27.708 15.192 7.668 1.00 88.69 405 THR A N 1
ATOM 3293 C CA . THR A 1 405 ? -28.937 15.925 7.363 1.00 88.69 405 THR A CA 1
ATOM 3294 C C . THR A 1 405 ? -28.987 16.293 5.889 1.00 88.69 405 THR A C 1
ATOM 3296 O O . THR A 1 405 ? -27.985 16.717 5.310 1.00 88.69 405 THR A O 1
ATOM 3299 N N . VAL A 1 406 ? -30.160 16.139 5.278 1.00 88.31 406 VAL A N 1
ATOM 3300 C CA . VAL A 1 406 ? -30.411 16.461 3.869 1.00 88.31 406 VAL A CA 1
ATOM 3301 C C . VAL A 1 406 ? -31.517 17.517 3.802 1.00 88.31 406 VAL A C 1
ATOM 3303 O O . VAL A 1 406 ? -32.639 17.256 4.237 1.00 88.31 406 VAL A O 1
ATOM 3306 N N . GLY A 1 407 ? -31.205 18.709 3.279 1.00 85.94 407 GLY A N 1
ATOM 3307 C CA . GLY A 1 407 ? -32.159 19.820 3.125 1.00 85.94 407 GLY A CA 1
ATOM 3308 C C . GLY A 1 407 ? -31.735 21.131 3.808 1.00 85.94 407 GLY A C 1
ATOM 3309 O O . GLY A 1 407 ? -30.587 21.301 4.201 1.00 85.94 407 GLY A O 1
ATOM 3310 N N . ASN A 1 408 ? -32.668 22.088 3.925 1.00 73.06 408 ASN A N 1
ATOM 3311 C CA . ASN A 1 408 ? -32.406 23.481 4.355 1.00 73.06 408 ASN A CA 1
ATOM 3312 C C . ASN A 1 408 ? -32.567 23.758 5.859 1.00 73.06 408 ASN A C 1
ATOM 3314 O O . ASN A 1 408 ? -32.707 24.902 6.282 1.00 73.06 408 ASN A O 1
ATOM 3318 N N . SER A 1 409 ? -32.587 22.736 6.700 1.00 64.44 409 SER A N 1
ATOM 3319 C CA . SER A 1 409 ? -32.812 22.948 8.133 1.00 64.44 409 SER A CA 1
ATOM 3320 C C . SER A 1 409 ? -31.622 23.505 8.890 1.00 64.44 409 SER A C 1
ATOM 3322 O O . SER A 1 409 ? -30.466 23.168 8.625 1.00 64.44 409 SER A O 1
ATOM 3324 N N . HIS A 1 410 ? -31.945 24.194 9.980 1.00 61.09 410 HIS A N 1
ATOM 3325 C CA . HIS A 1 410 ? -30.969 24.628 10.957 1.00 61.09 410 HIS A CA 1
ATOM 3326 C C . HIS A 1 410 ? -30.425 23.475 11.825 1.00 61.09 410 HIS A C 1
ATOM 3328 O O . HIS A 1 410 ? -31.199 22.801 12.508 1.00 61.09 410 HIS A O 1
ATOM 3334 N N . PRO A 1 411 ? -29.091 23.324 11.925 1.00 63.06 411 PRO A N 1
ATOM 3335 C CA . PRO A 1 411 ? -28.437 22.320 12.770 1.00 63.06 411 PRO A CA 1
ATOM 3336 C C . PRO A 1 411 ? -28.663 22.511 14.282 1.00 63.06 411 PRO A C 1
ATOM 3338 O O . PRO A 1 411 ? -28.338 21.618 15.058 1.00 63.06 411 PRO A O 1
ATOM 3341 N N . LYS A 1 412 ? -29.247 23.637 14.725 1.00 72.00 412 LYS A N 1
ATOM 3342 C CA . LYS A 1 412 ? -29.403 23.990 16.150 1.00 72.00 412 LYS A CA 1
ATOM 3343 C C . LYS A 1 412 ? -30.174 22.943 16.967 1.00 72.00 412 LYS A C 1
ATOM 3345 O O . LYS A 1 412 ? -29.711 22.548 18.029 1.00 72.00 412 LYS A O 1
ATOM 3350 N N . LYS A 1 413 ? -31.294 22.422 16.453 1.00 69.00 413 LYS A N 1
ATOM 3351 C CA . LYS A 1 413 ? -32.095 21.405 17.167 1.00 69.00 413 LYS A CA 1
ATOM 3352 C C . LYS A 1 413 ? -31.389 20.044 17.254 1.00 69.00 413 LYS A C 1
ATOM 3354 O O . LYS A 1 413 ? -31.554 19.310 18.220 1.00 69.00 413 LYS A O 1
ATOM 3359 N N . PHE A 1 414 ? -30.552 19.719 16.268 1.00 69.00 414 PHE A N 1
ATOM 3360 C CA . PHE A 1 414 ? -29.712 18.519 16.316 1.00 69.00 414 PHE A CA 1
ATOM 3361 C C . PHE A 1 414 ? -28.513 18.688 17.244 1.00 69.00 414 PHE A C 1
ATOM 3363 O O . PHE A 1 414 ? -28.120 17.731 17.901 1.00 69.00 414 PHE A O 1
ATOM 3370 N N . GLN A 1 415 ? -27.969 19.899 17.358 1.00 70.88 415 GLN A N 1
ATOM 3371 C CA . GLN A 1 415 ? -26.974 20.211 18.381 1.00 70.88 415 GLN A CA 1
ATOM 3372 C C . GLN A 1 415 ? -27.559 20.079 19.791 1.00 70.88 415 GLN A C 1
ATOM 3374 O O . GLN A 1 415 ? -26.853 19.643 20.691 1.00 70.88 415 GLN A O 1
ATOM 3379 N N . GLU A 1 416 ? -28.836 20.402 20.001 1.00 74.88 416 GLU A N 1
ATOM 3380 C CA . GLU A 1 416 ? -29.523 20.137 21.274 1.00 74.88 416 GLU A CA 1
ATOM 3381 C C . GLU A 1 416 ? -29.681 18.634 21.532 1.00 74.88 416 GLU A C 1
ATOM 3383 O O . GLU A 1 416 ? -29.349 18.171 22.622 1.00 74.88 416 GLU A O 1
ATOM 3388 N N . LEU A 1 417 ? -30.082 17.859 20.515 1.00 68.81 417 LEU A N 1
ATOM 3389 C CA . LEU A 1 417 ? -30.109 16.394 20.595 1.00 68.81 417 LEU A CA 1
ATOM 3390 C C . LEU A 1 417 ? -28.727 15.836 20.969 1.00 68.81 417 LEU A C 1
ATOM 3392 O O . LEU A 1 417 ? -28.614 14.997 21.859 1.00 68.81 417 LEU A O 1
ATOM 3396 N N . TYR A 1 418 ? -27.675 16.357 20.341 1.00 71.06 418 TYR A N 1
ATOM 3397 C CA . TYR A 1 418 ? -26.294 15.999 20.634 1.00 71.06 418 TYR A CA 1
ATOM 3398 C C . TYR A 1 418 ? -25.857 16.391 22.045 1.00 71.06 418 TYR A C 1
ATOM 3400 O O . TYR A 1 418 ? -25.163 15.633 22.695 1.00 71.06 418 TYR A O 1
ATOM 3408 N N . LYS A 1 419 ? -26.268 17.555 22.553 1.00 76.06 419 LYS A N 1
ATOM 3409 C CA . LYS A 1 419 ? -25.957 17.962 23.933 1.00 76.06 419 LYS A CA 1
ATOM 3410 C C . LYS A 1 419 ? -26.668 17.093 24.969 1.00 76.06 419 LYS A C 1
ATOM 3412 O O . LYS A 1 419 ? -26.190 16.954 26.086 1.00 76.06 419 LYS A O 1
ATOM 3417 N N . SER A 1 420 ? -27.836 16.564 24.614 1.00 69.44 420 SER A N 1
ATOM 3418 C CA . SER A 1 420 ? -28.701 15.812 25.527 1.00 69.44 420 SER A CA 1
ATOM 3419 C C . SER A 1 420 ? -28.366 14.321 25.642 1.00 69.44 420 SER A C 1
ATOM 3421 O O . SER A 1 420 ? -28.832 13.658 26.568 1.00 69.44 420 SER A O 1
ATOM 3423 N N . VAL A 1 421 ? -27.583 13.795 24.704 1.00 68.38 421 VAL A N 1
ATOM 3424 C CA . VAL A 1 421 ? -27.050 12.434 24.722 1.00 68.38 421 VAL A CA 1
ATOM 3425 C C . VAL A 1 421 ? -25.544 12.607 24.701 1.00 68.38 421 VAL A C 1
ATOM 3427 O O . VAL A 1 421 ? -25.038 13.139 23.723 1.00 68.38 421 VAL A O 1
ATOM 3430 N N . ASP A 1 422 ? -24.832 12.202 25.753 1.00 71.00 422 ASP A N 1
ATOM 3431 C CA . ASP A 1 422 ? -23.366 12.301 25.811 1.00 71.00 422 ASP A CA 1
ATOM 3432 C C . ASP A 1 422 ? -22.736 11.284 24.846 1.00 71.00 422 ASP A C 1
ATOM 3434 O O . ASP A 1 422 ? -22.203 10.230 25.209 1.00 71.00 422 ASP A O 1
ATOM 3438 N N . PHE A 1 423 ? -22.907 11.562 23.558 1.00 66.31 423 PHE A N 1
ATOM 3439 C CA . PHE A 1 423 ? -22.290 10.827 22.493 1.00 66.31 423 PHE A CA 1
ATOM 3440 C C . PHE A 1 423 ? -20.793 11.130 22.588 1.00 66.31 423 PHE A C 1
ATOM 3442 O O . PHE A 1 423 ? -20.362 12.243 22.299 1.00 66.31 423 PHE A O 1
ATOM 3449 N N . ASN A 1 424 ? -20.006 10.135 23.004 1.00 56.25 424 ASN A N 1
ATOM 3450 C CA . ASN A 1 424 ? -18.543 10.197 23.045 1.00 56.25 424 ASN A CA 1
ATOM 3451 C C . ASN A 1 424 ? -17.940 10.855 21.778 1.00 56.25 424 ASN A C 1
ATOM 3453 O O . ASN A 1 424 ? -18.568 10.867 20.717 1.00 56.25 424 ASN A O 1
ATOM 3457 N N . ASN A 1 425 ? -16.655 11.236 21.842 1.00 52.56 425 ASN A N 1
ATOM 3458 C CA . ASN A 1 425 ? -15.811 11.842 20.782 1.00 52.56 425 ASN A CA 1
ATOM 3459 C C . ASN A 1 425 ? -15.827 11.188 19.370 1.00 52.56 425 ASN A C 1
ATOM 3461 O O . ASN A 1 425 ? -15.122 11.640 18.475 1.00 52.56 425 ASN A O 1
ATOM 3465 N N . SER A 1 426 ? -16.591 10.119 19.143 1.00 63.09 426 SER A N 1
ATOM 3466 C CA . SER A 1 426 ? -16.715 9.388 17.874 1.00 63.09 426 SER A CA 1
ATOM 3467 C C . SER A 1 426 ? -17.943 9.774 17.035 1.00 63.09 426 SER A C 1
ATOM 3469 O O . SER A 1 426 ? -18.260 9.084 16.063 1.00 63.09 426 SER A O 1
ATOM 3471 N N . THR A 1 427 ? -18.630 10.867 17.382 1.00 69.12 427 THR A N 1
ATOM 3472 C CA . THR A 1 427 ? -19.792 11.348 16.620 1.00 69.12 427 THR A CA 1
ATOM 3473 C C . THR A 1 427 ? -19.418 12.419 15.615 1.00 69.12 427 THR A C 1
ATOM 3475 O O . THR A 1 427 ? -18.708 13.370 15.933 1.00 69.12 427 THR A O 1
ATOM 3478 N N . ILE A 1 428 ? -19.933 12.287 14.396 1.00 73.81 428 ILE A N 1
ATOM 3479 C CA . ILE A 1 428 ? -19.669 13.218 13.300 1.00 73.81 428 ILE A CA 1
ATOM 3480 C C . ILE A 1 428 ? -20.999 13.739 12.755 1.00 73.81 428 ILE A C 1
ATOM 3482 O O . ILE A 1 428 ? -21.917 12.960 12.501 1.00 73.81 428 ILE A O 1
ATOM 3486 N N . PHE A 1 429 ? -21.081 15.051 12.531 1.00 73.06 429 PHE A N 1
ATOM 3487 C CA . PHE A 1 429 ? -22.225 15.700 11.891 1.00 73.06 429 PHE A CA 1
ATOM 3488 C C . PHE A 1 429 ? -21.861 16.190 10.498 1.00 73.06 429 PHE A C 1
ATOM 3490 O O . PHE A 1 429 ? -20.838 16.849 10.302 1.00 73.06 429 PHE A O 1
ATOM 3497 N N . LEU A 1 430 ? -22.735 15.904 9.540 1.00 78.06 430 LEU A N 1
ATOM 3498 C CA . LEU A 1 430 ? -22.651 16.399 8.176 1.00 78.06 430 LEU A CA 1
ATOM 3499 C C . LEU A 1 430 ? -23.990 16.994 7.760 1.00 78.06 430 LEU A C 1
ATOM 3501 O O . LEU A 1 430 ? -25.024 16.343 7.871 1.00 78.06 430 LEU A O 1
ATOM 3505 N N . ASN A 1 431 ? -23.958 18.215 7.234 1.00 76.50 431 ASN A N 1
ATOM 3506 C CA . ASN A 1 431 ? -25.130 18.850 6.646 1.00 76.50 431 ASN A CA 1
ATOM 3507 C C . ASN A 1 431 ? -24.957 18.971 5.131 1.00 76.50 431 ASN A C 1
ATOM 3509 O O . ASN A 1 431 ? -23.956 19.517 4.667 1.00 76.50 431 ASN A O 1
ATOM 3513 N N . ILE A 1 432 ? -25.924 18.462 4.368 1.00 76.38 432 ILE A N 1
ATOM 3514 C CA . ILE A 1 432 ? -25.955 18.534 2.907 1.00 76.38 432 ILE A CA 1
ATOM 3515 C C . ILE A 1 432 ? -27.094 19.471 2.497 1.00 76.38 432 ILE A C 1
ATOM 3517 O O . ILE A 1 432 ? -28.273 19.114 2.555 1.00 76.38 432 ILE A O 1
ATOM 3521 N N . GLU A 1 433 ? -26.728 20.678 2.068 1.00 72.69 433 GLU A N 1
ATOM 3522 C CA . GLU A 1 433 ? -27.682 21.723 1.685 1.00 72.69 433 GLU A CA 1
ATOM 3523 C C . GLU A 1 433 ? -28.438 21.405 0.384 1.00 72.69 433 GLU A C 1
ATOM 3525 O O . GLU A 1 433 ? -27.893 20.822 -0.557 1.00 72.69 433 GLU A O 1
ATOM 3530 N N . SER A 1 434 ? -29.683 21.883 0.273 1.00 60.28 434 SER A N 1
ATOM 3531 C CA . SER A 1 434 ? -30.528 21.691 -0.923 1.00 60.28 434 SER A CA 1
ATOM 3532 C C . SER A 1 434 ? -29.914 22.240 -2.217 1.00 60.28 434 SER A C 1
ATOM 3534 O O . SER A 1 434 ? -30.046 21.631 -3.281 1.00 60.28 434 SER A O 1
ATOM 3536 N N . SER A 1 435 ? -29.168 23.347 -2.122 1.00 58.25 435 SER A N 1
ATOM 3537 C CA . SER A 1 435 ? -28.497 23.993 -3.257 1.00 58.25 435 SER A CA 1
ATOM 3538 C C . SER A 1 435 ? -27.395 23.115 -3.868 1.00 58.25 435 SER A C 1
ATOM 3540 O O . SER A 1 435 ? -27.052 23.252 -5.047 1.00 58.25 435 SER A O 1
ATOM 3542 N N . PHE A 1 436 ? -26.830 22.202 -3.076 1.00 56.31 436 PHE A N 1
ATOM 3543 C CA . PHE A 1 436 ? -25.862 21.203 -3.520 1.00 56.31 436 PHE A CA 1
ATOM 3544 C C . PHE A 1 436 ? -26.560 20.036 -4.235 1.00 56.31 436 PHE A C 1
ATOM 3546 O O . PHE A 1 436 ? -26.071 19.532 -5.246 1.00 56.31 436 PHE A O 1
ATOM 3553 N N . ILE A 1 437 ? -27.749 19.663 -3.761 1.00 54.91 437 ILE A N 1
ATOM 3554 C CA . ILE A 1 437 ? -28.555 18.539 -4.254 1.00 54.91 437 ILE A CA 1
ATOM 3555 C C . ILE A 1 437 ? -29.153 18.832 -5.636 1.00 54.91 437 ILE A C 1
ATOM 3557 O O . ILE A 1 437 ? -29.016 18.014 -6.548 1.00 54.91 437 ILE A O 1
ATOM 3561 N N . GLN A 1 438 ? -29.717 20.026 -5.845 1.00 52.38 438 GLN A N 1
ATOM 3562 C CA . GLN A 1 438 ? -30.227 20.453 -7.160 1.00 52.38 438 GLN A CA 1
ATOM 3563 C C . GLN A 1 438 ? -29.133 20.434 -8.248 1.00 52.38 438 GLN A C 1
ATOM 3565 O O . GLN A 1 438 ? -29.392 20.147 -9.420 1.00 52.38 438 GLN A O 1
ATOM 3570 N N . ARG A 1 439 ? -27.870 20.667 -7.865 1.00 53.81 439 ARG A N 1
ATOM 3571 C CA . ARG A 1 439 ? -26.710 20.615 -8.772 1.00 53.81 439 ARG A CA 1
ATOM 3572 C C . ARG A 1 439 ? -26.247 19.193 -9.110 1.00 53.81 439 ARG A C 1
ATOM 3574 O O . ARG A 1 439 ? -25.610 19.002 -10.145 1.00 53.81 439 ARG A O 1
ATOM 3581 N N . LEU A 1 440 ? -26.563 18.203 -8.273 1.00 45.88 440 LEU A N 1
ATOM 3582 C CA . LEU A 1 440 ? -26.337 16.785 -8.576 1.00 45.88 440 LEU A CA 1
ATOM 3583 C C . LEU A 1 440 ? -27.395 16.249 -9.549 1.00 45.88 440 LEU A C 1
ATOM 3585 O O . LEU A 1 440 ? -27.055 15.513 -10.472 1.00 45.88 440 LEU A O 1
ATOM 3589 N N . GLN A 1 441 ? -28.652 16.664 -9.385 1.00 45.78 441 GLN A N 1
ATOM 3590 C CA . GLN A 1 441 ? -29.770 16.227 -10.229 1.00 45.78 441 GLN A CA 1
ATOM 3591 C C . GLN A 1 441 ? -29.692 16.796 -11.657 1.00 45.78 441 GLN A C 1
ATOM 3593 O O . GLN A 1 441 ? -29.900 16.069 -12.624 1.00 45.78 441 GLN A O 1
ATOM 3598 N N . THR A 1 442 ? -29.288 18.060 -11.817 1.00 47.41 442 THR A N 1
ATOM 3599 C CA . THR A 1 442 ? -29.158 18.721 -13.136 1.00 47.41 442 THR A CA 1
ATOM 3600 C C . THR A 1 442 ? -28.020 18.181 -14.013 1.00 47.41 442 THR A C 1
ATOM 3602 O O . THR A 1 442 ? -28.008 18.423 -15.217 1.00 47.41 442 THR A O 1
ATOM 3605 N N . LYS A 1 443 ? -27.077 17.411 -13.451 1.00 43.09 443 LYS A N 1
ATOM 3606 C CA . LYS A 1 443 ? -25.980 16.766 -14.201 1.00 43.09 443 LYS A CA 1
ATOM 3607 C C . LYS A 1 443 ? -26.263 15.307 -14.589 1.00 43.09 443 LYS A C 1
ATOM 3609 O O . LYS A 1 443 ? -25.445 14.695 -15.271 1.00 43.09 443 LYS A O 1
ATOM 3614 N N . GLY A 1 444 ? -27.408 14.752 -14.186 1.00 37.62 4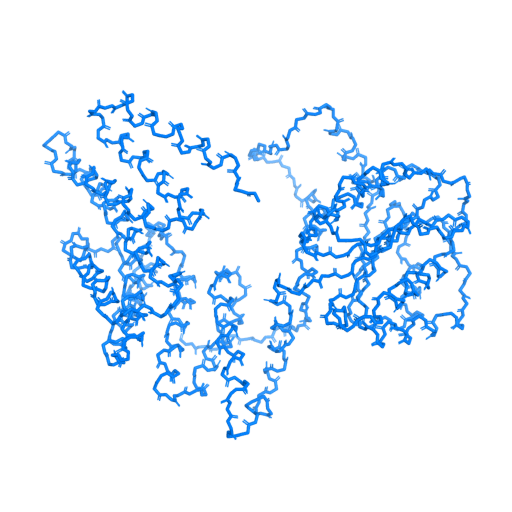44 GLY A N 1
ATOM 3615 C CA . GLY A 1 444 ? -27.800 13.358 -14.408 1.00 37.62 444 GLY A CA 1
ATOM 3616 C C . GLY A 1 444 ? -28.635 13.130 -15.671 1.00 37.62 444 GLY A C 1
ATOM 3617 O O . GLY A 1 444 ? -29.734 12.597 -15.583 1.00 37.62 444 GLY A O 1
ATOM 3618 N N . GLY A 1 445 ? -28.131 13.512 -16.847 1.00 31.12 445 GLY A N 1
ATOM 3619 C CA . GLY A 1 445 ? -28.727 13.159 -18.141 1.00 31.12 445 GLY A CA 1
ATOM 3620 C C . GLY A 1 445 ? -27.979 12.003 -18.814 1.00 31.12 445 GLY A C 1
ATOM 3621 O O . GLY A 1 445 ? -26.950 12.232 -19.435 1.00 31.12 445 GLY A O 1
ATOM 3622 N N . ARG A 1 446 ? -28.529 10.783 -18.713 1.00 33.50 446 ARG A N 1
ATOM 3623 C CA . ARG A 1 446 ? -28.152 9.530 -19.418 1.00 33.50 446 ARG A CA 1
ATOM 3624 C C . ARG A 1 446 ? -26.727 8.981 -19.196 1.00 33.50 446 ARG A C 1
ATOM 3626 O O . ARG A 1 446 ? -25.754 9.418 -19.796 1.00 33.50 446 ARG A O 1
ATOM 3633 N N . GLY A 1 447 ? -26.672 7.901 -18.410 1.00 33.91 447 GLY A N 1
ATOM 3634 C CA . GLY A 1 447 ? -25.733 6.769 -18.478 1.00 33.91 447 GLY A CA 1
ATOM 3635 C C . GLY A 1 447 ? -24.416 6.933 -19.246 1.00 33.91 447 GLY A C 1
ATOM 3636 O O . GLY A 1 447 ? -24.220 6.279 -20.268 1.00 33.91 447 GLY A O 1
ATOM 3637 N N . ARG A 1 448 ? -23.473 7.719 -18.715 1.00 25.97 448 ARG A N 1
ATOM 3638 C CA . ARG A 1 448 ? -22.039 7.595 -19.021 1.00 25.97 448 ARG A CA 1
ATOM 3639 C C . ARG A 1 448 ? -21.215 7.767 -17.750 1.00 25.97 448 ARG A C 1
ATOM 3641 O O . ARG A 1 448 ? -21.534 8.587 -16.894 1.00 25.97 448 ARG A O 1
ATOM 3648 N N . ALA A 1 449 ? -20.160 6.963 -17.639 1.00 27.17 449 ALA A N 1
ATOM 3649 C CA . ALA A 1 449 ? -19.211 6.995 -16.537 1.00 27.17 449 ALA A CA 1
ATOM 3650 C C . ALA A 1 449 ? -18.617 8.402 -16.345 1.00 27.17 449 ALA A C 1
ATOM 3652 O O . ALA A 1 449 ? -18.266 9.083 -17.308 1.00 27.17 449 ALA A O 1
ATOM 3653 N N . PHE A 1 450 ? -18.487 8.816 -15.083 1.00 24.80 450 PHE A N 1
ATOM 3654 C CA . PHE A 1 450 ? -17.868 10.077 -14.686 1.00 24.80 450 PHE A CA 1
ATOM 3655 C C . PHE A 1 450 ? -16.408 10.157 -15.167 1.00 24.80 450 PHE A C 1
ATOM 3657 O O . PHE A 1 450 ? -15.517 9.559 -14.566 1.00 24.80 450 PHE A O 1
ATOM 3664 N N . SER A 1 451 ? -16.141 10.962 -16.195 1.00 25.38 451 SER A N 1
ATOM 3665 C CA . SER A 1 451 ? -14.806 11.496 -16.487 1.00 25.38 451 SER A CA 1
ATOM 3666 C C . SER A 1 451 ? -14.844 13.018 -16.372 1.00 25.38 451 SER A C 1
ATOM 3668 O O . SER A 1 451 ? -15.557 13.681 -17.122 1.00 25.38 451 SER A O 1
ATOM 3670 N N . ILE A 1 452 ? -14.093 13.578 -15.422 1.00 28.94 452 ILE A N 1
ATOM 3671 C CA . ILE A 1 452 ? -13.974 15.029 -15.226 1.00 28.94 452 ILE A CA 1
ATOM 3672 C C . ILE A 1 452 ? -12.942 15.577 -16.234 1.00 28.94 452 ILE A C 1
ATOM 3674 O O . ILE A 1 452 ? -11.804 15.097 -16.220 1.00 28.94 452 ILE A O 1
ATOM 3678 N N . PRO A 1 453 ? -13.271 16.572 -17.083 1.00 27.19 453 PRO A N 1
ATOM 3679 C CA . PRO A 1 453 ? -12.274 17.274 -17.885 1.00 27.19 453 PRO A CA 1
ATOM 3680 C C . PRO A 1 453 ? -11.448 18.231 -17.007 1.00 27.19 453 PRO A C 1
ATOM 3682 O O . PRO A 1 453 ? -11.928 18.752 -16.000 1.00 27.19 453 PRO A O 1
ATOM 3685 N N . LYS A 1 454 ? -10.179 18.446 -17.381 1.00 28.61 454 LYS A N 1
ATOM 3686 C CA . LYS A 1 454 ? -9.251 19.348 -16.673 1.00 28.61 454 LYS A CA 1
ATOM 3687 C C . LYS A 1 454 ? -9.808 20.783 -16.607 1.00 28.61 454 LYS A C 1
ATOM 3689 O O . LYS A 1 454 ? -10.412 21.225 -17.581 1.00 28.61 454 LYS A O 1
ATOM 3694 N N . PRO A 1 455 ? -9.571 21.525 -15.509 1.00 29.30 455 PRO A N 1
ATOM 3695 C CA . PRO A 1 455 ? -10.109 22.870 -15.351 1.00 29.30 455 PRO A CA 1
ATOM 3696 C C . PRO A 1 455 ? -9.381 23.870 -16.259 1.00 29.30 455 PRO A C 1
ATOM 3698 O O . PRO A 1 455 ? -8.159 24.016 -16.172 1.00 29.30 455 PRO A O 1
ATOM 3701 N N . SER A 1 456 ? -10.139 24.579 -17.096 1.00 27.36 456 SER A N 1
ATOM 3702 C CA . SER A 1 456 ? -9.760 25.900 -17.599 1.00 27.36 456 SER A CA 1
ATOM 3703 C C . SER A 1 456 ? -10.006 26.944 -16.507 1.00 27.36 456 SER A C 1
ATOM 3705 O O . SER A 1 456 ? -10.895 26.798 -15.668 1.00 27.36 456 SER A O 1
ATOM 3707 N N . GLN A 1 457 ? -9.148 27.957 -16.484 1.00 33.22 457 GLN A N 1
ATOM 3708 C CA . GLN A 1 457 ? -9.044 28.949 -15.421 1.00 33.22 457 GLN A CA 1
ATOM 3709 C C . GLN A 1 457 ? -10.250 29.903 -15.374 1.00 33.22 457 GLN A C 1
ATOM 3711 O O . GLN A 1 457 ? -10.927 30.105 -16.373 1.00 33.22 457 GLN A O 1
ATOM 3716 N N . SER A 1 458 ? -10.432 30.491 -14.186 1.00 33.69 458 SER A N 1
ATOM 3717 C CA . SER A 1 458 ? -11.387 31.535 -13.775 1.00 33.69 458 SER A CA 1
ATOM 3718 C C . SER A 1 458 ? -12.826 31.102 -13.453 1.00 33.69 458 SER A C 1
ATOM 3720 O O . SER A 1 458 ? -13.751 31.309 -14.226 1.00 33.69 458 SER A O 1
ATOM 3722 N N . THR A 1 459 ? -13.016 30.562 -12.245 1.00 26.33 459 THR A N 1
ATOM 3723 C CA . THR A 1 459 ? -14.077 30.955 -11.288 1.00 26.33 459 THR A CA 1
ATOM 3724 C C . THR A 1 459 ? -13.722 30.400 -9.892 1.00 26.33 459 THR A C 1
ATOM 3726 O O . THR A 1 459 ? -13.055 29.374 -9.761 1.00 26.33 459 THR A O 1
ATOM 3729 N N . THR A 1 460 ? -14.078 31.141 -8.845 1.00 28.30 460 THR A N 1
ATOM 3730 C CA . THR A 1 460 ? -13.681 30.996 -7.428 1.00 28.30 460 THR A CA 1
ATOM 3731 C C . THR A 1 460 ? -14.107 29.651 -6.786 1.00 28.30 460 THR A C 1
ATOM 3733 O O . THR A 1 460 ? -15.165 29.117 -7.125 1.00 28.30 460 THR A O 1
ATOM 3736 N N . PRO A 1 461 ? -13.339 29.077 -5.829 1.00 31.05 461 PRO A N 1
ATOM 3737 C CA . PRO A 1 461 ? -13.502 27.695 -5.381 1.00 31.05 461 PRO A CA 1
ATOM 3738 C C . PRO A 1 461 ? -14.277 27.600 -4.055 1.00 31.05 461 PRO A C 1
ATOM 3740 O O . PRO A 1 461 ? -13.688 27.565 -2.982 1.00 31.05 461 PRO A O 1
ATOM 3743 N N . GLN A 1 462 ? -15.606 27.507 -4.106 1.00 34.41 462 GLN A N 1
ATOM 3744 C CA . GLN A 1 462 ? -16.416 27.061 -2.949 1.00 34.41 462 GLN A CA 1
ATOM 3745 C C . GLN A 1 462 ? -17.216 25.776 -3.236 1.00 34.41 462 GLN A C 1
ATOM 3747 O O . GLN A 1 462 ? -17.917 25.249 -2.382 1.00 34.41 462 GLN A O 1
ATOM 3752 N N . ILE A 1 463 ? -17.077 25.220 -4.442 1.00 38.91 463 ILE A N 1
ATOM 3753 C CA . ILE A 1 463 ? -18.061 24.301 -5.036 1.00 38.91 463 ILE A CA 1
ATOM 3754 C C . ILE A 1 463 ? -17.664 22.810 -4.888 1.00 38.91 463 ILE A C 1
ATOM 3756 O O . ILE A 1 463 ? -18.465 21.925 -5.174 1.00 38.91 463 ILE A O 1
ATOM 3760 N N . SER A 1 464 ? -16.464 22.490 -4.378 1.00 45.97 464 SER A N 1
ATOM 3761 C CA . SER A 1 464 ? -15.979 21.101 -4.231 1.00 45.97 464 SER A CA 1
ATOM 3762 C C . SER A 1 464 ? -15.958 20.556 -2.798 1.00 45.97 464 SER A C 1
ATOM 3764 O O . SER A 1 464 ? -15.673 19.373 -2.620 1.00 45.97 464 SER A O 1
ATOM 3766 N N . ALA A 1 465 ? -16.263 21.375 -1.785 1.00 46.66 465 ALA A N 1
ATOM 3767 C CA . ALA A 1 465 ? -15.991 21.041 -0.388 1.00 46.66 465 ALA A CA 1
ATOM 3768 C C . ALA A 1 465 ? -16.883 19.915 0.164 1.00 46.66 465 ALA A C 1
ATOM 3770 O O . ALA A 1 465 ? -16.347 18.981 0.738 1.00 46.66 465 ALA A O 1
ATOM 3771 N N . GLY A 1 466 ? -18.202 19.920 -0.070 1.00 43.59 466 GLY A N 1
ATOM 3772 C CA . GLY A 1 466 ? -19.133 18.959 0.551 1.00 43.59 466 GLY A CA 1
ATOM 3773 C C . GLY A 1 466 ? -18.928 17.492 0.139 1.00 43.59 466 GLY A C 1
ATOM 3774 O O . GLY A 1 466 ? -18.760 16.628 0.994 1.00 43.59 466 GLY A O 1
ATOM 3775 N N . ALA A 1 467 ? -18.858 17.187 -1.164 1.00 45.47 467 ALA A N 1
ATOM 3776 C CA . ALA A 1 467 ? -18.569 15.821 -1.632 1.00 45.47 467 ALA A CA 1
ATOM 3777 C C . ALA A 1 467 ? -17.121 15.391 -1.357 1.00 45.47 467 ALA A C 1
ATOM 3779 O O . ALA A 1 467 ? -16.872 14.215 -1.100 1.00 45.47 467 ALA A O 1
ATOM 3780 N N . GLN A 1 468 ? -16.151 16.313 -1.390 1.00 50.97 468 GLN A N 1
ATOM 3781 C CA . GLN A 1 468 ? -14.784 15.999 -0.965 1.00 50.97 468 GLN A CA 1
ATOM 3782 C C . GLN A 1 468 ? -14.713 15.765 0.541 1.00 50.97 468 GLN A C 1
ATOM 3784 O O . GLN A 1 468 ? -13.967 14.888 0.950 1.00 50.97 468 GLN A O 1
ATOM 3789 N N . GLN A 1 469 ? -15.505 16.473 1.345 1.00 51.34 469 GLN A N 1
ATOM 3790 C CA . GLN A 1 469 ? -15.594 16.314 2.790 1.00 51.34 469 GLN A CA 1
ATOM 3791 C C . GLN A 1 469 ? -16.318 15.023 3.148 1.00 51.34 469 GLN A C 1
ATOM 3793 O O . GLN A 1 469 ? -15.800 14.309 3.988 1.00 51.34 469 GLN A O 1
ATOM 3798 N N . LEU A 1 470 ? -17.409 14.649 2.468 1.00 48.75 470 LEU A N 1
ATOM 3799 C CA . LEU A 1 470 ? -18.054 13.341 2.622 1.00 48.75 470 LEU A CA 1
ATOM 3800 C C . LEU A 1 470 ? -17.129 12.210 2.163 1.00 48.75 470 LEU A C 1
ATOM 3802 O O . LEU A 1 470 ? -16.948 11.252 2.896 1.00 48.75 470 LEU A O 1
ATOM 3806 N N . ARG A 1 471 ? -16.470 12.312 1.002 1.00 52.38 471 ARG A N 1
ATOM 3807 C CA . ARG A 1 471 ? -15.506 11.289 0.548 1.00 52.38 471 ARG A CA 1
ATOM 3808 C C . ARG A 1 471 ? -14.261 11.235 1.421 1.00 52.38 471 ARG A C 1
ATOM 3810 O O . ARG A 1 471 ? -13.719 10.155 1.628 1.00 52.38 471 ARG A O 1
ATOM 3817 N N . SER A 1 472 ? -13.798 12.374 1.926 1.00 57.03 472 SER A N 1
ATOM 3818 C CA . SER A 1 472 ? -12.720 12.447 2.909 1.00 57.03 472 SER A CA 1
ATOM 3819 C C . SER A 1 472 ? -13.183 11.850 4.222 1.00 57.03 472 SER A C 1
ATOM 3821 O O . SER A 1 472 ? -12.427 11.096 4.798 1.00 57.03 472 SER A O 1
ATOM 3823 N N . LEU A 1 473 ? -14.410 12.107 4.673 1.00 54.62 473 LEU A N 1
ATOM 3824 C CA . LEU A 1 473 ? -14.980 11.542 5.891 1.00 54.62 473 LEU A CA 1
ATOM 3825 C C . LEU A 1 473 ? -15.228 10.054 5.759 1.00 54.62 473 LEU A C 1
ATOM 3827 O O . LEU A 1 473 ? -14.823 9.339 6.646 1.00 54.62 473 LEU A O 1
ATOM 3831 N N . LEU A 1 474 ? -15.756 9.544 4.653 1.00 51.66 474 LEU A N 1
ATOM 3832 C CA . LEU A 1 474 ? -15.879 8.105 4.407 1.00 51.66 474 LEU A CA 1
ATOM 3833 C C . LEU A 1 474 ? -14.494 7.437 4.326 1.00 51.66 474 LEU A C 1
ATOM 3835 O O . LEU A 1 474 ? -14.306 6.340 4.848 1.00 51.66 474 LEU A O 1
ATOM 3839 N N . LYS A 1 475 ? -13.484 8.131 3.774 1.00 52.84 475 LYS A N 1
ATOM 3840 C CA . LYS A 1 475 ? -12.068 7.717 3.848 1.00 52.84 475 LYS A CA 1
ATOM 3841 C C . LYS A 1 475 ? -11.453 7.880 5.249 1.00 52.84 475 LYS A C 1
ATOM 3843 O O . LYS A 1 475 ? -10.543 7.126 5.588 1.00 52.84 475 LYS A O 1
ATOM 3848 N N . ASN A 1 476 ? -11.949 8.800 6.075 1.00 47.31 476 ASN A N 1
ATOM 3849 C CA . ASN A 1 476 ? -11.480 9.112 7.433 1.00 47.31 476 ASN A CA 1
ATOM 3850 C C . ASN A 1 476 ? -12.326 8.439 8.528 1.00 47.31 476 ASN A C 1
ATOM 3852 O O . ASN A 1 476 ? -11.894 8.388 9.664 1.00 47.31 476 ASN A O 1
ATOM 3856 N N . MET A 1 477 ? -13.445 7.788 8.209 1.00 43.50 477 MET A N 1
ATOM 3857 C CA . MET A 1 477 ? -14.107 6.770 9.034 1.00 43.50 477 MET A CA 1
ATOM 3858 C C . MET A 1 477 ? -13.235 5.503 9.109 1.00 43.50 477 MET A C 1
ATOM 3860 O O . MET A 1 477 ? -13.594 4.516 9.748 1.00 43.50 477 MET A O 1
ATOM 3864 N N . SER A 1 478 ? -12.093 5.499 8.414 1.00 40.50 478 SER A N 1
ATOM 3865 C CA . SER A 1 478 ? -10.940 4.631 8.676 1.00 40.50 478 SER A CA 1
ATOM 3866 C C . SER A 1 478 ? -9.890 5.260 9.608 1.00 40.50 478 SER A C 1
ATOM 3868 O O . SER A 1 478 ? -9.061 4.527 10.109 1.00 40.50 478 SER A O 1
ATOM 3870 N N . ASN A 1 479 ? -9.876 6.581 9.821 1.00 43.38 479 ASN A N 1
ATOM 3871 C CA . ASN A 1 479 ? -8.785 7.355 10.436 1.00 43.38 479 ASN A CA 1
ATOM 3872 C C . ASN A 1 479 ? -9.291 8.627 11.176 1.00 43.38 479 ASN A C 1
ATOM 3874 O O . ASN A 1 479 ? -8.974 9.738 10.751 1.00 43.38 479 ASN A O 1
ATOM 3878 N N . VAL A 1 480 ? -10.088 8.508 12.244 1.00 32.75 480 VAL A N 1
ATOM 3879 C CA . VAL A 1 480 ? -10.449 9.678 13.076 1.00 32.75 480 VAL A CA 1
ATOM 3880 C C . VAL A 1 480 ? -9.340 9.914 14.110 1.00 32.75 480 VAL A C 1
ATOM 3882 O O . VAL A 1 480 ? -9.196 9.112 15.024 1.00 32.75 480 VAL A O 1
ATOM 3885 N N . GLU A 1 481 ? -8.561 10.991 13.957 1.00 29.19 481 GLU A N 1
ATOM 3886 C CA . GLU A 1 481 ? -7.625 11.513 14.971 1.00 29.19 481 GLU A CA 1
ATOM 3887 C C . GLU A 1 481 ? -8.217 12.735 15.695 1.00 29.19 481 GLU A C 1
ATOM 3889 O O . GLU A 1 481 ? -8.915 13.558 15.099 1.00 29.19 481 GLU A O 1
ATOM 3894 N N . VAL A 1 482 ? -7.893 12.827 16.988 1.00 28.44 482 VAL A N 1
ATOM 3895 C CA . VAL A 1 482 ? -8.146 13.933 17.922 1.00 28.44 482 VAL A CA 1
ATOM 3896 C C . VAL A 1 482 ? -7.204 15.102 17.605 1.00 28.44 482 VAL A C 1
ATOM 3898 O O . VAL A 1 482 ? -6.016 14.897 17.362 1.00 28.44 482 VAL A O 1
ATOM 3901 N N . GLY A 1 483 ? -7.726 16.330 17.600 1.00 27.39 483 GLY A N 1
ATOM 3902 C CA . GLY A 1 483 ? -6.931 17.538 17.380 1.00 27.39 483 GLY A CA 1
ATOM 3903 C C . GLY A 1 483 ? -6.081 17.913 18.596 1.00 27.39 483 GLY A C 1
ATOM 3904 O O . GLY A 1 483 ? -6.587 17.934 19.714 1.00 27.39 483 GLY A O 1
ATOM 3905 N N . VAL A 1 484 ? -4.814 18.256 18.356 1.00 24.58 484 VAL A N 1
ATOM 3906 C CA . VAL A 1 484 ? -3.985 19.067 19.259 1.00 24.58 484 VAL A CA 1
ATOM 3907 C C . VAL A 1 484 ? -3.177 20.038 18.396 1.00 24.58 484 VAL A C 1
ATOM 3909 O O . VAL A 1 484 ? -2.477 19.622 17.470 1.00 24.58 484 VAL A O 1
ATOM 3912 N N . GLU A 1 485 ? -3.352 21.329 18.670 1.00 25.91 485 GLU A N 1
ATOM 3913 C CA . GLU A 1 485 ? -2.653 22.454 18.048 1.00 25.91 485 GLU A CA 1
ATOM 3914 C C . GLU A 1 485 ? -1.196 22.578 18.529 1.00 25.91 485 GLU A C 1
ATOM 3916 O O . GLU A 1 485 ? -0.840 22.117 19.610 1.00 25.91 485 GLU A O 1
ATOM 3921 N N . ASP A 1 486 ? -0.390 23.202 17.664 1.00 26.16 486 ASP A N 1
ATOM 3922 C CA . ASP A 1 486 ? 0.886 23.898 17.866 1.00 26.16 486 ASP A CA 1
ATOM 3923 C C . ASP A 1 486 ? 1.903 23.385 18.898 1.00 26.16 486 ASP A C 1
ATOM 3925 O O . ASP A 1 486 ? 1.735 23.521 20.102 1.00 26.16 486 ASP A O 1
ATOM 3929 N N . LEU A 1 487 ? 3.080 22.980 18.395 1.00 22.61 487 LEU A N 1
ATOM 3930 C CA . LEU A 1 487 ? 4.365 23.220 19.066 1.00 22.61 487 LEU A CA 1
ATOM 3931 C C . LEU A 1 487 ? 5.529 23.206 18.056 1.00 22.61 487 LEU A C 1
ATOM 3933 O O . LEU A 1 487 ? 5.997 22.170 17.587 1.00 22.61 487 LEU A O 1
ATOM 3937 N N . VAL A 1 488 ? 5.898 24.432 17.675 1.00 24.00 488 VAL A N 1
ATOM 3938 C CA . VAL A 1 488 ? 7.242 25.011 17.498 1.00 24.00 488 VAL A CA 1
ATOM 3939 C C . VAL A 1 488 ? 8.383 24.087 17.039 1.00 24.00 488 VAL A C 1
ATOM 3941 O O . VAL A 1 488 ? 8.825 23.163 17.715 1.00 24.00 488 VAL A O 1
ATOM 3944 N N . TYR A 1 489 ? 8.945 24.461 15.888 1.00 26.38 489 TYR A N 1
ATOM 3945 C CA . TYR A 1 489 ? 10.258 24.050 15.400 1.00 26.38 489 TYR A CA 1
ATOM 3946 C C . TYR A 1 489 ? 11.386 24.643 16.259 1.00 26.38 489 TYR A C 1
ATOM 3948 O O . TYR A 1 489 ? 11.545 25.859 16.275 1.00 26.38 489 TYR A O 1
ATOM 3956 N N . GLU A 1 490 ? 12.279 23.803 16.787 1.00 23.53 490 GLU A N 1
ATOM 3957 C CA . GLU A 1 490 ? 13.690 24.173 16.946 1.00 23.53 490 GLU A CA 1
ATOM 3958 C C . GLU A 1 490 ? 14.636 23.085 16.403 1.00 23.53 490 GLU A C 1
ATOM 3960 O O . GLU A 1 490 ? 14.560 21.910 16.751 1.00 23.53 490 GLU A O 1
ATOM 3965 N N . LYS A 1 491 ? 15.489 23.548 15.477 1.00 24.59 491 LYS A N 1
ATOM 3966 C CA . LYS A 1 491 ? 16.809 23.079 15.010 1.00 24.59 491 LYS A CA 1
ATOM 3967 C C . LYS A 1 491 ? 17.118 21.569 14.928 1.00 24.59 491 LYS A C 1
ATOM 3969 O O . LYS A 1 491 ? 17.404 20.907 15.918 1.00 24.59 491 LYS A O 1
ATOM 3974 N N . PHE A 1 492 ? 17.279 21.106 13.680 1.00 28.12 492 PHE A N 1
ATOM 3975 C CA . PHE A 1 492 ? 18.269 20.097 13.273 1.00 28.12 492 PHE A CA 1
ATOM 3976 C C . PHE A 1 492 ? 18.996 20.539 12.008 1.00 28.12 492 PHE A C 1
ATOM 3978 O O . PHE A 1 492 ? 18.292 20.930 11.043 1.00 28.12 492 PHE A O 1
#

Radius of gyration: 27.91 Å; Cα contacts (8 Å, |Δi|>4): 593; chains: 1; bounding box: 76×52×66 Å

Sequence (492 aa):
MKNTTDAVSILEYAEAYTVFKGNIKVQGICLTNIGHIHYKLKDYQKAAKNYEEASKCAYALFRSPDVPQDRVQEYIKLCSKRKYYASVCKYMHLKSKEGKPTEEEILEVYKQIEKTIRLIKKSFNNLADDILIMLNLISSKCLLMTRRLISAERDLHIAVKIFRNKKELAQQKRALIPIIPNCILKQRIILQKALVLIDFKKKKRAAYLLTSLLKVGKFYDPATRKEALQVLTRLLTFTPEGNLMDKYEELNNITEMSQLFNPEKNKNVILLVDSTDGDYFMTKTNLCCEIFDNLNSKDYVSLLSMSEKVKIVFSMANKTQNTVQLYNQLQCLEPSPSRKIPLMKGIFNAIEDMKTQCTSNLRRNNFHWIICIVSTSETSNFYPKICRKIEKDMKEYKIGFLFITVGNSHPKKFQELYKSVDFNNSTIFLNIESSFIQRLQTKGGRGRAFSIPKPSQSTTPQISAGAQQLRSLLKNMSNVEVGVEDLVYEKF

pLDDT: mean 79.16, std 19.48, range [22.61, 97.94]

Solvent-accessible surface area (backbone atoms only — not comparable to full-atom values): 27599 Å² total; per-residue (Å²): 130,82,62,66,67,60,55,52,52,43,50,53,35,51,50,50,35,60,76,41,63,89,40,48,68,59,35,21,51,29,26,43,52,43,15,51,51,28,45,75,71,64,39,16,65,63,13,17,52,27,14,47,55,19,20,52,29,25,47,53,50,48,68,37,88,87,48,55,78,82,53,30,61,55,27,50,51,50,20,50,53,24,48,49,50,17,47,51,22,49,51,50,36,52,72,65,43,92,69,82,69,53,65,65,62,43,50,51,53,38,54,53,43,50,54,48,49,55,54,45,61,76,73,47,96,65,91,47,52,66,56,50,30,52,50,23,48,51,42,17,52,43,27,48,77,64,67,38,54,70,62,17,50,51,32,40,49,52,25,53,52,52,54,50,57,49,54,58,52,54,75,76,40,99,59,79,82,64,94,59,57,67,61,46,54,50,45,52,51,43,46,51,51,22,54,56,29,43,78,70,68,39,48,72,63,17,45,54,41,38,52,56,54,69,65,54,85,86,68,79,48,69,68,56,49,52,52,34,49,55,51,42,53,52,57,49,75,69,43,89,90,51,62,57,57,82,80,30,77,77,46,57,59,46,54,54,46,53,63,37,71,40,90,79,61,38,38,40,37,34,42,38,35,48,29,36,57,57,101,54,41,69,54,53,47,52,48,49,50,55,54,56,68,72,49,58,61,76,18,24,39,23,37,32,40,28,22,78,56,69,43,75,77,46,73,65,41,49,37,65,86,37,49,70,61,52,51,52,52,56,70,66,59,65,70,30,89,42,79,55,46,50,53,69,58,39,55,46,50,53,50,51,56,50,52,70,62,39,72,45,82,88,45,67,79,40,51,32,36,41,39,37,39,34,65,70,85,63,84,48,86,82,53,70,73,57,42,56,49,47,42,52,49,34,64,75,65,59,47,30,38,37,40,37,40,49,41,87,60,74,64,64,68,55,51,49,54,51,70,73,31,81,71,58,99,59,60,47,83,45,80,43,48,48,79,60,50,56,59,56,60,75,68,67,76,75,99,68,83,94,73,87,77,82,85,77,87,90,80,85,93,77,86,62,54,67,67,50,47,50,54,45,42,66,61,26,76,45,53,83,78,84,90,77,83,90,83,82,93,80,89,132

Secondary structure (DSSP, 8-state):
---HHHHHHHHHHHHHHHHTTT-HHHHHHHHHHHHHHHHHTT-HHHHHHHHHHHHHHHHHHHH-TTS-HHHHHHHHHHHHHHHHHHHHHHHHHHHHSSSPPPHHHHHHHHHHHHHHHHHHHHH-SSTTHHHHHHHHHHHHHHHHHTT-HHHHHHHHHHHHHHHHHHHHHHHHS-----SS-HHHHHHHHHHHHHHHHHHTT-HHHHHHHHHHHHT--SS--HHHHHHHHHHHHHHHHT-SSS-GGGG-GGGHHHHHHHHHT-TTSPEEEEEEEE-B-STTHHHHHHHHHHHHHHS-TT-EEEEEEESSSEEEEEEEEEHHHHHHHHHHHHHTPPPBS-----HHHHHHHHHHHHHHHHTSTTTTTSEEEEEEEEE-S--PPP-HHHHHHHHHHHHHTTEEEEEEEESS--THHHHHHHHHTT--TTEEEEEE-HHHHHHHHTT--S-----PPPPPS-S-S-SSHHHHHHHHHHHHTT--PPP---------

Mean predicted aligned error: 14.29 Å